Protein AF-A0A352X644-F1 (afdb_monomer)

pLDDT: mean 88.59, std 16.89, range [26.92, 98.94]

Radius of gyration: 28.63 Å; Cα contacts (8 Å, |Δi|>4): 1032; chains: 1; bounding box: 71×77×89 Å

Secondary structure (DSSP, 8-state):
-HHHHHHHHHHHHHHHHSS-GGGSPB-TTT--B--GGG-TTS-HHHHHHHHHHT-SSGGGS-SSHHHHHHHHHHHTTPPP-------------SSHHHHHHHHS------S---SSSSEESSSS--S---TTSHHHHHHHHHHTT-HHHHHHHHHHHHHH-TT-HHHHHHHHHHHTTTS-EEEEEEEE-TTT-HHHHHHHHHHHHHHHHHIIIII-BTTBEEEEEEEE-TT-HHHHHHHHHHHHH-TTEEEEE--SSHHHHHHHHHHHHHTT-EEEESS---THHHHHHTSTT--EEESSPPHHHHHHHHHHHIIIII---EEEEEE-TT-HHHHHHHHHHHHHHHHTT-EEEEEEETT-TT--HHHHHHHHHHTT--EEEEE--SS-SSSHHHHHHHHHHHHTTSSEEEE-GGG-SHHHHHH--GGGGGGEEEEES-BTTB-S-SHHHHHHHHHHSS---HHHHHHHHHHHHHHHHHHT-SS--HHHHHHHHHSTT--EEETTEEE-EETTEESS---EEEEEEE-TTSTTSEEEEETT--HHHHHHHHS----

Nearest PDB structures (foldseek):
  3hut-assembly1_A  TM=7.288E-01  e=3.134E-17  Rhodospirillum rubrum ATCC 11170
  4gnr-assembly1_A  TM=8.135E-01  e=2.731E-16  Streptococcus pneumoniae str. Canada MDR_19A
  3i45-assembly1_A  TM=8.052E-01  e=1.043E-15  Rhodospirillum rubrum ATCC 11170
  4zpj-assembly1_A  TM=8.139E-01  e=3.414E-15  Sphaerobacter thermophilus DSM 20745
  1jdn-assembly1_A-2  TM=6.853E-01  e=3.655E-11  Homo sapiens

Mean predicted aligned error: 12.01 Å

Sequence (555 aa):
PQSDFYALGRTFVHLLTGIHPTDFPINSTTDRLDWRNKSPNINKYFADVIDKMMANSAINRPANPREIDRILNKIGKFPILRIGIIAGVTAIIIPVVGVIISKMTKSPQACDLTRGDNLSCGEEALIPGSEGSFKQKGIEAFSENKYDEAVNFLTKARAKYPSDPEILIYLNNAKLANQKAYTIAVIAPIGKSSDTALEILRGVAQSQEEINQGKKINGMGLRVSIADDANQGQQAKEIANKLVLRKDILAVIGNYASEVTLEAVPIYQNHQLVAISPGSTSEQLSAWGNMENHVFFRTISNTSVESQYLVNEISSKLNQKKAAIFYVPQSSFSQSIQADFTKRFGDIGGKVVTKFDLSSSVFNASASIAEAQKLGANILVVFPDGGTSTYGIPNTLKLVKANRGRHWVIGSSTLYSSETLELLREDALNRFVIVVAWHYLDTPNRDFPQAAKKLWGGNVSWRTATSYDATRVLISALEKQKTPTRQGVQKVLADPNFQTEGATGKISFAGGNRQESIAKLVKVVRSNCAPESYKFVPVWYGEEHRKNLEKCANQ

Structure (mmCIF, N/CA/C/O backbone):
data_AF-A0A352X644-F1
#
_entry.id   AF-A0A352X644-F1
#
loop_
_atom_site.group_PDB
_atom_site.id
_atom_site.type_symbol
_atom_site.label_atom_id
_atom_site.label_alt_id
_atom_site.label_comp_id
_atom_site.label_asym_id
_atom_site.label_entity_id
_atom_site.label_seq_id
_atom_site.pdbx_PDB_ins_code
_atom_site.Cartn_x
_atom_site.Cartn_y
_atom_site.Cartn_z
_atom_site.occupancy
_atom_site.B_iso_or_equiv
_atom_site.auth_seq_id
_atom_site.auth_comp_id
_atom_site.auth_asym_id
_atom_site.auth_atom_id
_atom_site.pdbx_PDB_model_num
ATOM 1 N N . PRO A 1 1 ? -20.627 39.030 5.880 1.00 61.69 1 PRO A N 1
ATOM 2 C CA . PRO A 1 1 ? -20.482 38.261 7.138 1.00 61.69 1 PRO A CA 1
ATOM 3 C C . PRO A 1 1 ? -21.526 38.608 8.209 1.00 61.69 1 PRO A C 1
ATOM 5 O O . PRO A 1 1 ? -22.220 37.718 8.676 1.00 61.69 1 PRO A O 1
ATOM 8 N N . GLN A 1 2 ? -21.666 39.879 8.615 1.00 78.38 2 GLN A N 1
ATOM 9 C CA . GLN A 1 2 ? -22.569 40.255 9.722 1.00 78.38 2 GLN A CA 1
ATOM 10 C C . GLN A 1 2 ? -24.067 40.122 9.391 1.00 78.38 2 GLN A C 1
ATOM 12 O O . GLN A 1 2 ? -24.871 39.869 10.290 1.00 78.38 2 GLN A O 1
ATOM 17 N N . SER A 1 3 ? -24.453 40.260 8.119 1.00 79.81 3 SER A N 1
ATOM 18 C CA . SER A 1 3 ? -25.810 39.936 7.646 1.00 79.81 3 SER A CA 1
ATOM 19 C C . SER A 1 3 ? -26.043 38.421 7.588 1.00 79.81 3 SER A C 1
ATOM 21 O O . SER A 1 3 ? -27.112 37.955 7.972 1.00 79.81 3 SER A O 1
ATOM 23 N N . ASP A 1 4 ? -25.014 37.651 7.220 1.00 83.69 4 ASP A N 1
ATOM 24 C CA . ASP A 1 4 ? -25.061 36.183 7.174 1.00 83.69 4 ASP A CA 1
ATOM 25 C C . ASP A 1 4 ? -25.229 35.593 8.583 1.00 83.69 4 ASP A C 1
ATOM 27 O O . ASP A 1 4 ? -26.028 34.684 8.789 1.00 83.69 4 ASP A O 1
ATOM 31 N N . PHE A 1 5 ? -24.552 36.164 9.589 1.00 89.19 5 PHE A N 1
ATOM 32 C CA . PHE A 1 5 ? -24.730 35.769 10.991 1.00 89.19 5 PHE A CA 1
ATOM 33 C C . PHE A 1 5 ? -26.131 36.068 11.515 1.00 89.19 5 PHE A C 1
ATOM 35 O O . PHE A 1 5 ? -26.674 35.263 12.268 1.00 89.19 5 PHE A O 1
ATOM 42 N N . TYR A 1 6 ? -26.736 37.179 11.092 1.00 91.19 6 TYR A N 1
ATOM 43 C CA . TYR A 1 6 ? -28.107 37.508 11.464 1.00 91.19 6 TYR A CA 1
ATOM 44 C C . TYR A 1 6 ? -29.098 36.485 10.895 1.00 91.19 6 TYR A C 1
ATOM 46 O O . TYR A 1 6 ? -29.891 35.916 11.646 1.00 91.19 6 TYR A O 1
ATOM 54 N N . ALA A 1 7 ? -29.005 36.181 9.596 1.00 90.12 7 ALA A N 1
ATOM 55 C CA . ALA A 1 7 ? -29.844 35.169 8.951 1.00 90.12 7 ALA A CA 1
ATOM 56 C C . ALA A 1 7 ? -29.653 33.775 9.579 1.00 90.12 7 ALA A C 1
ATOM 58 O O . ALA A 1 7 ? -30.624 33.067 9.861 1.00 90.12 7 ALA A O 1
ATOM 59 N N . LEU A 1 8 ? -28.406 33.407 9.879 1.00 89.88 8 LEU A N 1
ATOM 60 C CA . LEU A 1 8 ? -28.076 32.140 10.522 1.00 89.88 8 LEU A CA 1
ATOM 61 C C . LEU A 1 8 ? -28.628 32.056 11.956 1.00 89.88 8 LEU A C 1
ATOM 63 O O . LEU A 1 8 ? -29.202 31.037 12.332 1.00 89.88 8 LEU A O 1
ATOM 67 N N . GLY A 1 9 ? -28.532 33.131 12.744 1.00 93.06 9 GLY A N 1
ATOM 68 C CA . GLY A 1 9 ? -29.107 33.191 14.092 1.00 93.06 9 GLY A CA 1
ATOM 69 C C . GLY A 1 9 ? -30.629 33.017 14.085 1.00 93.06 9 GLY A C 1
ATOM 70 O O . GLY A 1 9 ? -31.170 32.244 14.874 1.00 93.06 9 GLY A O 1
ATOM 71 N N . ARG A 1 10 ? -31.321 33.661 13.134 1.00 94.12 10 ARG A N 1
ATOM 72 C CA . ARG A 1 10 ? -32.779 33.530 12.954 1.00 94.12 10 ARG A CA 1
ATOM 73 C C . ARG A 1 10 ? -33.162 32.107 12.534 1.00 94.12 10 ARG A C 1
ATOM 75 O O . ARG A 1 10 ? -34.133 31.560 13.049 1.00 94.12 10 ARG A O 1
ATOM 82 N N . THR A 1 11 ? -32.353 31.476 11.684 1.00 90.75 11 THR A N 1
ATOM 83 C CA . THR A 1 11 ? -32.522 30.064 11.305 1.00 90.75 11 THR A CA 1
ATOM 84 C C . THR A 1 11 ? -32.396 29.142 12.521 1.00 90.75 11 THR A C 1
ATOM 86 O O . THR A 1 11 ? -33.234 28.263 12.707 1.00 90.75 11 THR A O 1
ATOM 89 N N . PHE A 1 12 ? -31.419 29.376 13.406 1.00 91.94 12 PHE A N 1
ATOM 90 C CA . PHE A 1 12 ? -31.299 28.609 14.650 1.00 91.94 12 PHE A CA 1
ATOM 91 C C . PHE A 1 12 ? -32.528 28.750 15.544 1.00 91.94 12 PHE A C 1
ATOM 93 O O . PHE A 1 12 ? -33.026 27.739 16.028 1.00 91.94 12 PHE A O 1
ATOM 100 N N . VAL A 1 13 ? -33.057 29.962 15.735 1.00 92.56 13 VAL A N 1
ATOM 101 C CA . VAL A 1 13 ? -34.295 30.150 16.512 1.00 92.56 13 VAL A CA 1
ATOM 102 C C . VAL A 1 13 ? -35.444 29.340 15.926 1.00 92.56 13 VAL A C 1
ATOM 104 O O . VAL A 1 13 ? -36.150 28.666 16.677 1.00 92.56 13 VAL A O 1
ATOM 107 N N . HIS A 1 14 ? -35.603 29.353 14.601 1.00 89.81 14 HIS A N 1
ATOM 108 C CA . HIS A 1 14 ? -36.646 28.576 13.943 1.00 89.81 14 HIS A CA 1
ATOM 109 C C . HIS A 1 14 ? -36.489 27.073 14.196 1.00 89.81 14 HIS A C 1
ATOM 111 O O . HIS A 1 14 ? -37.433 26.421 14.629 1.00 89.81 14 HIS A O 1
ATOM 117 N N . LEU A 1 15 ? -35.281 26.535 14.014 1.00 85.81 15 LEU A N 1
ATOM 118 C CA . LEU A 1 15 ? -34.996 25.113 14.224 1.00 85.81 15 LEU A CA 1
ATOM 119 C C . LEU A 1 15 ? -35.153 24.679 15.688 1.00 85.81 15 LEU A C 1
ATOM 121 O O . LEU A 1 15 ? -35.592 23.567 15.958 1.00 85.81 15 LEU A O 1
ATOM 125 N N . LEU A 1 16 ? -34.795 25.548 16.635 1.00 85.31 16 LEU A N 1
ATOM 126 C CA . LEU A 1 16 ? -34.827 25.247 18.068 1.00 85.31 16 LEU A CA 1
ATOM 127 C C . LEU A 1 16 ? -36.228 25.339 18.675 1.00 85.31 16 LEU A C 1
ATOM 129 O O . LEU A 1 16 ? -36.502 24.687 19.678 1.00 85.31 16 LEU A O 1
ATOM 133 N N . THR A 1 17 ? -37.093 26.176 18.106 1.00 88.06 17 THR A N 1
ATOM 134 C CA . THR A 1 17 ? -38.419 26.468 18.675 1.00 88.06 17 THR A CA 1
ATOM 135 C C . THR A 1 17 ? -39.576 25.957 17.822 1.00 88.06 17 THR A C 1
ATOM 137 O O . THR A 1 17 ? -40.693 25.868 18.323 1.00 88.06 17 THR A O 1
ATOM 140 N N . GLY A 1 18 ? -39.336 25.648 16.543 1.00 87.62 18 GLY A N 1
ATOM 141 C CA . GLY A 1 18 ? -40.368 25.320 15.556 1.00 87.62 18 GLY A CA 1
ATOM 142 C C . GLY A 1 18 ? -41.233 26.512 15.122 1.00 87.62 18 GLY A C 1
ATOM 143 O O . GLY A 1 18 ? -42.196 26.322 14.387 1.00 87.62 18 GLY A O 1
ATOM 144 N N . ILE A 1 19 ? -40.921 27.734 15.569 1.00 87.44 19 ILE A N 1
ATOM 145 C CA . ILE A 1 19 ? -41.724 28.949 15.350 1.00 87.44 19 ILE A CA 1
ATOM 146 C C . ILE A 1 19 ? -40.958 29.899 14.427 1.00 87.44 19 ILE A C 1
ATOM 148 O O . ILE A 1 19 ? -39.729 29.987 14.506 1.00 87.44 19 ILE A O 1
ATOM 152 N N . HIS A 1 20 ? -41.640 30.589 13.509 1.00 91.94 20 HIS A N 1
ATOM 153 C CA . HIS A 1 20 ? -40.952 31.514 12.615 1.00 91.94 20 HIS A CA 1
ATOM 154 C C . HIS A 1 20 ? -40.439 32.737 13.409 1.00 91.94 20 HIS A C 1
ATOM 156 O O . HIS A 1 20 ? -41.163 33.283 14.241 1.00 91.94 20 HIS A O 1
ATOM 162 N N . PRO A 1 21 ? -39.199 33.218 13.192 1.00 89.38 21 PRO A N 1
ATOM 163 C CA . PRO A 1 21 ? -38.603 34.255 14.038 1.00 89.38 21 PRO A CA 1
ATOM 164 C C . PRO A 1 21 ? -39.341 35.608 14.065 1.00 89.38 2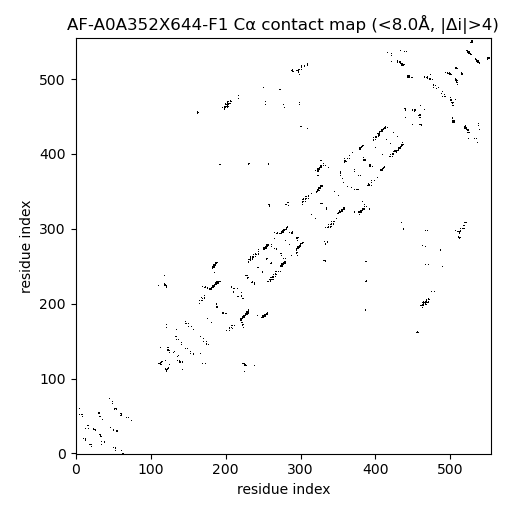1 PRO A C 1
ATOM 166 O O . PRO A 1 21 ? -39.074 36.429 14.942 1.00 89.38 21 PRO A O 1
ATOM 169 N N . THR A 1 22 ? -40.212 35.892 13.092 1.00 89.81 22 THR A N 1
ATOM 170 C CA . THR A 1 22 ? -41.076 37.093 13.070 1.00 89.81 22 THR A CA 1
ATOM 171 C C . THR A 1 22 ? -42.218 37.029 14.074 1.00 89.81 22 THR A C 1
ATOM 173 O O . THR A 1 22 ? -42.770 38.068 14.413 1.00 89.81 22 THR A O 1
ATOM 176 N N . ASP A 1 23 ? -42.543 35.833 14.557 1.00 91.81 23 ASP A N 1
ATOM 177 C CA . ASP A 1 23 ? -43.699 35.589 15.420 1.00 91.81 23 ASP A CA 1
ATOM 178 C C . ASP A 1 23 ? -43.335 35.736 16.906 1.00 91.81 23 ASP A C 1
ATOM 180 O O . ASP A 1 23 ? -44.186 35.625 17.788 1.00 91.81 23 ASP A O 1
ATOM 184 N N . PHE A 1 24 ? -42.056 35.990 17.197 1.00 92.06 24 PHE A N 1
ATOM 185 C CA . PHE A 1 24 ? -41.580 36.304 18.535 1.00 92.06 24 PHE A CA 1
ATOM 186 C C . PHE A 1 24 ? -41.606 37.813 18.789 1.00 92.06 24 PHE A C 1
ATOM 188 O O . PHE A 1 24 ? -41.144 38.583 17.940 1.00 92.06 24 PHE A O 1
ATOM 195 N N . PRO A 1 25 ? -42.059 38.250 19.977 1.00 91.38 25 PRO A N 1
ATOM 196 C CA . PRO A 1 25 ? -41.938 39.643 20.367 1.00 91.38 25 PRO A CA 1
ATOM 197 C C . PRO A 1 25 ? -40.463 40.030 20.543 1.00 91.38 25 PRO A C 1
ATOM 199 O O . PRO A 1 25 ? -39.614 39.212 20.916 1.00 91.38 25 PRO A O 1
ATOM 202 N N . ILE A 1 26 ? -40.164 41.301 20.279 1.00 87.62 26 ILE A N 1
ATOM 203 C CA . ILE A 1 26 ? -38.882 41.915 20.624 1.00 87.62 26 ILE A CA 1
ATOM 204 C C . ILE A 1 26 ? -39.044 42.577 21.988 1.00 87.62 26 ILE A C 1
ATOM 206 O O . ILE A 1 26 ? -39.972 43.353 22.216 1.00 87.62 26 ILE A O 1
ATOM 210 N N . ASN A 1 27 ? -38.130 42.267 22.896 1.00 84.25 27 ASN A N 1
ATOM 211 C CA . ASN A 1 27 ? -38.088 42.833 24.225 1.00 84.25 27 ASN A CA 1
ATOM 212 C C . ASN A 1 27 ? -37.775 44.335 24.153 1.00 84.25 27 ASN A C 1
ATOM 214 O O . ASN A 1 27 ? -36.672 44.721 23.766 1.00 84.25 27 ASN A O 1
ATOM 218 N N . SER A 1 28 ? -38.711 45.183 24.581 1.00 77.94 28 SER A N 1
ATOM 219 C CA . SER A 1 28 ? -38.587 46.646 24.491 1.00 77.94 28 SER A CA 1
ATOM 220 C C . SER A 1 28 ? -37.424 47.235 25.298 1.00 77.94 28 SER A C 1
ATOM 222 O O . SER A 1 28 ? -37.000 48.353 25.025 1.00 77.94 28 SER A O 1
ATOM 224 N N . THR A 1 29 ? -36.909 46.506 26.292 1.00 78.44 29 THR A N 1
ATOM 225 C CA . THR A 1 29 ? -35.824 46.969 27.173 1.00 78.44 29 THR A CA 1
ATOM 226 C C . THR A 1 29 ? -34.450 46.516 26.687 1.00 78.44 29 THR A C 1
ATOM 228 O O . THR A 1 29 ? -33.462 47.219 26.879 1.00 78.44 29 THR A O 1
ATOM 231 N N . THR A 1 30 ? -34.361 45.330 26.082 1.00 80.38 30 THR A N 1
ATOM 232 C CA . THR A 1 30 ? -33.075 44.731 25.679 1.00 80.38 30 THR A CA 1
ATOM 233 C C . THR A 1 30 ? -32.850 44.699 24.171 1.00 80.38 30 THR A C 1
ATOM 235 O O . THR A 1 30 ? -31.742 44.373 23.745 1.00 80.38 30 THR A O 1
ATOM 238 N N . ASP A 1 31 ? -33.871 45.033 23.377 1.00 82.88 31 ASP A N 1
ATOM 239 C CA . ASP A 1 31 ? -33.877 44.962 21.909 1.00 82.88 31 ASP A CA 1
ATOM 240 C C . ASP A 1 31 ? -33.502 43.562 21.376 1.00 82.88 31 ASP A C 1
ATOM 242 O O . ASP A 1 31 ? -32.873 43.393 20.329 1.00 82.88 31 ASP A O 1
ATOM 246 N N . ARG A 1 32 ? -33.849 42.523 22.149 1.00 87.38 32 ARG A N 1
ATOM 247 C CA . ARG A 1 32 ? -33.611 41.112 21.822 1.00 87.38 32 ARG A CA 1
ATOM 248 C C . ARG A 1 32 ? -34.912 40.401 21.511 1.00 87.38 32 ARG A C 1
ATOM 250 O O . ARG A 1 32 ? -35.956 40.714 22.068 1.00 87.38 32 ARG A O 1
ATOM 257 N N . LEU A 1 33 ? -34.824 39.399 20.649 1.00 90.81 33 LEU A N 1
ATOM 258 C CA . LEU A 1 33 ? -35.935 38.505 20.364 1.00 90.81 33 LEU A CA 1
ATOM 259 C C . LEU A 1 33 ? -36.212 37.591 21.571 1.00 90.81 33 LEU A C 1
ATOM 261 O O . LEU A 1 33 ? -35.311 36.875 22.007 1.00 90.81 33 LEU A O 1
ATOM 265 N N . ASP A 1 34 ? -37.445 37.551 22.076 1.00 91.69 34 ASP A N 1
ATOM 266 C CA . ASP A 1 34 ? -37.810 36.742 23.250 1.00 91.69 34 ASP A CA 1
ATOM 267 C C . ASP A 1 34 ? -38.173 35.295 22.862 1.00 91.69 34 ASP A C 1
ATOM 269 O O . ASP A 1 34 ? -39.328 34.878 22.918 1.00 91.69 34 ASP A O 1
ATOM 273 N N . TRP A 1 35 ? -37.170 34.503 22.464 1.00 94.19 35 TRP A N 1
ATOM 274 C CA . TRP A 1 35 ? -37.362 33.119 21.991 1.00 94.19 35 TRP A CA 1
ATOM 275 C C . TRP A 1 35 ? -37.021 32.030 23.023 1.00 94.19 35 TRP A C 1
ATOM 277 O O . TRP A 1 35 ? -37.490 30.894 22.926 1.00 94.19 35 TRP A O 1
ATOM 287 N N . ARG A 1 36 ? -36.196 32.350 24.030 1.00 92.62 36 ARG A N 1
ATOM 288 C CA . ARG A 1 36 ? -35.592 31.355 24.942 1.00 92.62 36 ARG A CA 1
ATOM 289 C C . ARG A 1 36 ? -36.609 30.562 25.767 1.00 92.62 36 ARG A C 1
ATOM 291 O O . ARG A 1 36 ? -36.360 29.406 26.095 1.00 92.62 36 ARG A O 1
ATOM 298 N N . ASN A 1 37 ? -37.758 31.155 26.089 1.00 89.00 37 ASN A N 1
ATOM 299 C CA . ASN A 1 37 ? -38.827 30.495 26.849 1.00 89.00 37 ASN A CA 1
ATOM 300 C C . ASN A 1 37 ? -39.469 29.316 26.092 1.00 89.00 37 ASN A C 1
ATOM 302 O O . ASN A 1 37 ? -40.020 28.420 26.727 1.00 89.00 37 ASN A O 1
ATOM 306 N N . LYS A 1 38 ? -39.369 29.282 24.757 1.00 90.06 38 LYS A N 1
ATOM 307 C CA . LYS A 1 38 ? -39.830 28.166 23.921 1.00 90.06 38 LYS A CA 1
ATOM 308 C C . LYS A 1 38 ? -38.809 27.039 23.805 1.00 90.06 38 LYS A C 1
ATOM 310 O O . LYS A 1 38 ? -39.151 25.982 23.292 1.00 90.06 38 LYS A O 1
ATOM 315 N N . SER A 1 39 ? -37.592 27.229 24.317 1.00 85.94 39 SER A N 1
ATOM 316 C CA . SER A 1 39 ? -36.567 26.187 24.346 1.00 85.94 39 SER A CA 1
ATOM 317 C C . SER A 1 39 ? -35.742 26.212 25.647 1.00 85.94 39 SER A C 1
ATOM 319 O O . SER A 1 39 ? -34.544 26.517 25.628 1.00 85.94 39 SER A O 1
ATOM 321 N N . PRO A 1 40 ? -36.359 25.860 26.796 1.00 81.88 40 PRO A N 1
ATOM 322 C CA . PRO A 1 40 ? -35.757 26.009 28.128 1.00 81.88 40 PRO A CA 1
ATOM 323 C C . PRO A 1 40 ? -34.561 25.079 28.391 1.00 81.88 40 PRO A C 1
ATOM 325 O O . PRO A 1 40 ? -33.767 25.344 29.288 1.00 81.88 40 PRO A O 1
ATOM 328 N N . ASN A 1 41 ? -34.407 24.009 27.605 1.00 81.44 41 ASN A N 1
ATOM 329 C CA . ASN A 1 41 ? -33.345 23.010 27.778 1.00 81.44 41 ASN A CA 1
ATOM 330 C C . ASN A 1 41 ? -32.034 23.368 27.055 1.00 81.44 41 ASN A C 1
ATOM 332 O O . ASN A 1 41 ? -31.080 22.590 27.081 1.00 81.44 41 ASN A O 1
ATOM 336 N N . ILE A 1 42 ? -31.968 24.523 26.386 1.00 81.44 42 ILE A N 1
ATOM 337 C CA . ILE A 1 42 ? -30.753 24.958 25.695 1.00 81.44 42 ILE A CA 1
ATOM 338 C C . ILE A 1 42 ? -29.729 25.489 26.692 1.00 81.44 42 ILE A C 1
ATOM 340 O O . ILE A 1 42 ? -30.041 26.262 27.598 1.00 81.44 42 ILE A O 1
ATOM 344 N N . ASN A 1 43 ? -28.465 25.118 26.475 1.00 85.25 43 ASN A N 1
ATOM 345 C CA . ASN A 1 43 ? -27.346 25.675 27.219 1.00 85.25 43 ASN A CA 1
ATOM 346 C C . ASN A 1 43 ? -27.350 27.214 27.135 1.00 85.25 43 ASN A C 1
ATOM 348 O O . ASN A 1 43 ? -27.299 27.785 26.044 1.00 85.25 43 ASN A O 1
ATOM 352 N N . LYS A 1 44 ? -27.350 27.882 28.294 1.00 82.62 44 LYS A N 1
ATOM 353 C CA . LYS A 1 44 ? -27.423 29.347 28.406 1.00 82.62 44 LYS A CA 1
ATOM 354 C C . LYS A 1 44 ? -26.394 30.075 27.534 1.00 82.62 44 LYS A C 1
ATOM 356 O O . LYS A 1 44 ? -26.746 31.054 26.887 1.00 82.62 44 LYS A O 1
ATOM 361 N N . TYR A 1 45 ? -25.160 29.577 27.465 1.00 80.88 45 TYR A N 1
ATOM 362 C CA . TYR A 1 45 ? -24.090 30.201 26.684 1.00 80.88 45 TYR A CA 1
ATOM 363 C C . TYR A 1 45 ? -24.290 30.037 25.178 1.00 80.88 45 TYR A C 1
ATOM 365 O O . TYR A 1 45 ? -23.945 30.930 24.410 1.00 80.88 45 TYR A O 1
ATOM 373 N N . PHE A 1 46 ? -24.870 28.918 24.745 1.00 84.19 46 PHE A N 1
ATOM 374 C CA . PHE A 1 46 ? -25.232 28.731 23.343 1.00 84.19 46 PHE A CA 1
ATOM 375 C C . PHE A 1 46 ? -26.387 29.659 22.943 1.00 84.19 46 PHE A C 1
ATOM 377 O O . PHE A 1 46 ? -26.321 30.312 21.903 1.00 84.19 46 PHE A O 1
ATOM 384 N N . ALA A 1 47 ? -27.390 29.815 23.812 1.00 88.75 47 ALA A N 1
ATOM 385 C CA . ALA A 1 47 ? -28.443 30.809 23.613 1.00 88.75 47 ALA A CA 1
ATOM 386 C C . ALA A 1 47 ? -27.883 32.248 23.573 1.00 88.75 47 ALA A C 1
ATOM 388 O O . ALA A 1 47 ? -28.331 33.053 22.760 1.00 88.75 47 ALA A O 1
ATOM 389 N N . ASP A 1 48 ? -26.863 32.564 24.383 1.00 88.62 48 ASP A N 1
ATOM 390 C CA . ASP A 1 48 ? -26.178 33.868 24.352 1.00 88.62 48 ASP A CA 1
ATOM 391 C C . ASP A 1 48 ? -25.472 34.128 23.009 1.00 88.62 48 ASP A C 1
ATOM 393 O O . ASP A 1 48 ? -25.478 35.260 22.523 1.00 88.62 48 ASP A O 1
ATOM 397 N N . VAL A 1 49 ? -24.895 33.095 22.383 1.00 89.44 49 VAL A N 1
ATOM 398 C CA . VAL A 1 49 ? -24.297 33.201 21.039 1.00 89.44 49 VAL A CA 1
ATOM 399 C C . VAL A 1 49 ? -25.363 33.510 19.996 1.00 89.44 49 VAL A C 1
ATOM 401 O O . VAL A 1 49 ? -25.175 34.425 19.195 1.00 89.44 49 VAL A O 1
ATOM 404 N N . ILE A 1 50 ? -26.483 32.787 20.028 1.00 92.44 50 ILE A N 1
ATOM 405 C CA . ILE A 1 50 ? -27.593 32.981 19.089 1.00 92.44 50 ILE A CA 1
ATOM 406 C C . ILE A 1 50 ? -28.163 34.402 19.218 1.00 92.44 50 ILE A C 1
ATOM 408 O O . ILE A 1 50 ? -28.325 35.086 18.207 1.00 92.44 50 ILE A O 1
ATOM 412 N N . ASP A 1 51 ? -28.365 34.900 20.442 1.00 92.88 51 ASP A N 1
ATOM 413 C CA . ASP A 1 51 ? -28.795 36.287 20.669 1.00 92.88 51 ASP A CA 1
ATOM 414 C C . ASP A 1 51 ? -27.799 37.299 20.098 1.00 92.88 51 ASP A C 1
ATOM 416 O O . ASP A 1 51 ? -28.197 38.281 19.473 1.00 92.88 51 ASP A O 1
ATOM 420 N N . LYS A 1 52 ? -26.495 37.058 20.278 1.00 90.62 52 LYS A N 1
ATOM 421 C CA . LYS A 1 52 ? -25.450 37.946 19.758 1.00 90.62 52 LYS A CA 1
ATOM 422 C C . LYS A 1 52 ? -25.411 37.945 18.227 1.00 90.62 52 LYS A C 1
ATOM 424 O O . LYS A 1 52 ? -25.206 38.993 17.621 1.00 90.62 52 LYS A O 1
ATOM 429 N N . MET A 1 53 ? -25.636 36.797 17.590 1.00 92.38 53 MET A N 1
ATOM 430 C CA . MET A 1 53 ? -25.737 36.688 16.130 1.00 92.38 53 MET A CA 1
ATOM 431 C C . MET A 1 53 ? -26.923 37.486 15.573 1.00 92.38 53 MET A C 1
ATOM 433 O O . MET A 1 53 ? -26.803 38.089 14.508 1.00 92.38 53 MET A O 1
ATOM 437 N N . MET A 1 54 ? -28.033 37.545 16.315 1.00 93.56 54 MET A N 1
ATOM 438 C CA . MET A 1 54 ? -29.255 38.259 15.930 1.00 93.56 54 MET A CA 1
ATOM 439 C C . MET A 1 54 ? -29.348 39.695 16.464 1.00 93.56 54 MET A C 1
ATOM 441 O O . MET A 1 54 ? -30.417 40.297 16.373 1.00 93.56 54 MET A O 1
ATOM 445 N N . ALA A 1 55 ? -28.272 40.264 17.020 1.00 90.56 55 ALA A N 1
ATOM 446 C CA . ALA A 1 55 ? -28.312 41.622 17.559 1.00 90.56 55 ALA A CA 1
ATOM 447 C C . ALA A 1 55 ? -28.797 42.626 16.495 1.00 90.56 55 ALA A C 1
ATOM 449 O O . ALA A 1 55 ? -28.364 42.569 15.341 1.00 90.56 55 ALA A O 1
ATOM 450 N N . ASN A 1 56 ? -29.687 43.549 16.862 1.00 85.88 56 ASN A N 1
ATOM 451 C CA . ASN A 1 56 ? -30.302 44.474 15.906 1.00 85.88 56 ASN A CA 1
ATOM 452 C C . ASN A 1 56 ? -29.247 45.345 15.195 1.00 85.88 56 ASN A C 1
ATOM 454 O O . ASN A 1 56 ? -29.189 45.395 13.967 1.00 85.88 56 ASN A O 1
ATOM 458 N N . SER A 1 57 ? -28.303 45.906 15.958 1.00 85.12 57 SER A N 1
ATOM 459 C CA . SER A 1 57 ? -27.150 46.623 15.405 1.00 85.12 57 SER A CA 1
ATOM 460 C C . SER A 1 57 ? -26.044 45.674 14.931 1.00 85.12 57 SER A C 1
ATOM 462 O O . SER A 1 57 ? -25.575 44.818 15.685 1.00 85.12 57 SER A O 1
ATOM 464 N N . ALA A 1 58 ? -25.573 45.867 13.694 1.00 84.50 58 ALA A N 1
ATOM 465 C CA . ALA A 1 58 ? -24.528 45.045 13.081 1.00 84.50 58 ALA A CA 1
ATOM 466 C C . ALA A 1 58 ? -23.195 45.080 13.854 1.00 84.50 58 ALA A C 1
ATOM 468 O O . ALA A 1 58 ? -22.501 44.067 13.904 1.00 84.50 58 ALA A O 1
ATOM 469 N N . ILE A 1 59 ? -22.875 46.194 14.528 1.00 84.31 59 ILE A N 1
ATOM 470 C CA . ILE A 1 59 ? -21.650 46.331 15.337 1.00 84.31 59 ILE A CA 1
ATOM 471 C C . ILE A 1 59 ? -21.632 45.399 16.559 1.00 84.31 59 ILE A C 1
ATOM 473 O O . ILE A 1 59 ? -20.566 45.041 17.049 1.00 84.31 59 ILE A O 1
ATOM 477 N N . ASN A 1 60 ? -22.809 44.975 17.029 1.00 86.06 60 ASN A N 1
ATOM 478 C CA . ASN A 1 60 ? -22.958 44.092 18.187 1.00 86.06 60 ASN A CA 1
ATOM 479 C C . ASN A 1 60 ? -22.930 42.602 17.804 1.00 86.06 60 ASN A C 1
ATOM 481 O O . ASN A 1 60 ? -22.922 41.738 18.687 1.00 86.06 60 ASN A O 1
ATOM 485 N N . ARG A 1 61 ? -22.908 42.291 16.501 1.00 91.56 61 ARG A N 1
ATOM 486 C CA . ARG A 1 61 ? -22.817 40.923 15.977 1.00 91.56 61 ARG A CA 1
ATOM 487 C C . ARG A 1 61 ? -21.359 40.466 15.905 1.00 91.56 61 ARG A C 1
ATOM 489 O O . ARG A 1 61 ? -20.462 41.306 15.836 1.00 91.56 61 ARG A O 1
ATOM 496 N N . PRO A 1 62 ? -21.093 39.146 15.873 1.00 87.69 62 PRO A N 1
ATOM 497 C CA . PRO A 1 62 ? -19.740 38.639 15.678 1.00 87.69 62 PRO A CA 1
ATOM 498 C C . PRO A 1 62 ? -19.096 39.238 14.423 1.00 87.69 62 PRO A C 1
ATOM 500 O O . PRO A 1 62 ? -19.701 39.255 13.350 1.00 87.69 62 PRO A O 1
ATOM 503 N N . ALA A 1 63 ? -17.866 39.729 14.543 1.00 84.62 63 ALA A N 1
ATOM 504 C CA . ALA A 1 63 ? -17.172 40.365 13.426 1.00 84.62 63 ALA A CA 1
ATOM 505 C C . ALA A 1 63 ? -16.727 39.341 12.366 1.00 84.62 63 ALA A C 1
ATOM 507 O O . ALA A 1 63 ? -16.613 39.663 11.184 1.00 84.62 63 ALA A O 1
ATOM 508 N N . ASN A 1 64 ? -16.464 38.098 12.782 1.00 84.69 64 ASN A N 1
ATOM 509 C CA . ASN A 1 64 ? -16.009 37.002 11.928 1.00 84.69 64 ASN A CA 1
ATOM 510 C C . ASN A 1 64 ? -16.236 35.629 12.605 1.00 84.69 64 ASN A C 1
ATOM 512 O O . ASN A 1 64 ? -16.469 35.577 13.817 1.00 84.69 64 ASN A O 1
ATOM 516 N N . PRO A 1 65 ? -16.127 34.507 11.862 1.00 79.12 65 PRO A N 1
ATOM 517 C CA . PRO A 1 65 ? -16.369 33.168 12.410 1.00 79.12 65 PRO A CA 1
ATOM 518 C C . PRO A 1 65 ? -15.453 32.794 13.587 1.00 79.12 65 PRO A C 1
ATOM 520 O O . PRO A 1 65 ? -15.889 32.109 14.507 1.00 79.12 65 PRO A O 1
ATOM 523 N N . ARG A 1 66 ? -14.218 33.322 13.634 1.00 79.44 66 ARG A N 1
ATOM 524 C CA . ARG A 1 66 ? -13.275 33.046 14.735 1.00 79.44 66 ARG A CA 1
ATOM 525 C C . ARG A 1 66 ? -13.773 33.576 16.081 1.00 79.44 66 ARG A C 1
ATOM 527 O O . ARG A 1 66 ? -13.399 33.050 17.127 1.00 79.44 66 ARG A O 1
ATOM 534 N N . GLU A 1 67 ? -14.597 34.624 16.082 1.00 79.56 67 GLU A N 1
ATOM 535 C CA . GLU A 1 67 ? -15.212 35.131 17.310 1.00 79.56 67 GLU A CA 1
ATOM 536 C C . GLU A 1 67 ? -16.274 34.160 17.843 1.00 79.56 67 GLU A C 1
ATOM 538 O O . GLU A 1 67 ? -16.335 33.932 19.051 1.00 79.56 67 GLU A O 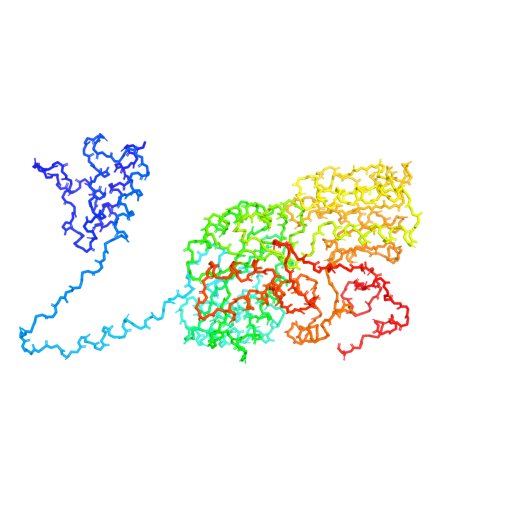1
ATOM 543 N N . ILE A 1 68 ? -17.041 33.527 16.949 1.00 76.88 68 ILE A N 1
ATOM 544 C CA . ILE A 1 68 ? -18.009 32.478 17.295 1.00 76.88 68 ILE A CA 1
ATOM 545 C C . ILE A 1 68 ? -17.263 31.257 17.844 1.00 76.88 68 ILE A C 1
ATOM 547 O O . ILE A 1 68 ? -17.574 30.812 18.948 1.00 76.88 68 ILE A O 1
ATOM 551 N N . ASP A 1 69 ? -16.203 30.803 17.166 1.00 72.44 69 ASP A N 1
ATOM 552 C CA . ASP A 1 69 ? -15.354 29.702 17.643 1.00 72.44 69 ASP A CA 1
ATOM 553 C C . ASP A 1 69 ? -14.758 29.992 19.023 1.00 72.44 69 ASP A C 1
ATOM 555 O O . ASP A 1 69 ? -14.722 29.123 19.894 1.00 72.44 69 ASP A O 1
ATOM 559 N N . ARG A 1 70 ? -14.301 31.225 19.277 1.00 73.50 70 ARG A N 1
ATOM 560 C CA . ARG A 1 70 ? -13.767 31.620 20.588 1.00 73.50 70 ARG A CA 1
ATOM 561 C C . ARG A 1 70 ? -14.837 31.561 21.683 1.00 73.50 70 ARG A C 1
ATOM 563 O O . ARG A 1 70 ? -14.507 31.196 22.812 1.00 73.50 70 ARG A O 1
ATOM 570 N N . ILE A 1 71 ? -16.086 31.924 21.383 1.00 67.19 71 ILE A N 1
ATOM 571 C CA . ILE A 1 71 ? -17.186 31.867 22.355 1.00 67.19 71 ILE A CA 1
ATOM 572 C C . ILE A 1 71 ? -17.616 30.412 22.592 1.00 67.19 71 ILE A C 1
ATOM 574 O O . ILE A 1 71 ? -17.728 30.004 23.747 1.00 67.19 71 ILE A O 1
ATOM 578 N N . LEU A 1 72 ? -17.754 29.598 21.540 1.00 68.69 72 LEU A N 1
ATOM 579 C CA . LEU A 1 72 ? -18.102 28.175 21.650 1.00 68.69 72 LEU A CA 1
ATOM 580 C C . LEU A 1 72 ? -17.019 27.368 22.386 1.00 68.69 72 LEU A C 1
ATOM 582 O O . LEU A 1 72 ? -17.332 26.544 23.243 1.00 68.69 72 LEU A O 1
ATOM 586 N N . ASN A 1 73 ? -15.738 27.680 22.170 1.00 65.44 73 ASN A N 1
ATOM 587 C CA . ASN A 1 73 ? -14.627 27.061 22.901 1.00 65.44 73 ASN A CA 1
ATOM 588 C C . ASN A 1 73 ? -14.623 27.379 24.408 1.00 65.44 73 ASN A C 1
ATOM 590 O O . ASN A 1 73 ? -14.019 26.638 25.185 1.00 65.44 73 ASN A O 1
ATOM 594 N N . LYS A 1 74 ? -15.291 28.455 24.856 1.00 60.12 74 LYS A N 1
ATOM 595 C CA . LYS A 1 74 ? -15.499 28.716 26.293 1.00 60.12 74 LYS A CA 1
ATOM 596 C C . LYS A 1 74 ? -16.589 27.823 26.894 1.00 60.12 74 LYS A C 1
ATOM 598 O O . LYS A 1 74 ? -16.496 27.500 28.074 1.00 60.12 74 LYS A O 1
ATOM 603 N N . ILE A 1 75 ? -17.565 27.378 26.099 1.00 62.00 75 ILE A N 1
ATOM 604 C CA . ILE A 1 75 ? -18.627 26.453 26.537 1.00 62.00 75 ILE A CA 1
ATOM 605 C C . ILE A 1 75 ? -18.026 25.085 26.897 1.00 62.00 75 ILE A C 1
ATOM 607 O O . ILE A 1 75 ? -18.422 24.481 27.889 1.00 62.00 75 ILE A O 1
ATOM 611 N N . GLY A 1 76 ? -16.997 24.643 26.165 1.00 51.72 76 GLY A N 1
ATOM 612 C CA . GLY A 1 76 ? -16.281 23.389 26.429 1.00 51.72 76 GLY A CA 1
ATOM 613 C C . GLY A 1 76 ? -15.309 23.402 27.622 1.00 51.72 76 GLY A C 1
ATOM 614 O O . GLY A 1 76 ? -14.658 22.388 27.860 1.00 51.72 76 GLY A O 1
ATOM 615 N N . LYS A 1 77 ? -15.162 24.520 28.356 1.00 44.94 77 LYS A N 1
ATOM 616 C CA . LYS A 1 77 ? -14.131 24.693 29.405 1.00 44.94 77 LYS A CA 1
ATOM 617 C C . LYS A 1 77 ? -14.646 24.860 30.842 1.00 44.94 77 LYS A C 1
ATOM 619 O O . LYS A 1 77 ? -13.819 25.042 31.734 1.00 44.94 77 LYS A O 1
ATOM 624 N N . PHE A 1 78 ? -15.951 24.782 31.114 1.00 40.38 7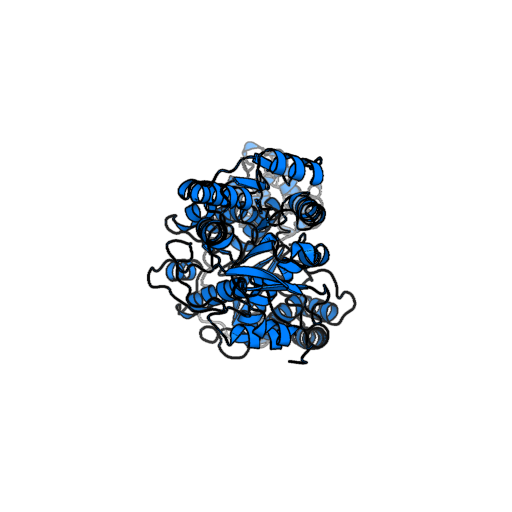8 PHE A N 1
ATOM 625 C CA . PHE A 1 78 ? -16.438 24.854 32.499 1.00 40.38 78 PHE A CA 1
ATOM 626 C C . PHE A 1 78 ? -16.494 23.469 33.169 1.00 40.38 78 PHE A C 1
ATOM 628 O O . PHE A 1 78 ? -17.091 22.547 32.611 1.00 40.38 78 PHE A O 1
ATOM 635 N N . PRO A 1 79 ? -15.887 23.303 34.360 1.00 33.97 79 PRO A N 1
ATOM 636 C CA . PRO A 1 79 ? -15.925 22.054 35.106 1.00 33.97 79 PRO A CA 1
ATOM 637 C C . PRO A 1 79 ? -17.341 21.796 35.630 1.00 33.97 79 PRO A C 1
ATOM 639 O O . PRO A 1 79 ? -18.021 22.707 36.102 1.00 33.97 79 PRO A O 1
ATOM 642 N N . ILE A 1 80 ? -17.769 20.535 35.558 1.00 32.72 80 ILE A N 1
ATOM 643 C CA . ILE A 1 80 ? -19.007 20.040 36.166 1.00 32.72 80 ILE A CA 1
ATOM 644 C C . ILE A 1 80 ? -18.993 20.438 37.647 1.00 32.72 80 ILE A C 1
ATOM 646 O O . ILE A 1 80 ? -18.107 20.029 38.401 1.00 32.72 80 ILE A O 1
ATOM 650 N N . LEU A 1 81 ? -19.952 21.274 38.045 1.00 27.11 81 LEU A N 1
ATOM 651 C CA . LEU A 1 81 ? -20.117 21.729 39.419 1.00 27.11 81 LEU A CA 1
ATOM 652 C C . LEU A 1 81 ? -20.321 20.498 40.319 1.00 27.11 81 LEU A C 1
ATOM 654 O O . LEU A 1 81 ? -21.318 19.786 40.196 1.00 27.11 81 LEU A O 1
ATOM 658 N N . ARG A 1 82 ? -19.364 20.236 41.217 1.00 31.47 82 ARG A N 1
ATOM 659 C CA . ARG A 1 82 ? -19.542 19.311 42.341 1.00 31.47 82 ARG A CA 1
ATOM 660 C C . ARG A 1 82 ? -20.623 19.894 43.248 1.00 31.47 82 ARG A C 1
ATOM 662 O O . ARG A 1 82 ? -20.355 20.838 43.985 1.00 31.47 82 ARG A O 1
ATOM 669 N N . ILE A 1 83 ? -21.834 19.349 43.191 1.00 29.84 83 ILE A N 1
ATOM 670 C CA . ILE A 1 83 ? -22.853 19.628 44.202 1.00 29.84 83 ILE A CA 1
ATOM 671 C C . ILE A 1 83 ? -22.466 18.820 45.441 1.00 29.84 83 ILE A C 1
ATOM 673 O O . ILE A 1 83 ? -22.465 17.589 45.425 1.00 29.84 83 ILE A O 1
ATOM 677 N N . GLY A 1 84 ? -22.052 19.537 46.486 1.00 27.98 84 GLY A N 1
ATOM 678 C CA . GLY A 1 84 ? -21.807 18.981 47.807 1.00 27.98 84 GLY A CA 1
ATOM 679 C C . GLY A 1 84 ? -23.096 18.408 48.387 1.00 27.98 84 GLY A C 1
ATOM 680 O O . GLY A 1 84 ? -24.148 19.042 48.348 1.00 27.98 84 GLY A O 1
ATOM 681 N N . ILE A 1 85 ? -22.994 17.194 48.916 1.00 28.41 85 ILE A N 1
ATOM 682 C CA . ILE A 1 85 ? -24.042 16.547 49.699 1.00 28.41 85 ILE A CA 1
ATOM 683 C C . ILE A 1 85 ? -24.148 17.321 51.017 1.00 28.41 85 ILE A C 1
ATOM 685 O O . ILE A 1 85 ? -23.272 17.207 51.872 1.00 28.41 85 ILE A O 1
ATOM 689 N N . ILE A 1 86 ? -25.202 18.122 51.171 1.00 27.56 86 ILE A N 1
ATOM 690 C CA . ILE A 1 86 ? -25.655 18.580 52.485 1.00 27.56 86 ILE A CA 1
ATOM 691 C C . ILE A 1 86 ? -26.620 17.517 53.002 1.00 27.56 86 ILE A C 1
ATOM 693 O O . ILE A 1 86 ? -27.588 17.148 52.338 1.00 27.56 86 ILE A O 1
ATOM 697 N N . ALA A 1 87 ? -26.288 16.983 54.173 1.00 32.12 87 ALA A N 1
ATOM 698 C CA . ALA A 1 87 ? -27.094 16.032 54.911 1.00 32.12 87 ALA A CA 1
ATOM 699 C C . ALA A 1 87 ? -28.449 16.642 55.300 1.00 32.12 87 ALA A C 1
ATOM 701 O O . ALA A 1 87 ? -28.512 17.775 55.770 1.00 32.12 87 ALA A O 1
ATOM 702 N N . GLY A 1 88 ? -29.506 15.840 55.168 1.00 31.81 88 GLY A N 1
ATOM 703 C CA . GLY A 1 88 ? -30.833 16.139 55.700 1.00 31.81 88 GLY A CA 1
ATOM 704 C C . GLY A 1 88 ? -31.858 16.419 54.612 1.00 31.81 88 GLY A C 1
ATOM 705 O O . GLY A 1 88 ? -32.022 17.554 54.200 1.00 31.81 88 GLY A O 1
ATOM 706 N N . VAL A 1 89 ? -32.536 15.376 54.141 1.00 26.92 89 VAL A N 1
ATOM 707 C CA . VAL A 1 89 ? -33.981 15.161 54.328 1.00 26.92 89 VAL A CA 1
ATOM 708 C C . VAL A 1 89 ? -34.272 13.752 53.812 1.00 26.92 89 VAL A C 1
ATOM 710 O O . VAL A 1 89 ? -33.889 13.353 52.715 1.00 26.92 89 VAL A O 1
ATOM 713 N N . THR A 1 90 ? -34.877 12.971 54.689 1.00 31.72 90 THR A N 1
ATOM 714 C CA . THR A 1 90 ? -35.315 11.598 54.500 1.00 31.72 90 THR A CA 1
ATOM 715 C C . THR A 1 90 ? -36.506 11.494 53.544 1.00 31.72 90 THR A C 1
ATOM 717 O O . THR A 1 90 ? -37.367 12.365 53.504 1.00 31.72 90 THR A O 1
ATOM 720 N N . ALA A 1 91 ? -36.575 10.325 52.902 1.00 37.47 91 ALA A N 1
ATOM 721 C CA . ALA A 1 91 ? -37.740 9.691 52.285 1.00 37.47 91 ALA A CA 1
ATOM 722 C C . ALA A 1 91 ? -38.090 10.044 50.819 1.00 37.47 91 ALA A C 1
ATOM 724 O O . ALA A 1 91 ? -38.259 11.191 50.429 1.00 37.47 91 ALA A O 1
ATOM 725 N N . ILE A 1 92 ? -38.334 8.955 50.069 1.00 37.25 92 ILE A N 1
ATOM 726 C CA . ILE A 1 92 ? -39.013 8.839 48.764 1.00 37.25 92 ILE A CA 1
ATOM 727 C C . ILE A 1 92 ? -38.151 9.059 47.507 1.00 37.25 92 ILE A C 1
ATOM 729 O O . ILE A 1 92 ? -38.411 9.996 46.773 1.00 37.25 92 ILE A O 1
ATOM 733 N N . ILE A 1 93 ? -37.228 8.139 47.165 1.00 31.12 93 ILE A N 1
ATOM 734 C CA . ILE A 1 93 ? -36.910 7.800 45.750 1.00 31.12 93 ILE A CA 1
ATOM 735 C C . ILE A 1 93 ? -36.434 6.331 45.638 1.00 31.12 93 ILE A C 1
ATOM 737 O O . ILE A 1 93 ? -35.241 6.043 45.609 1.00 31.12 93 ILE A O 1
ATOM 741 N N . ILE A 1 94 ? -37.368 5.385 45.525 1.00 38.91 94 ILE A N 1
ATOM 742 C CA . ILE A 1 94 ? -37.122 4.015 45.030 1.00 38.91 94 ILE A CA 1
ATOM 743 C C . ILE A 1 94 ? -38.194 3.783 43.955 1.00 38.91 94 ILE A C 1
ATOM 745 O O . ILE A 1 94 ? -39.284 3.336 44.299 1.00 38.91 94 ILE A O 1
ATOM 749 N N . PRO A 1 95 ? -38.010 4.291 42.713 1.00 34.28 95 PRO A N 1
ATOM 750 C CA . PRO A 1 95 ? -37.519 3.444 41.613 1.00 34.28 95 PRO A CA 1
ATOM 751 C C . PRO A 1 95 ? -36.688 4.175 40.523 1.00 34.28 95 PRO A C 1
ATOM 753 O O . PRO A 1 95 ? -36.397 3.601 39.476 1.00 34.28 95 PRO A O 1
ATOM 756 N N . VAL A 1 96 ? -36.261 5.429 40.727 1.00 32.03 96 VAL A N 1
ATOM 757 C CA . VAL A 1 96 ? -35.581 6.218 39.667 1.00 32.03 96 VAL A CA 1
ATOM 758 C C . VAL A 1 96 ? -34.088 5.868 39.519 1.00 32.03 96 VAL A C 1
ATOM 760 O O . VAL A 1 96 ? -33.508 6.027 38.444 1.00 32.03 96 VAL A O 1
ATOM 763 N N . VAL A 1 97 ? -33.466 5.292 40.552 1.00 33.44 97 VAL A N 1
ATOM 764 C CA . VAL A 1 97 ? -32.042 4.908 40.522 1.00 33.44 97 VAL A CA 1
ATOM 765 C C . VAL A 1 97 ? -31.790 3.701 39.601 1.00 33.44 97 VAL A C 1
ATOM 767 O O . VAL A 1 97 ? -30.772 3.664 38.914 1.00 33.44 97 VAL A O 1
ATOM 770 N N . GLY A 1 98 ? -32.745 2.771 39.474 1.00 29.55 98 GLY A N 1
ATOM 771 C CA . GLY A 1 98 ? -32.623 1.625 38.557 1.00 29.55 98 GLY A CA 1
ATOM 772 C C . GLY A 1 98 ? -32.629 2.027 37.076 1.00 29.55 98 GLY A C 1
ATOM 773 O O . GLY A 1 98 ? -31.873 1.482 36.272 1.00 29.55 98 GLY A O 1
ATOM 774 N N . VAL A 1 99 ? -33.412 3.048 36.715 1.00 32.72 99 VAL A N 1
ATOM 775 C CA . VAL A 1 99 ? -33.496 3.542 35.330 1.00 32.72 99 VAL A CA 1
ATOM 776 C C . VAL A 1 99 ? -32.283 4.408 34.970 1.00 32.72 99 VAL A C 1
ATOM 778 O O . VAL A 1 99 ? -31.793 4.329 33.842 1.00 32.72 99 VAL A O 1
ATOM 781 N N . ILE A 1 100 ? -31.735 5.172 35.924 1.00 31.69 100 ILE A N 1
ATOM 782 C CA . ILE A 1 100 ? -30.551 6.018 35.694 1.00 31.69 100 ILE A CA 1
ATOM 783 C C . ILE A 1 100 ? -29.258 5.186 35.624 1.00 31.69 100 ILE A C 1
ATOM 785 O O . ILE A 1 100 ? -28.415 5.470 34.773 1.00 31.69 100 ILE A O 1
ATOM 789 N N . ILE A 1 101 ? -29.126 4.098 36.396 1.00 33.94 101 ILE A N 1
ATOM 790 C CA . ILE A 1 101 ? -27.964 3.193 36.284 1.00 33.94 101 ILE A CA 1
ATOM 791 C C . ILE A 1 101 ? -27.981 2.416 34.948 1.00 33.94 101 ILE A C 1
ATOM 793 O O . ILE A 1 101 ? -26.926 2.234 34.338 1.00 33.94 101 ILE A O 1
ATOM 797 N N . SER A 1 102 ? -29.158 2.060 34.408 1.00 29.75 102 SER A N 1
ATOM 798 C CA . SER A 1 102 ? -29.248 1.432 33.071 1.00 29.75 102 SER A CA 1
ATOM 799 C C . SER A 1 102 ? -28.900 2.387 31.915 1.00 29.75 102 SER A C 1
ATOM 801 O O . SER A 1 102 ? -28.438 1.951 30.864 1.00 29.75 102 SER A O 1
ATOM 803 N N . LYS A 1 103 ? -29.062 3.707 32.107 1.00 30.19 103 LYS A N 1
ATOM 804 C CA . LYS A 1 103 ? -28.705 4.727 31.103 1.00 30.19 103 LYS A CA 1
ATOM 805 C C . LYS A 1 103 ? -27.262 5.235 31.212 1.00 30.19 103 LYS A C 1
ATOM 807 O O . LYS A 1 103 ? -26.785 5.860 30.270 1.00 30.19 103 LYS A O 1
ATOM 812 N N . MET A 1 104 ? -26.549 4.930 32.299 1.00 32.41 104 MET A N 1
ATOM 813 C CA . MET A 1 104 ? -25.137 5.300 32.513 1.00 32.41 104 MET A CA 1
ATOM 814 C C . MET A 1 104 ? -24.150 4.133 32.321 1.00 32.41 104 MET A C 1
ATOM 816 O O . MET A 1 104 ? -23.004 4.208 32.754 1.00 32.41 104 MET A O 1
ATOM 820 N N . THR A 1 105 ? -24.567 3.070 31.629 1.00 29.62 105 THR A N 1
ATOM 821 C CA . THR A 1 105 ? -23.706 1.943 31.216 1.00 29.62 105 THR A CA 1
ATOM 822 C C . THR A 1 105 ? -23.675 1.739 29.699 1.00 29.62 105 THR A C 1
ATOM 824 O O . THR A 1 105 ? -23.312 0.666 29.223 1.00 29.62 105 THR A O 1
ATOM 827 N N . LYS A 1 106 ? -23.976 2.771 28.895 1.00 35.81 106 LYS A N 1
ATOM 828 C CA . LYS A 1 106 ? -23.522 2.752 27.498 1.00 35.81 106 LYS A CA 1
ATOM 829 C C . LYS A 1 106 ? -22.008 2.934 27.507 1.00 35.81 106 LYS A C 1
ATOM 831 O O . LYS A 1 106 ? -21.512 4.044 27.690 1.00 35.81 106 LYS A O 1
ATOM 836 N N . SER A 1 107 ? -21.291 1.818 27.352 1.00 37.69 107 SER A N 1
ATOM 837 C CA . SER A 1 107 ? -19.890 1.808 26.925 1.00 37.69 107 SER A CA 1
ATOM 838 C C . SER A 1 107 ? -19.726 2.877 25.838 1.00 37.69 107 SER A C 1
ATOM 840 O O . SER A 1 107 ? -20.587 2.919 24.953 1.00 37.69 107 SER A O 1
ATOM 842 N N . PRO A 1 108 ? -18.728 3.781 25.912 1.00 43.03 108 PRO A N 1
ATOM 843 C CA . PRO A 1 108 ? -18.560 4.824 24.908 1.00 43.03 108 PRO A CA 1
ATOM 844 C C . PRO A 1 108 ? -18.568 4.155 23.538 1.00 43.03 108 PRO A C 1
ATOM 846 O O . PRO A 1 108 ? -17.741 3.284 23.261 1.00 43.03 108 PRO A O 1
ATOM 849 N N . GLN A 1 109 ? -19.585 4.482 22.744 1.00 53.88 109 GLN A N 1
ATOM 850 C CA . GLN A 1 109 ? -19.840 3.822 21.479 1.00 53.88 109 GLN A CA 1
ATOM 851 C C . GLN A 1 109 ? -18.684 4.190 20.550 1.00 53.88 109 GLN A C 1
ATOM 853 O O . GLN A 1 109 ? -18.604 5.298 20.038 1.00 53.88 109 GLN A O 1
ATOM 858 N N . ALA A 1 110 ? -17.716 3.282 20.443 1.00 57.34 110 ALA A N 1
ATOM 859 C CA . ALA A 1 110 ? -16.449 3.516 19.755 1.00 57.34 110 ALA A CA 1
ATOM 860 C C . ALA A 1 110 ? -16.588 3.507 18.222 1.00 57.34 110 ALA A C 1
ATOM 862 O O . ALA A 1 110 ? -15.609 3.714 17.514 1.00 57.34 110 ALA A O 1
ATOM 863 N N . CYS A 1 111 ? -17.789 3.243 17.712 1.00 74.12 111 CYS A N 1
ATOM 864 C CA . CYS A 1 111 ? -18.147 3.372 16.310 1.00 74.12 111 CYS A CA 1
ATOM 865 C C . CYS A 1 111 ? -19.109 4.552 16.187 1.00 74.12 111 CYS A C 1
ATOM 867 O O . CYS A 1 111 ? -20.188 4.521 16.780 1.00 74.12 111 CYS A O 1
ATOM 869 N N . ASP A 1 112 ? -18.712 5.576 15.439 1.00 80.44 112 ASP A N 1
ATOM 870 C CA . ASP A 1 112 ? -19.678 6.499 14.847 1.00 80.44 112 ASP A CA 1
ATOM 871 C C . ASP A 1 112 ? -20.472 5.699 13.811 1.00 80.44 112 ASP A C 1
ATOM 873 O O . ASP A 1 112 ? -19.852 4.997 13.024 1.00 80.44 112 ASP A O 1
ATOM 877 N N . LEU A 1 113 ? -21.804 5.726 13.878 1.00 83.62 113 LEU A N 1
ATOM 878 C CA . LEU A 1 113 ? -22.676 4.985 12.955 1.00 83.62 113 LEU A CA 1
ATOM 879 C C . LEU A 1 113 ? -23.246 5.901 11.858 1.00 83.62 113 LEU A C 1
ATOM 881 O O . LEU A 1 113 ? -24.292 5.605 11.273 1.00 83.62 113 LEU A O 1
ATOM 885 N N . THR A 1 114 ? -22.610 7.053 11.639 1.00 87.81 114 THR A N 1
ATOM 886 C CA . THR A 1 114 ? -22.931 7.960 10.538 1.00 87.81 114 THR A CA 1
ATOM 887 C C . THR A 1 114 ? -22.698 7.246 9.209 1.00 87.81 114 THR A C 1
ATOM 889 O O . THR A 1 114 ? -21.660 6.637 9.008 1.00 87.81 114 THR A O 1
ATOM 892 N N . ARG A 1 115 ? -23.679 7.314 8.304 1.00 89.94 115 ARG A N 1
ATOM 893 C CA . ARG A 1 115 ? -23.592 6.727 6.959 1.00 89.94 115 ARG A CA 1
ATOM 894 C C . ARG A 1 115 ? -23.265 7.781 5.907 1.00 89.94 115 ARG A C 1
ATOM 896 O O . ARG A 1 115 ? -23.601 8.955 6.078 1.00 89.94 115 ARG A O 1
ATOM 903 N N . GLY A 1 116 ? -22.703 7.343 4.785 1.00 90.25 116 GLY A N 1
ATOM 904 C CA . GLY A 1 116 ? -22.368 8.168 3.629 1.00 90.25 116 GLY A CA 1
ATOM 905 C C . GLY A 1 116 ? -21.188 9.101 3.880 1.00 90.25 116 GLY A C 1
ATOM 906 O O . GLY A 1 116 ? -21.020 10.090 3.165 1.00 90.25 116 GLY A O 1
ATOM 907 N N . ASP A 1 117 ? -20.388 8.832 4.911 1.00 92.06 117 ASP A N 1
ATOM 908 C CA . ASP A 1 117 ? -19.208 9.621 5.238 1.00 92.06 117 ASP A CA 1
ATOM 909 C C . ASP A 1 117 ? -17.906 8.970 4.741 1.00 92.06 117 ASP A C 1
ATOM 911 O O . ASP A 1 117 ? -16.840 9.563 4.936 1.00 92.06 117 ASP A O 1
ATOM 915 N N . ASN A 1 118 ? -18.003 7.841 4.026 1.00 93.88 118 ASN A N 1
ATOM 916 C CA . ASN A 1 118 ? -16.894 7.031 3.515 1.00 93.88 118 ASN A CA 1
ATOM 917 C C . ASN A 1 118 ? -16.036 6.409 4.627 1.00 93.88 118 ASN A C 1
ATOM 919 O O . ASN A 1 118 ? -14.879 6.051 4.383 1.00 93.88 118 ASN A O 1
ATOM 923 N N . LEU A 1 119 ? -16.567 6.306 5.847 1.00 95.44 119 LEU A N 1
ATOM 924 C CA . LEU A 1 119 ? -15.995 5.547 6.945 1.00 95.44 119 LEU A CA 1
ATOM 925 C C . LEU A 1 119 ? -16.991 4.459 7.341 1.00 95.44 119 LEU A C 1
ATOM 927 O O . LEU A 1 119 ? -18.195 4.643 7.278 1.00 95.44 119 LEU A O 1
ATOM 931 N N . SER A 1 120 ? -16.489 3.299 7.753 1.00 96.00 120 SER A N 1
ATOM 932 C CA . SER A 1 120 ? -17.367 2.254 8.264 1.00 96.00 120 SER A CA 1
ATOM 933 C C . SER A 1 120 ? -16.675 1.364 9.277 1.00 96.00 120 SER A C 1
ATOM 935 O O . SER A 1 120 ? -15.612 0.784 9.024 1.00 96.00 120 SER A O 1
ATOM 937 N N . CYS A 1 121 ? -17.301 1.218 10.439 1.00 94.88 121 CYS A N 1
ATOM 938 C CA . CYS A 1 121 ? -16.993 0.161 11.396 1.00 94.88 121 CYS A CA 1
ATOM 939 C C . CYS A 1 121 ? -17.835 -1.107 11.168 1.00 94.88 121 CYS A C 1
ATOM 941 O O . CYS A 1 121 ? -17.551 -2.139 11.786 1.00 94.88 121 CYS A O 1
ATOM 943 N N . GLY A 1 122 ? -18.844 -1.039 10.303 1.00 94.81 122 GLY A N 1
ATOM 944 C CA . GLY A 1 122 ? -19.776 -2.121 9.988 1.00 94.81 122 GLY A CA 1
ATOM 945 C C . GLY A 1 122 ? -21.204 -1.661 9.703 1.00 94.81 122 GLY A C 1
ATOM 946 O O . GLY A 1 122 ? -22.043 -2.490 9.369 1.00 94.81 122 GLY A O 1
ATOM 947 N N . GLU A 1 123 ? -21.488 -0.369 9.844 1.00 94.06 123 GLU A N 1
ATOM 948 C CA . GLU A 1 123 ? -22.796 0.267 9.667 1.00 94.06 123 GLU A CA 1
ATOM 949 C C . GLU A 1 123 ? -23.194 0.520 8.209 1.00 94.06 123 GLU A C 1
ATOM 951 O O . GLU A 1 123 ? -24.382 0.709 7.922 1.00 94.06 123 GLU A O 1
ATOM 956 N N . GLU A 1 124 ? -22.217 0.514 7.302 1.00 93.50 124 GLU A N 1
ATOM 957 C CA . GLU A 1 124 ? -22.407 0.589 5.857 1.00 93.50 124 GLU A CA 1
ATOM 958 C C . GLU A 1 124 ? -21.379 -0.261 5.108 1.00 93.50 124 GLU A C 1
ATOM 960 O O . GLU A 1 124 ? -20.316 -0.575 5.640 1.00 93.50 124 GLU A O 1
ATOM 965 N N . ALA A 1 125 ? -21.711 -0.663 3.882 1.00 92.75 125 ALA A N 1
ATOM 966 C CA . ALA A 1 125 ? -20.765 -1.318 2.986 1.00 92.75 125 ALA A CA 1
ATOM 967 C C . ALA A 1 125 ? -19.984 -0.249 2.220 1.00 92.75 125 ALA A C 1
ATOM 969 O O . ALA A 1 125 ? -20.598 0.625 1.610 1.00 92.75 125 ALA A O 1
ATOM 970 N N . LEU A 1 126 ? -18.657 -0.347 2.214 1.00 92.81 126 LEU A N 1
ATOM 971 C CA . LEU A 1 126 ? -17.801 0.498 1.384 1.00 92.81 126 LEU A CA 1
ATOM 972 C C . LEU A 1 126 ? -17.358 -0.247 0.125 1.00 92.81 126 LEU A C 1
ATOM 974 O O . LEU A 1 126 ? -17.219 0.356 -0.936 1.00 92.81 126 LEU A O 1
ATOM 978 N N . ILE A 1 127 ? -17.164 -1.566 0.214 1.00 89.19 127 ILE A N 1
ATOM 979 C CA . ILE A 1 127 ? -16.807 -2.386 -0.945 1.00 89.19 127 ILE A CA 1
ATOM 980 C C . ILE A 1 127 ? -18.075 -2.791 -1.708 1.00 89.19 127 ILE A C 1
ATOM 982 O O . ILE A 1 127 ? -18.935 -3.472 -1.135 1.00 89.19 127 ILE A O 1
ATOM 986 N N . PRO A 1 128 ? -18.184 -2.449 -3.008 1.00 78.00 128 PRO A N 1
ATOM 987 C CA . PRO A 1 128 ? -19.348 -2.805 -3.807 1.00 78.00 128 PRO A CA 1
ATOM 988 C C . PRO A 1 128 ? -19.491 -4.325 -3.956 1.00 78.00 128 PRO A C 1
ATOM 990 O O . PRO A 1 128 ? -18.510 -5.069 -4.032 1.00 78.00 128 PRO A O 1
ATOM 993 N N . GLY A 1 129 ? -20.739 -4.783 -4.053 1.00 72.06 129 GLY A N 1
ATOM 994 C CA . GLY A 1 129 ? -21.090 -6.190 -4.240 1.00 72.06 129 GLY A CA 1
ATOM 995 C C . GLY A 1 129 ? -21.652 -6.869 -2.989 1.00 72.06 129 GLY A C 1
ATOM 996 O O . GLY A 1 129 ? -21.608 -6.359 -1.873 1.00 72.06 129 GLY A O 1
ATOM 997 N N . SER A 1 130 ? -22.205 -8.070 -3.182 1.00 60.59 130 SER A N 1
ATOM 998 C CA . SER A 1 130 ? -22.911 -8.841 -2.140 1.00 60.59 130 SER A CA 1
ATOM 999 C C . SER A 1 130 ? -24.178 -8.165 -1.579 1.00 60.59 130 SER A C 1
ATOM 1001 O O . SER A 1 130 ? -24.635 -8.506 -0.482 1.00 60.59 130 SER A O 1
ATOM 1003 N N . GLU A 1 131 ? -24.786 -7.259 -2.342 1.00 61.28 131 GLU A N 1
ATOM 1004 C CA . GLU A 1 131 ? -26.130 -6.720 -2.099 1.00 61.28 131 GLU A CA 1
ATOM 1005 C C . GLU A 1 131 ? -27.171 -7.859 -2.095 1.00 61.28 131 GLU A C 1
ATOM 1007 O O . GLU A 1 131 ? -27.044 -8.856 -2.806 1.00 61.28 131 GLU A O 1
ATOM 1012 N N . GLY A 1 132 ? -28.161 -7.778 -1.211 1.00 63.56 132 GLY A N 1
ATOM 1013 C CA . GLY A 1 132 ? -29.172 -8.812 -0.961 1.00 63.56 132 GLY A CA 1
ATOM 1014 C C . GLY A 1 132 ? -28.667 -10.053 -0.211 1.00 63.56 132 GLY A C 1
ATOM 1015 O O . GLY A 1 132 ? -29.440 -10.978 0.046 1.00 63.56 132 GLY A O 1
ATOM 1016 N N . SER A 1 133 ? -27.380 -10.110 0.153 1.00 83.56 133 SER A N 1
ATOM 1017 C CA . SER A 1 133 ? -26.773 -11.271 0.814 1.00 83.56 133 SER A CA 1
ATOM 1018 C C . SER A 1 133 ? -26.819 -11.199 2.349 1.00 83.56 133 SER A C 1
ATOM 1020 O O . SER A 1 133 ? -27.252 -10.217 2.954 1.00 83.56 133 SER A O 1
ATOM 1022 N N . PHE A 1 134 ? -26.302 -12.241 3.010 1.00 94.81 134 PHE A N 1
ATOM 1023 C CA . PHE A 1 134 ? -26.062 -12.219 4.455 1.00 94.81 134 PHE A CA 1
ATOM 1024 C C . PHE A 1 134 ? -25.136 -11.075 4.901 1.00 94.81 134 PHE A C 1
ATOM 1026 O O . PHE A 1 134 ? -25.256 -10.631 6.037 1.00 94.81 134 PHE A O 1
ATOM 1033 N N . LYS A 1 135 ? -24.256 -10.561 4.028 1.00 94.00 135 LYS A N 1
ATOM 1034 C CA . LYS A 1 135 ? -23.423 -9.389 4.334 1.00 94.00 135 LYS A CA 1
ATOM 1035 C C . LYS A 1 135 ? -24.293 -8.165 4.615 1.00 94.00 135 LYS A C 1
ATOM 1037 O O . LYS A 1 135 ? -24.143 -7.556 5.666 1.00 94.00 135 LYS A O 1
ATOM 1042 N N . GLN A 1 136 ? -25.249 -7.866 3.731 1.00 93.81 136 GLN A N 1
ATOM 1043 C CA . GLN A 1 136 ? -26.138 -6.712 3.887 1.00 93.81 136 GLN A CA 1
ATOM 1044 C C . GLN A 1 136 ? -26.986 -6.818 5.157 1.00 93.81 136 GLN A C 1
ATOM 1046 O O . GLN A 1 136 ? -27.033 -5.867 5.926 1.00 93.81 136 GLN A O 1
ATOM 1051 N N . LYS A 1 137 ? -27.576 -7.991 5.426 1.00 95.38 137 LYS A N 1
ATOM 1052 C CA . LYS A 1 137 ? -28.334 -8.225 6.671 1.00 95.38 137 LYS A CA 1
ATOM 1053 C C . LYS A 1 137 ? -27.466 -8.049 7.918 1.00 95.38 137 LYS A C 1
ATOM 1055 O O . LYS A 1 137 ? -27.928 -7.546 8.934 1.00 95.38 137 LYS A O 1
ATOM 1060 N N . GLY A 1 138 ? -26.203 -8.467 7.839 1.00 96.06 138 GLY A N 1
ATOM 1061 C CA . GLY A 1 138 ? -25.231 -8.280 8.908 1.00 96.06 138 GLY A CA 1
ATOM 1062 C C . GLY A 1 138 ? -24.895 -6.812 9.165 1.00 96.06 138 GLY A C 1
ATOM 1063 O O . GLY A 1 138 ? -24.876 -6.395 10.317 1.00 96.06 138 GLY A O 1
ATOM 1064 N N . ILE A 1 139 ? -24.682 -6.037 8.102 1.00 95.00 139 ILE A N 1
ATOM 1065 C CA . ILE A 1 139 ? -24.417 -4.589 8.151 1.00 95.00 139 ILE A CA 1
ATOM 1066 C C . ILE A 1 139 ? -25.640 -3.819 8.669 1.00 95.00 139 ILE A C 1
ATOM 1068 O O . ILE A 1 139 ? -25.518 -2.944 9.523 1.00 95.00 139 ILE A O 1
ATOM 1072 N N . GLU A 1 140 ? -26.838 -4.180 8.212 1.00 94.50 140 GLU A N 1
ATOM 1073 C CA . GLU A 1 140 ? -28.097 -3.610 8.695 1.00 94.50 140 GLU A CA 1
ATOM 1074 C C . GLU A 1 140 ? -28.261 -3.850 10.201 1.00 94.50 140 GLU A C 1
ATOM 1076 O O . GLU A 1 140 ? -28.370 -2.893 10.969 1.00 94.50 140 GLU A O 1
ATOM 1081 N N . ALA A 1 141 ? -28.134 -5.103 10.647 1.00 95.62 141 ALA A N 1
ATOM 1082 C CA . ALA A 1 141 ? -28.162 -5.442 12.065 1.00 95.62 141 ALA A CA 1
ATOM 1083 C C . ALA A 1 141 ? -27.081 -4.694 12.868 1.00 95.62 141 ALA A C 1
ATOM 1085 O O . ALA A 1 141 ? -27.356 -4.208 13.966 1.00 95.62 141 ALA A O 1
ATOM 1086 N N . PHE A 1 142 ? -25.868 -4.546 12.323 1.00 95.31 142 PHE A N 1
ATOM 1087 C CA . PHE A 1 142 ? -24.792 -3.781 12.958 1.00 95.31 142 PHE A CA 1
ATOM 1088 C C . PHE A 1 142 ? -25.197 -2.317 13.160 1.00 95.31 142 PHE A C 1
ATOM 1090 O O . PHE A 1 142 ? -25.080 -1.793 14.268 1.00 95.31 142 PHE A O 1
ATOM 1097 N N . SER A 1 143 ? -25.726 -1.669 12.119 1.00 93.44 143 SER A N 1
ATOM 1098 C CA . SER A 1 143 ? -26.165 -0.268 12.171 1.00 93.44 143 SER A CA 1
ATOM 1099 C C . SER A 1 143 ? -27.324 -0.032 13.149 1.00 93.44 143 SER A C 1
ATOM 1101 O O . SER A 1 143 ? -27.439 1.037 13.746 1.00 93.44 143 SER A O 1
ATOM 1103 N N . GLU A 1 144 ? -28.140 -1.058 13.389 1.00 93.75 144 GLU A N 1
ATOM 1104 C CA . GLU A 1 144 ? -29.219 -1.051 14.377 1.00 93.75 144 GLU A CA 1
ATOM 1105 C C . GLU A 1 144 ? -28.748 -1.433 15.792 1.00 93.75 144 GLU A C 1
ATOM 1107 O O . GLU A 1 144 ? -29.560 -1.526 16.710 1.00 93.75 144 GLU A O 1
ATOM 1112 N N . ASN A 1 145 ? -27.439 -1.624 16.002 1.00 92.38 145 ASN A N 1
ATOM 1113 C CA . ASN A 1 145 ? -26.827 -2.101 17.250 1.00 92.38 145 ASN A CA 1
ATOM 1114 C C . ASN A 1 145 ? -27.251 -3.522 17.671 1.00 92.38 145 ASN A C 1
ATOM 1116 O O . ASN A 1 145 ? -27.057 -3.917 18.823 1.00 92.38 145 ASN A O 1
ATOM 1120 N N . LYS A 1 146 ? -27.793 -4.320 16.748 1.00 95.25 146 LYS A N 1
ATOM 1121 C CA . LYS A 1 146 ? -28.144 -5.733 16.946 1.00 95.25 146 LYS A CA 1
ATOM 1122 C C . LYS A 1 146 ? -26.920 -6.610 16.684 1.00 95.25 146 LYS A C 1
ATOM 1124 O O . LYS A 1 146 ? -26.872 -7.392 15.736 1.00 95.25 146 LYS A O 1
ATOM 1129 N N . TYR A 1 147 ? -25.887 -6.452 17.510 1.00 95.50 147 TYR A N 1
ATOM 1130 C CA . TYR A 1 147 ? -24.572 -7.044 17.246 1.00 95.50 147 TYR A CA 1
ATOM 1131 C C . TYR A 1 147 ? -24.574 -8.579 17.213 1.00 95.50 147 TYR A C 1
ATOM 1133 O O . TYR A 1 147 ? -23.856 -9.153 16.402 1.00 95.50 147 TYR A O 1
ATOM 1141 N N . ASP A 1 148 ? -25.410 -9.256 18.004 1.00 96.62 148 ASP A N 1
ATOM 1142 C CA . ASP A 1 148 ? -25.518 -10.723 17.955 1.00 96.62 148 ASP A CA 1
ATOM 1143 C C . ASP A 1 148 ? -26.121 -11.211 16.623 1.00 96.62 148 ASP A C 1
ATOM 1145 O O . ASP A 1 148 ? -25.644 -12.181 16.024 1.00 96.62 148 ASP A O 1
ATOM 1149 N N . GLU A 1 149 ? -27.125 -10.499 16.101 1.00 97.88 149 GLU A N 1
ATOM 1150 C CA . GLU A 1 149 ? -27.686 -10.756 14.770 1.00 97.88 149 GLU A CA 1
ATOM 1151 C C . GLU A 1 149 ? -26.658 -10.455 13.674 1.00 97.88 149 GLU A C 1
ATOM 1153 O O . GLU A 1 149 ? -26.487 -11.255 12.748 1.00 97.88 149 GLU A O 1
ATOM 1158 N N . ALA A 1 150 ? -25.917 -9.351 13.816 1.00 97.31 150 ALA A N 1
ATOM 1159 C CA . ALA A 1 150 ? -24.826 -8.997 12.918 1.00 97.31 150 ALA A CA 1
ATOM 1160 C C . ALA A 1 150 ? -23.765 -10.105 12.876 1.00 97.31 150 ALA A C 1
ATOM 1162 O O . ALA A 1 150 ? -23.386 -10.546 11.793 1.00 97.31 150 ALA A O 1
ATOM 1163 N N . VAL A 1 151 ? -23.343 -10.634 14.031 1.00 98.12 151 VAL A N 1
ATOM 1164 C CA . VAL A 1 151 ? -22.400 -11.760 14.118 1.00 98.12 151 VAL A CA 1
ATOM 1165 C C . VAL A 1 151 ? -22.941 -12.990 13.393 1.00 98.12 151 VAL A C 1
ATOM 1167 O O . VAL A 1 151 ? -22.205 -13.607 12.617 1.00 98.12 151 VAL A O 1
ATOM 1170 N N . ASN A 1 152 ? -24.213 -13.346 13.589 1.00 98.25 152 ASN A N 1
ATOM 1171 C CA . ASN A 1 152 ? -24.826 -14.499 12.926 1.00 98.25 152 ASN A CA 1
ATOM 1172 C C . ASN A 1 152 ? -24.817 -14.346 11.395 1.00 98.25 152 ASN A C 1
ATOM 1174 O O . ASN A 1 152 ? -24.351 -15.228 10.669 1.00 98.25 152 ASN A O 1
ATOM 1178 N N . PHE A 1 153 ? -25.294 -13.208 10.891 1.00 98.06 153 PHE A N 1
ATOM 1179 C CA . PHE A 1 153 ? -25.353 -12.954 9.455 1.00 98.06 153 PHE A CA 1
ATOM 1180 C C . PHE A 1 153 ? -23.964 -12.819 8.826 1.00 98.06 153 PHE A C 1
ATOM 1182 O O . PHE A 1 153 ? -23.694 -13.469 7.816 1.00 98.06 153 PHE A O 1
ATOM 1189 N N . LEU A 1 154 ? -23.043 -12.078 9.441 1.00 97.38 154 LEU A N 1
ATOM 1190 C CA . LEU A 1 154 ? -21.678 -11.923 8.931 1.00 97.38 154 LEU A CA 1
ATOM 1191 C C . LEU A 1 154 ? -20.893 -13.242 8.974 1.00 97.38 154 LEU A C 1
ATOM 1193 O O . LEU A 1 154 ? -20.097 -13.500 8.075 1.00 97.38 154 LEU A O 1
ATOM 1197 N N . THR A 1 155 ? -21.164 -14.133 9.933 1.00 98.06 155 THR A N 1
ATOM 1198 C CA . THR A 1 155 ? -20.593 -15.494 9.940 1.00 98.06 155 THR A CA 1
ATOM 1199 C C . THR A 1 155 ? -21.064 -16.302 8.728 1.00 98.06 155 THR A C 1
ATOM 1201 O O . THR A 1 155 ? -20.250 -16.917 8.036 1.00 98.06 155 THR A O 1
ATOM 1204 N N . LYS A 1 156 ? -22.365 -16.258 8.409 1.00 96.75 156 LYS A N 1
ATOM 1205 C CA . LYS A 1 156 ? -22.912 -16.906 7.202 1.00 96.75 156 LYS A CA 1
ATOM 1206 C C . LYS A 1 156 ? -22.349 -16.290 5.922 1.00 96.75 156 LYS A C 1
ATOM 1208 O O . LYS A 1 156 ? -22.036 -17.011 4.977 1.00 96.75 156 LYS A O 1
ATOM 1213 N N . ALA A 1 157 ? -22.187 -14.968 5.897 1.00 95.94 157 ALA A N 1
ATOM 1214 C CA . ALA A 1 157 ? -21.564 -14.263 4.785 1.00 95.94 157 ALA A CA 1
ATOM 1215 C C . ALA A 1 157 ? -20.104 -14.710 4.598 1.00 95.94 157 ALA A C 1
ATOM 1217 O O . ALA A 1 157 ? -19.705 -15.033 3.482 1.00 95.94 157 ALA A O 1
ATOM 1218 N N . ARG A 1 158 ? -19.340 -14.837 5.692 1.00 95.31 158 ARG A N 1
ATOM 1219 C CA . ARG A 1 158 ? -17.932 -15.257 5.678 1.00 95.31 158 ARG A CA 1
ATOM 1220 C C . ARG A 1 158 ? -17.732 -16.694 5.208 1.00 95.31 158 ARG A C 1
ATOM 1222 O O . ARG A 1 158 ? -16.717 -16.982 4.578 1.00 95.31 158 ARG A O 1
ATOM 1229 N N . ALA A 1 159 ? -18.682 -17.580 5.504 1.00 94.75 159 ALA A N 1
ATOM 1230 C CA . ALA A 1 159 ? -18.671 -18.949 4.998 1.00 94.75 159 ALA A CA 1
ATOM 1231 C C . ALA A 1 159 ? -18.847 -18.999 3.470 1.00 94.75 159 ALA A C 1
ATOM 1233 O O . ALA A 1 159 ? -18.246 -19.844 2.813 1.00 94.75 159 ALA A O 1
ATOM 1234 N N . LYS A 1 160 ? -19.641 -18.081 2.900 1.00 92.81 160 LYS A N 1
ATOM 1235 C CA . LYS A 1 160 ? -19.882 -18.000 1.451 1.00 92.81 160 LYS A CA 1
ATOM 1236 C C . LYS A 1 160 ? -18.787 -17.235 0.702 1.00 92.81 160 LYS A C 1
ATOM 1238 O O . LYS A 1 160 ? -18.441 -17.611 -0.413 1.00 92.81 160 LYS A O 1
ATOM 1243 N N . TYR A 1 161 ? -18.250 -16.180 1.308 1.00 92.44 161 TYR A N 1
ATOM 1244 C CA . TYR A 1 161 ? -17.278 -15.274 0.694 1.00 92.44 161 TYR A CA 1
ATOM 1245 C C . TYR A 1 161 ? -16.020 -15.163 1.561 1.00 92.44 161 TYR A C 1
ATOM 1247 O O . TYR A 1 161 ? -15.781 -14.136 2.199 1.00 92.44 161 TYR A O 1
ATOM 1255 N N . PRO A 1 162 ? -15.199 -16.226 1.630 1.00 93.00 162 PRO A N 1
ATOM 1256 C CA . PRO A 1 162 ? -14.076 -16.253 2.550 1.00 93.00 162 PRO A CA 1
ATOM 1257 C C . PRO A 1 162 ? -12.938 -15.283 2.201 1.00 93.00 162 PRO A C 1
ATOM 1259 O O . PRO A 1 162 ? -12.115 -14.968 3.056 1.00 93.00 162 PRO A O 1
ATOM 1262 N N . SER A 1 163 ? -12.886 -14.795 0.965 1.00 92.94 163 SER A N 1
ATOM 1263 C CA . SER A 1 163 ? -11.861 -13.870 0.482 1.00 92.94 163 SER A CA 1
ATOM 1264 C C . SER A 1 163 ? -12.232 -12.387 0.636 1.00 92.94 163 SER A C 1
ATOM 1266 O O . SER A 1 163 ? -11.401 -11.539 0.293 1.00 92.94 163 SER A O 1
ATOM 1268 N N . ASP A 1 164 ? -13.438 -12.069 1.133 1.00 94.81 164 ASP A N 1
ATOM 1269 C CA . ASP A 1 164 ? -13.907 -10.699 1.389 1.00 94.81 164 ASP A CA 1
ATOM 1270 C C . ASP A 1 164 ? -13.428 -10.230 2.784 1.00 94.81 164 ASP A C 1
ATOM 1272 O O . ASP A 1 164 ? -13.879 -10.753 3.813 1.00 94.81 164 ASP A O 1
ATOM 1276 N N . PRO A 1 165 ? -12.487 -9.269 2.849 1.00 97.38 165 PRO A N 1
ATOM 1277 C CA . PRO A 1 165 ? -11.942 -8.777 4.107 1.00 97.38 165 PRO A CA 1
ATOM 1278 C C . PRO A 1 165 ? -12.891 -7.839 4.859 1.00 97.38 165 PRO A C 1
ATOM 1280 O O . PRO A 1 165 ? -12.791 -7.764 6.081 1.00 97.38 165 PRO A O 1
ATOM 1283 N N . GLU A 1 166 ? -13.817 -7.157 4.179 1.00 96.94 166 GLU A N 1
ATOM 1284 C CA . GLU A 1 166 ? -14.772 -6.248 4.822 1.00 96.94 166 GLU A CA 1
ATOM 1285 C C . GLU A 1 166 ? -15.732 -7.040 5.713 1.00 96.94 166 GLU A C 1
ATOM 1287 O O . GLU A 1 166 ? -15.943 -6.684 6.872 1.00 96.94 166 GLU A O 1
ATOM 1292 N N . ILE A 1 167 ? -16.204 -8.199 5.231 1.00 97.19 167 ILE A N 1
ATOM 1293 C CA . ILE A 1 167 ? -17.004 -9.129 6.043 1.00 97.19 167 ILE A CA 1
ATOM 1294 C C . ILE A 1 167 ? -16.248 -9.535 7.312 1.00 97.19 167 ILE A C 1
ATOM 1296 O O . ILE A 1 167 ? -16.837 -9.562 8.393 1.00 97.19 167 ILE A O 1
ATOM 1300 N N . LEU A 1 168 ? -14.958 -9.875 7.198 1.00 98.25 168 LEU A N 1
ATOM 1301 C CA . LEU A 1 168 ? -14.173 -10.321 8.350 1.00 98.25 168 LEU A CA 1
ATOM 1302 C C . LEU A 1 168 ? -13.932 -9.184 9.350 1.00 98.25 168 LEU A C 1
ATOM 1304 O O . LEU A 1 168 ? -14.043 -9.408 10.556 1.00 98.25 168 LEU A O 1
ATOM 1308 N N . ILE A 1 169 ? -13.645 -7.974 8.866 1.00 98.62 169 ILE A N 1
ATOM 1309 C CA . ILE A 1 169 ? -13.462 -6.794 9.718 1.00 98.62 169 ILE A CA 1
ATOM 1310 C C . ILE A 1 169 ? -14.749 -6.483 10.483 1.00 98.62 169 ILE A C 1
ATOM 1312 O O . ILE A 1 169 ? -14.724 -6.350 11.708 1.00 98.62 169 ILE A O 1
ATOM 1316 N N . TYR A 1 170 ? -15.892 -6.445 9.796 1.00 97.94 170 TYR A N 1
ATOM 1317 C CA . TYR A 1 170 ? -17.178 -6.158 10.432 1.00 97.94 170 TYR A CA 1
ATOM 1318 C C . TYR A 1 170 ? -17.598 -7.264 11.397 1.00 97.94 170 TYR A C 1
ATOM 1320 O O . TYR A 1 170 ? -18.086 -6.972 12.488 1.00 97.94 170 TYR A O 1
ATOM 1328 N N . LEU A 1 171 ? -17.342 -8.532 11.058 1.00 98.12 171 LEU A N 1
ATOM 1329 C CA . LEU A 1 171 ? -17.588 -9.655 11.962 1.00 98.12 171 LEU A CA 1
ATOM 1330 C C . LEU A 1 171 ? -16.764 -9.518 13.248 1.00 98.12 171 LEU A C 1
ATOM 1332 O O . LEU A 1 171 ? -17.289 -9.723 14.344 1.00 98.12 171 LEU A O 1
ATOM 1336 N N . ASN A 1 172 ? -15.487 -9.152 13.130 1.00 98.12 172 ASN A N 1
ATOM 1337 C CA . ASN A 1 172 ? -14.624 -8.898 14.279 1.00 98.12 172 ASN A CA 1
ATOM 1338 C C . ASN A 1 172 ? -15.109 -7.720 15.121 1.00 98.12 172 ASN A C 1
ATOM 1340 O O . ASN A 1 172 ? -15.180 -7.830 16.344 1.00 98.12 172 ASN A O 1
ATOM 1344 N N . ASN A 1 173 ? -15.486 -6.615 14.482 1.00 97.69 173 ASN A N 1
ATOM 1345 C CA . ASN A 1 173 ? -16.012 -5.448 15.179 1.00 97.69 173 ASN A CA 1
ATOM 1346 C C . ASN A 1 173 ? -17.317 -5.776 15.923 1.00 97.69 173 ASN A C 1
ATOM 1348 O O . ASN A 1 173 ? -17.463 -5.382 17.081 1.00 97.69 173 ASN A O 1
ATOM 1352 N N . ALA A 1 174 ? -18.220 -6.555 15.315 1.00 96.62 174 ALA A N 1
ATOM 1353 C CA . ALA A 1 174 ? -19.490 -6.960 15.920 1.00 96.62 174 ALA A CA 1
ATOM 1354 C C . ALA A 1 174 ? -19.271 -7.843 17.159 1.00 96.62 174 ALA A C 1
ATOM 1356 O O . ALA A 1 174 ? -19.852 -7.594 18.214 1.00 96.62 174 ALA A O 1
ATOM 1357 N N . LYS A 1 175 ? -18.348 -8.815 17.081 1.00 95.75 175 LYS A N 1
ATOM 1358 C CA . LYS A 1 175 ? -17.954 -9.658 18.228 1.00 95.75 175 LYS A CA 1
ATOM 1359 C C . LYS A 1 175 ? -17.376 -8.848 19.396 1.00 95.75 175 LYS A C 1
ATOM 1361 O O . LYS A 1 175 ? -17.430 -9.292 20.544 1.00 95.75 175 LYS A O 1
ATOM 1366 N N . LEU A 1 176 ? -16.810 -7.674 19.115 1.00 94.06 176 LEU A N 1
ATOM 1367 C CA . LEU A 1 176 ? -16.227 -6.773 20.107 1.00 94.06 176 LEU A CA 1
ATOM 1368 C C . LEU A 1 176 ? -17.213 -5.743 20.675 1.00 94.06 176 LEU A C 1
ATOM 1370 O O . LEU A 1 176 ? -16.797 -4.939 21.505 1.00 94.06 176 LEU A O 1
ATOM 1374 N N . ALA A 1 177 ? -18.487 -5.730 20.272 1.00 86.94 177 ALA A N 1
ATOM 1375 C CA . ALA A 1 177 ? -19.428 -4.676 20.666 1.00 86.94 177 ALA A CA 1
ATOM 1376 C C . ALA A 1 177 ? -19.555 -4.493 22.191 1.00 86.94 177 ALA A C 1
ATOM 1378 O O . ALA A 1 177 ? -19.561 -3.368 22.686 1.00 86.94 177 ALA A O 1
ATOM 1379 N N . ASN A 1 178 ? -19.554 -5.603 22.934 1.00 83.06 178 ASN A N 1
ATOM 1380 C CA . ASN A 1 178 ? -19.619 -5.621 24.400 1.00 83.06 178 ASN A CA 1
ATOM 1381 C C . ASN A 1 178 ? -18.247 -5.849 25.063 1.00 83.06 178 ASN A C 1
ATOM 1383 O O . ASN A 1 178 ? -18.165 -6.116 26.261 1.00 83.06 178 ASN A O 1
ATOM 1387 N N . GLN A 1 179 ? -17.158 -5.767 24.294 1.00 87.94 179 GLN A N 1
ATOM 1388 C CA . GLN A 1 179 ? -15.790 -5.958 24.773 1.00 87.94 179 GLN A CA 1
ATOM 1389 C C . GLN A 1 179 ? -15.010 -4.646 24.701 1.00 87.94 179 GLN A C 1
ATOM 1391 O O . GLN A 1 179 ? -15.223 -3.792 23.838 1.00 87.94 179 GLN A O 1
ATOM 1396 N N . LYS A 1 180 ? -14.042 -4.487 25.603 1.00 90.25 180 LYS A N 1
ATOM 1397 C CA . LYS A 1 180 ? -13.113 -3.363 25.525 1.00 90.25 180 LYS A CA 1
ATOM 1398 C C . LYS A 1 180 ? -12.142 -3.581 24.362 1.00 90.25 180 LYS A C 1
ATOM 1400 O O . LYS A 1 180 ? -11.569 -4.661 24.222 1.00 90.25 180 LYS A O 1
ATOM 1405 N N . ALA A 1 181 ? -11.942 -2.555 23.541 1.00 94.81 181 ALA A N 1
ATOM 1406 C CA . ALA A 1 181 ? -11.054 -2.621 22.386 1.00 94.81 181 ALA A CA 1
ATOM 1407 C C . ALA A 1 181 ? -10.447 -1.255 22.063 1.00 94.81 181 ALA A C 1
ATOM 1409 O O . ALA A 1 181 ? -11.099 -0.228 22.267 1.00 94.81 181 ALA A O 1
ATOM 1410 N N . TYR A 1 182 ? -9.227 -1.265 21.530 1.00 96.12 182 TYR A N 1
ATOM 1411 C CA . TYR A 1 182 ? -8.618 -0.096 20.897 1.00 96.12 182 TYR A CA 1
ATOM 1412 C C . TYR A 1 182 ? -9.106 0.028 19.456 1.00 96.12 182 TYR A C 1
ATOM 1414 O O . TYR A 1 182 ? -9.316 -0.992 18.798 1.00 96.12 182 TYR A O 1
ATOM 1422 N N . THR A 1 183 ? -9.269 1.257 18.965 1.00 96.75 183 THR A N 1
ATOM 1423 C CA . THR A 1 183 ? -9.708 1.515 17.590 1.00 96.75 183 THR A CA 1
ATOM 1424 C C . THR A 1 183 ? -8.556 2.068 16.753 1.00 96.75 183 THR A C 1
ATOM 1426 O O . THR A 1 183 ? -7.827 2.971 17.174 1.00 96.75 183 THR A O 1
ATOM 1429 N N . ILE A 1 184 ? -8.411 1.530 15.546 1.00 98.38 184 ILE A N 1
ATOM 1430 C CA . ILE A 1 184 ? -7.532 2.045 14.491 1.00 98.38 184 ILE A CA 1
ATOM 1431 C C . ILE A 1 184 ? -8.348 2.275 13.225 1.00 98.38 184 ILE A C 1
ATOM 1433 O O . ILE A 1 184 ? -9.435 1.710 13.086 1.00 98.38 184 ILE A O 1
ATOM 1437 N N . ALA A 1 185 ? -7.817 3.060 12.293 1.00 98.62 185 ALA A N 1
ATOM 1438 C CA . ALA A 1 185 ? -8.386 3.161 10.956 1.00 98.62 185 ALA A CA 1
ATOM 1439 C C . ALA A 1 185 ? -7.474 2.517 9.912 1.00 98.62 185 ALA A C 1
ATOM 1441 O O . ALA A 1 185 ? -6.252 2.613 10.011 1.00 98.62 185 ALA A O 1
ATOM 1442 N N . VAL A 1 186 ? -8.071 1.898 8.899 1.00 98.88 186 VAL A N 1
ATOM 1443 C CA . VAL A 1 186 ? -7.401 1.506 7.658 1.00 98.88 186 VAL A CA 1
ATOM 1444 C C . VAL A 1 186 ? -7.999 2.306 6.514 1.00 98.88 186 VAL A C 1
ATOM 1446 O O . VAL A 1 186 ? -9.216 2.345 6.356 1.00 98.88 186 VAL A O 1
ATOM 1449 N N . ILE A 1 187 ? -7.142 2.944 5.726 1.00 98.56 187 ILE A N 1
ATOM 1450 C CA . ILE A 1 187 ? -7.540 3.699 4.543 1.00 98.56 187 ILE A CA 1
ATOM 1451 C C . ILE A 1 187 ? -7.204 2.871 3.311 1.00 98.56 187 ILE A C 1
ATOM 1453 O O . ILE A 1 187 ? -6.058 2.446 3.141 1.00 98.56 187 ILE A O 1
ATOM 1457 N N . ALA A 1 188 ? -8.201 2.643 2.462 1.00 97.00 188 ALA A N 1
ATOM 1458 C CA . ALA A 1 188 ? -8.071 1.848 1.252 1.00 97.00 188 ALA A CA 1
ATOM 1459 C C . ALA A 1 188 ? -8.640 2.601 0.030 1.00 97.00 188 ALA A C 1
ATOM 1461 O O . ALA A 1 188 ? -9.628 3.316 0.173 1.00 97.00 188 ALA A O 1
ATOM 1462 N N . PRO A 1 189 ? -8.056 2.421 -1.171 1.00 95.50 189 PRO A N 1
ATOM 1463 C CA . PRO A 1 189 ? -8.481 3.099 -2.399 1.00 95.50 189 PRO A CA 1
ATOM 1464 C C . PRO A 1 189 ? -9.687 2.409 -3.067 1.00 95.50 189 PRO A C 1
ATOM 1466 O O . PRO A 1 189 ? -9.599 1.964 -4.217 1.00 95.50 189 PRO A O 1
ATOM 1469 N N . ILE A 1 190 ? -10.807 2.275 -2.350 1.00 92.25 190 ILE A N 1
ATOM 1470 C CA . ILE A 1 190 ? -11.951 1.447 -2.768 1.00 92.25 190 ILE A CA 1
ATOM 1471 C C . ILE A 1 190 ? -12.596 2.006 -4.040 1.00 92.25 190 ILE A C 1
ATOM 1473 O O . ILE A 1 190 ? -12.791 1.254 -4.995 1.00 92.25 190 ILE A O 1
ATOM 1477 N N . GLY A 1 191 ? -12.838 3.319 -4.105 1.00 71.12 191 GLY A N 1
ATOM 1478 C CA . GLY A 1 191 ? -13.524 3.953 -5.238 1.00 71.12 191 GLY A CA 1
ATOM 1479 C C . GLY A 1 191 ? -12.838 3.828 -6.610 1.00 71.12 191 GLY A C 1
ATOM 1480 O O . GLY A 1 191 ? -13.480 4.082 -7.628 1.00 71.12 191 GLY A O 1
ATOM 1481 N N . LYS A 1 192 ? -11.551 3.445 -6.677 1.00 67.25 192 LYS A N 1
ATOM 1482 C CA . LYS A 1 192 ? -10.781 3.400 -7.939 1.00 67.25 192 LYS A CA 1
ATOM 1483 C C . LYS A 1 192 ? -10.032 2.091 -8.203 1.00 67.25 192 LYS A C 1
ATOM 1485 O O . LYS A 1 192 ? -9.749 1.790 -9.361 1.00 67.25 192 LYS A O 1
ATOM 1490 N N . SER A 1 193 ? -9.697 1.311 -7.174 1.00 70.88 193 SER A N 1
ATOM 1491 C CA . SER A 1 193 ? -8.986 0.038 -7.342 1.00 70.88 193 SER A CA 1
ATOM 1492 C C . SER A 1 193 ? -9.473 -1.000 -6.331 1.00 70.88 193 SER A C 1
ATOM 1494 O O . SER A 1 193 ? -8.898 -1.152 -5.250 1.00 70.88 193 SER A O 1
ATOM 1496 N N . SER A 1 194 ? -10.523 -1.739 -6.708 1.00 78.94 194 SER A N 1
ATOM 1497 C CA . SER A 1 194 ? -11.146 -2.764 -5.859 1.00 78.94 194 SER A CA 1
ATOM 1498 C C . SER A 1 194 ? -10.137 -3.806 -5.376 1.00 78.94 194 SER A C 1
ATOM 1500 O O . SER A 1 194 ? -10.095 -4.107 -4.187 1.00 78.94 194 SER A O 1
ATOM 1502 N N . ASP A 1 195 ? -9.265 -4.302 -6.255 1.00 89.06 195 ASP A N 1
ATOM 1503 C CA . ASP A 1 195 ? -8.323 -5.371 -5.906 1.00 89.06 195 ASP A CA 1
ATOM 1504 C C . ASP A 1 195 ? -7.232 -4.890 -4.950 1.00 89.06 195 ASP A C 1
ATOM 1506 O O . ASP A 1 195 ? -6.948 -5.547 -3.948 1.00 89.06 195 ASP A O 1
ATOM 1510 N N . THR A 1 196 ? -6.681 -3.697 -5.193 1.00 93.88 196 THR A N 1
ATOM 1511 C CA . THR A 1 196 ? -5.712 -3.064 -4.285 1.00 93.88 196 THR A CA 1
ATOM 1512 C C . THR A 1 196 ? -6.320 -2.865 -2.899 1.00 93.88 196 THR A C 1
ATOM 1514 O O . THR A 1 196 ? -5.689 -3.198 -1.893 1.00 93.88 196 THR A O 1
ATOM 1517 N N . ALA A 1 197 ? -7.553 -2.352 -2.834 1.00 95.75 197 ALA A N 1
ATOM 1518 C CA . ALA A 1 197 ? -8.253 -2.150 -1.574 1.00 95.75 197 ALA A CA 1
ATOM 1519 C C . ALA A 1 197 ? -8.490 -3.476 -0.836 1.00 95.75 197 ALA A C 1
ATOM 1521 O O . ALA A 1 197 ? -8.173 -3.585 0.350 1.00 95.75 197 ALA A O 1
ATOM 1522 N N . LEU A 1 198 ? -8.962 -4.509 -1.539 1.00 96.31 198 LEU A N 1
ATOM 1523 C CA . LEU A 1 198 ? -9.159 -5.844 -0.976 1.00 96.31 198 LEU A CA 1
ATOM 1524 C C . LEU A 1 198 ? -7.851 -6.427 -0.423 1.00 96.31 198 LEU A C 1
ATOM 1526 O O . LEU A 1 198 ? -7.835 -6.971 0.679 1.00 96.31 198 LEU A O 1
ATOM 1530 N N . GLU A 1 199 ? -6.738 -6.310 -1.145 1.00 97.81 199 GLU A N 1
ATOM 1531 C CA . GLU A 1 199 ? -5.440 -6.815 -0.689 1.00 97.81 199 GLU A CA 1
ATOM 1532 C C . GLU A 1 199 ? -4.939 -6.112 0.580 1.00 97.81 199 GLU A C 1
ATOM 1534 O O . GLU A 1 199 ? -4.459 -6.792 1.493 1.00 97.81 199 GLU A O 1
ATOM 1539 N N . ILE A 1 200 ? -5.082 -4.785 0.666 1.00 98.62 200 ILE A N 1
ATOM 1540 C CA . ILE A 1 200 ? -4.726 -3.998 1.859 1.00 98.62 200 ILE A CA 1
ATOM 1541 C C . ILE A 1 200 ? -5.583 -4.430 3.051 1.00 98.62 200 ILE A C 1
ATOM 1543 O O . ILE A 1 200 ? -5.060 -4.772 4.117 1.00 98.62 200 ILE A O 1
ATOM 1547 N N . LEU A 1 201 ? -6.903 -4.482 2.855 1.00 98.69 201 LEU A N 1
ATOM 1548 C CA . LEU A 1 201 ? -7.851 -4.840 3.906 1.00 98.69 201 LEU A CA 1
ATOM 1549 C C . LEU A 1 201 ? -7.649 -6.274 4.398 1.00 98.69 201 LEU A C 1
ATOM 1551 O O . LEU A 1 201 ? -7.760 -6.506 5.597 1.00 98.69 201 LEU A O 1
ATOM 1555 N N . ARG A 1 202 ? -7.267 -7.227 3.534 1.00 98.75 202 ARG A N 1
ATOM 1556 C CA . ARG A 1 202 ? -6.896 -8.592 3.960 1.00 98.75 202 ARG A CA 1
ATOM 1557 C C . ARG A 1 202 ? -5.730 -8.592 4.947 1.00 98.75 202 ARG A C 1
ATOM 1559 O O . ARG A 1 202 ? -5.758 -9.342 5.919 1.00 98.75 202 ARG A O 1
ATOM 1566 N N . GLY A 1 203 ? -4.724 -7.741 4.742 1.00 98.81 203 GLY A N 1
ATOM 1567 C CA . GLY A 1 203 ? -3.569 -7.671 5.642 1.00 98.81 203 GLY A CA 1
ATOM 1568 C C . GLY A 1 203 ? -3.972 -7.204 7.040 1.00 98.81 203 GLY A C 1
ATOM 1569 O O . GLY A 1 203 ? -3.624 -7.833 8.043 1.00 98.81 203 GLY A O 1
ATOM 1570 N N . VAL A 1 204 ? -4.781 -6.143 7.090 1.00 98.94 204 VAL A N 1
ATOM 1571 C CA . VAL A 1 204 ? -5.308 -5.584 8.343 1.00 98.94 204 VAL A CA 1
ATOM 1572 C C . VAL A 1 204 ? -6.266 -6.554 9.032 1.00 98.94 204 VAL A C 1
ATOM 1574 O O . VAL A 1 204 ? -6.110 -6.834 10.221 1.00 98.94 204 VAL A O 1
ATOM 1577 N N . ALA A 1 205 ? -7.211 -7.122 8.284 1.00 98.81 205 ALA A N 1
ATOM 1578 C CA . ALA A 1 205 ? -8.193 -8.076 8.786 1.00 98.81 205 ALA A CA 1
ATOM 1579 C C . ALA A 1 205 ? -7.535 -9.332 9.374 1.00 98.81 205 ALA A C 1
ATOM 1581 O O . ALA A 1 205 ? -7.975 -9.826 10.407 1.00 98.81 205 ALA A O 1
ATOM 1582 N N . GLN A 1 206 ? -6.458 -9.834 8.759 1.00 98.62 206 GLN A N 1
ATOM 1583 C CA . GLN A 1 206 ? -5.726 -10.989 9.280 1.00 98.62 206 GLN A CA 1
ATOM 1584 C C . GLN A 1 206 ? -5.054 -10.675 10.623 1.00 98.62 206 GLN A C 1
ATOM 1586 O O . GLN A 1 206 ? -5.209 -11.435 11.576 1.00 98.62 206 GLN A O 1
ATOM 1591 N N . SER A 1 207 ? -4.366 -9.533 10.736 1.00 98.44 207 SER A N 1
ATOM 1592 C CA . SER A 1 207 ? -3.797 -9.097 12.019 1.00 98.44 207 SER A CA 1
ATOM 1593 C C . SER A 1 207 ? -4.876 -8.885 13.086 1.00 98.44 207 SER A C 1
ATOM 1595 O O . SER A 1 207 ? -4.687 -9.272 14.240 1.00 98.44 207 SER A O 1
ATOM 1597 N N . GLN A 1 208 ? -6.016 -8.302 12.709 1.00 98.62 208 GLN A N 1
ATOM 1598 C CA . GLN A 1 208 ? -7.156 -8.115 13.602 1.00 98.62 208 GLN A CA 1
ATOM 1599 C C . GLN A 1 208 ? -7.709 -9.453 14.110 1.00 98.62 208 GLN A C 1
ATOM 1601 O O . GLN A 1 208 ? -7.907 -9.602 15.317 1.00 98.62 208 GLN A O 1
ATOM 1606 N N . GLU A 1 209 ? -7.934 -10.417 13.215 1.00 98.00 209 GLU A N 1
ATOM 1607 C CA . GLU A 1 209 ? -8.446 -11.748 13.557 1.00 98.00 209 GLU A CA 1
ATOM 1608 C C . GLU A 1 209 ? -7.534 -12.434 14.578 1.00 98.00 209 GLU A C 1
ATOM 1610 O O . GLU A 1 209 ? -7.995 -12.875 15.629 1.00 98.00 209 GLU A O 1
ATOM 1615 N N . GLU A 1 210 ? -6.224 -12.449 14.325 1.00 96.44 210 GLU A N 1
ATOM 1616 C CA . GLU A 1 210 ? -5.252 -13.069 15.228 1.00 96.44 210 GLU A CA 1
ATOM 1617 C C . GLU A 1 210 ? -5.232 -12.425 16.622 1.00 96.44 210 GLU A C 1
ATOM 1619 O O . GLU A 1 210 ? -5.084 -13.119 17.633 1.00 96.44 210 GLU A O 1
ATOM 1624 N N . ILE A 1 211 ? -5.379 -11.098 16.698 1.00 96.25 211 ILE A N 1
ATOM 1625 C CA . ILE A 1 211 ? -5.469 -10.393 17.981 1.00 96.25 211 ILE A CA 1
ATOM 1626 C C . ILE A 1 211 ? -6.770 -10.722 18.699 1.00 96.25 211 ILE A C 1
ATOM 1628 O O . ILE A 1 211 ? -6.767 -10.985 19.906 1.00 96.25 211 ILE A O 1
ATOM 1632 N N . ASN A 1 212 ? -7.882 -10.745 17.973 1.00 96.50 212 ASN A N 1
ATOM 1633 C CA . ASN A 1 212 ? -9.196 -10.914 18.569 1.00 96.50 212 ASN A CA 1
ATOM 1634 C C . ASN A 1 212 ? -9.503 -12.361 18.972 1.00 96.50 212 ASN A C 1
ATOM 1636 O O . ASN A 1 212 ? -10.274 -12.535 19.921 1.00 96.50 212 ASN A O 1
ATOM 1640 N N . GLN A 1 213 ? -8.857 -13.355 18.350 1.00 90.81 213 GLN A N 1
ATOM 1641 C CA . GLN A 1 213 ? -8.999 -14.785 18.654 1.00 90.81 213 GLN A CA 1
ATOM 1642 C C . GLN A 1 213 ? -8.213 -15.285 19.880 1.00 90.81 213 GLN A C 1
ATOM 1644 O O . GLN A 1 213 ? -8.387 -16.437 20.266 1.00 90.81 213 GLN A O 1
ATOM 1649 N N . GLY A 1 214 ? -7.379 -14.467 20.529 1.00 78.19 214 GLY A N 1
ATOM 1650 C CA . GLY A 1 214 ? -6.767 -14.900 21.793 1.00 78.19 214 GLY A CA 1
ATOM 1651 C C . GLY A 1 214 ? -5.528 -14.147 22.250 1.00 78.19 214 GLY A C 1
ATOM 1652 O O . GLY A 1 214 ? -5.265 -14.142 23.447 1.00 78.19 214 GLY A O 1
ATOM 1653 N N . LYS A 1 215 ? -4.793 -13.475 21.351 1.00 82.38 215 LYS A N 1
ATOM 1654 C CA . LYS A 1 215 ? -3.591 -12.720 21.751 1.00 82.38 215 LYS A CA 1
ATOM 1655 C C . LYS A 1 215 ? -3.973 -11.522 22.633 1.00 82.38 215 LYS A C 1
ATOM 1657 O O . LYS A 1 215 ? -3.431 -11.385 23.725 1.00 82.38 215 LYS A O 1
ATOM 1662 N N . LYS A 1 216 ? -4.975 -10.736 22.197 1.00 90.25 216 LYS A N 1
ATOM 1663 C CA . LYS A 1 216 ? -5.415 -9.454 22.789 1.00 90.25 216 LYS A CA 1
ATOM 1664 C C . LYS A 1 216 ? -4.251 -8.454 22.973 1.00 90.25 216 LYS A C 1
ATOM 1666 O O . LYS A 1 216 ? -3.083 -8.801 22.963 1.00 90.25 216 LYS A O 1
ATOM 1671 N N . ILE A 1 217 ? -4.564 -7.174 23.136 1.00 93.44 217 ILE A N 1
ATOM 1672 C CA . ILE A 1 217 ? -3.592 -6.101 23.393 1.00 93.44 217 ILE A CA 1
ATOM 1673 C C . ILE A 1 217 ? -3.756 -5.700 24.852 1.00 93.44 217 ILE A C 1
ATOM 1675 O O . ILE A 1 217 ? -4.667 -4.941 25.182 1.00 93.44 217 ILE A O 1
ATOM 1679 N N . ASN A 1 218 ? -2.938 -6.251 25.750 1.00 90.94 218 ASN A N 1
ATOM 1680 C CA . ASN A 1 218 ? -3.081 -6.028 27.196 1.00 90.94 218 ASN A CA 1
ATOM 1681 C C . ASN A 1 218 ? -4.520 -6.316 27.691 1.00 90.94 218 ASN A C 1
ATOM 1683 O O . ASN A 1 218 ? -5.109 -5.541 28.442 1.00 90.94 218 ASN A O 1
ATOM 1687 N N . GLY A 1 219 ? -5.115 -7.413 27.202 1.00 90.94 219 GLY A N 1
ATOM 1688 C CA . GLY A 1 219 ? -6.498 -7.817 27.501 1.00 90.94 219 GLY A CA 1
ATOM 1689 C C . GLY A 1 219 ? -7.587 -7.128 26.664 1.00 90.94 219 GLY A C 1
ATOM 1690 O O . GLY A 1 219 ? -8.763 -7.449 26.818 1.00 90.94 219 GLY A O 1
ATOM 1691 N N . MET A 1 220 ? -7.224 -6.217 25.757 1.00 94.19 220 MET A N 1
ATOM 1692 C CA . MET A 1 220 ? -8.155 -5.464 24.907 1.00 94.19 220 MET A CA 1
ATOM 1693 C C . MET A 1 220 ? -8.237 -6.060 23.495 1.00 94.19 220 MET A C 1
ATOM 1695 O O . MET A 1 220 ? -7.249 -6.560 22.965 1.00 94.19 220 MET A O 1
ATOM 1699 N N . GLY A 1 221 ? -9.402 -6.000 22.851 1.00 96.12 221 GL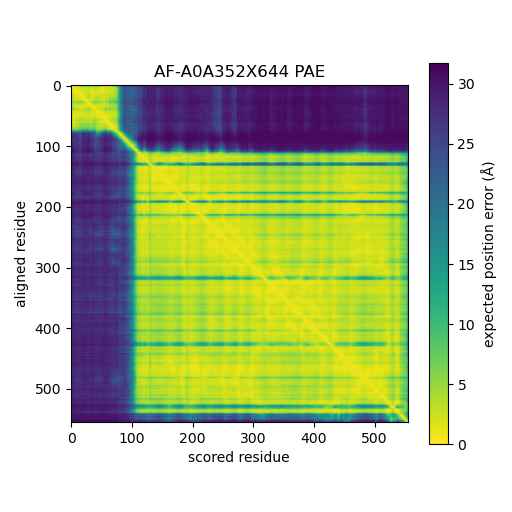Y A N 1
ATOM 1700 C CA . GLY A 1 221 ? -9.528 -6.308 21.420 1.00 96.12 221 GLY A CA 1
ATOM 1701 C C . GLY A 1 221 ? -8.974 -5.202 20.513 1.00 96.12 221 GLY A C 1
ATOM 1702 O O . GLY A 1 221 ? -8.642 -4.107 20.975 1.00 96.12 221 GLY A O 1
ATOM 1703 N N . LEU A 1 222 ? -8.940 -5.473 19.209 1.00 97.56 222 LEU A N 1
ATOM 1704 C CA . LEU A 1 222 ? -8.647 -4.493 18.164 1.00 97.56 222 LEU A CA 1
ATOM 1705 C C . LEU A 1 222 ? -9.871 -4.301 17.261 1.00 97.56 222 LEU A C 1
ATOM 1707 O O . LEU A 1 222 ? -10.334 -5.233 16.596 1.00 97.56 222 LEU A O 1
ATOM 1711 N N . ARG A 1 223 ? -10.374 -3.071 17.226 1.00 97.50 223 ARG A N 1
ATOM 1712 C CA . ARG A 1 223 ? -11.438 -2.614 16.335 1.00 97.50 223 ARG A CA 1
ATOM 1713 C C . ARG A 1 223 ? -10.830 -1.851 15.163 1.00 97.50 223 ARG A C 1
ATOM 1715 O O . ARG A 1 223 ? -9.922 -1.043 15.359 1.00 97.50 223 ARG A O 1
ATOM 1722 N N . VAL A 1 224 ? -11.350 -2.085 13.965 1.00 98.44 224 VAL A N 1
ATOM 1723 C CA . VAL A 1 224 ? -10.847 -1.474 12.729 1.00 98.44 224 VAL A CA 1
ATOM 1724 C C . VAL A 1 224 ? -11.969 -0.690 12.054 1.00 98.44 224 VAL A C 1
ATOM 1726 O O . VAL A 1 224 ? -12.993 -1.266 11.708 1.00 98.44 224 VAL A O 1
ATOM 1729 N N . SER A 1 225 ? -11.767 0.611 11.863 1.00 97.88 225 SER A N 1
ATOM 1730 C CA . SER A 1 225 ? -12.612 1.469 11.027 1.00 97.88 225 SER A CA 1
ATOM 1731 C C . SER A 1 225 ? -12.039 1.485 9.613 1.00 97.88 225 SER A C 1
ATOM 1733 O O . SER A 1 225 ? -10.874 1.834 9.432 1.00 97.88 225 SER A O 1
ATOM 1735 N N . ILE A 1 226 ? -12.823 1.106 8.611 1.00 98.44 226 ILE A N 1
ATOM 1736 C CA . ILE A 1 226 ? -12.421 1.218 7.206 1.00 98.44 226 ILE A CA 1
ATOM 1737 C C . ILE A 1 226 ? -12.726 2.643 6.743 1.00 98.44 226 ILE A C 1
ATOM 1739 O O . ILE A 1 226 ? -13.718 3.219 7.178 1.00 98.44 226 ILE A O 1
ATOM 1743 N N . ALA A 1 227 ? -11.873 3.220 5.904 1.00 97.75 227 ALA A N 1
ATOM 1744 C CA . ALA A 1 227 ? -12.116 4.497 5.251 1.00 97.75 227 ALA A CA 1
ATOM 1745 C C . ALA A 1 227 ? -11.748 4.424 3.764 1.00 97.75 227 ALA A C 1
ATOM 1747 O O . ALA A 1 227 ? -10.689 3.892 3.417 1.00 97.75 227 ALA A O 1
ATOM 1748 N N . ASP A 1 228 ? -12.601 4.973 2.901 1.00 97.31 228 ASP A N 1
ATOM 1749 C CA . ASP A 1 228 ? -12.349 5.068 1.460 1.00 97.31 228 ASP A CA 1
ATOM 1750 C C . ASP A 1 228 ? -11.799 6.447 1.087 1.00 97.31 228 ASP A C 1
ATOM 1752 O O . ASP A 1 228 ? -12.486 7.462 1.228 1.00 97.31 228 ASP A O 1
ATOM 1756 N N . ASP A 1 229 ? -10.571 6.489 0.569 1.00 96.69 229 ASP A N 1
ATOM 1757 C CA . ASP A 1 229 ? -9.985 7.709 -0.000 1.00 96.69 229 ASP A CA 1
ATOM 1758 C C . ASP A 1 229 ? -10.159 7.821 -1.525 1.00 96.69 229 ASP A C 1
ATOM 1760 O O . ASP A 1 229 ? -9.671 8.780 -2.127 1.00 96.69 229 ASP A O 1
ATOM 1764 N N . ALA A 1 230 ? -10.810 6.837 -2.155 1.00 95.00 230 ALA A N 1
ATOM 1765 C CA . ALA A 1 230 ? -10.996 6.679 -3.597 1.00 95.00 230 ALA A CA 1
ATOM 1766 C C . ALA A 1 230 ? -9.709 6.805 -4.435 1.00 95.00 230 ALA A C 1
ATOM 1768 O O . ALA A 1 230 ? -9.772 7.019 -5.649 1.00 95.00 230 ALA A O 1
ATOM 1769 N N . ASN A 1 231 ? -8.533 6.677 -3.810 1.00 95.50 231 ASN A N 1
ATOM 1770 C CA . ASN A 1 231 ? -7.234 7.007 -4.393 1.00 95.50 231 ASN A CA 1
ATOM 1771 C C . ASN A 1 231 ? -7.132 8.461 -4.906 1.00 95.50 231 ASN A C 1
ATOM 1773 O O . ASN A 1 231 ? -6.468 8.725 -5.914 1.00 95.50 231 ASN A O 1
ATOM 1777 N N . GLN A 1 232 ? -7.815 9.407 -4.252 1.00 96.19 232 GLN A N 1
ATOM 1778 C CA . GLN A 1 232 ? -7.875 10.818 -4.642 1.00 96.19 232 GLN A CA 1
ATOM 1779 C C . GLN A 1 232 ? -7.360 11.725 -3.525 1.00 96.19 232 GLN A C 1
ATOM 1781 O O . GLN A 1 232 ? -7.798 11.643 -2.382 1.00 96.19 232 GLN A O 1
ATOM 1786 N N . GLY A 1 233 ? -6.472 12.662 -3.870 1.00 96.12 233 GLY A N 1
ATOM 1787 C CA . GLY A 1 233 ? -5.866 13.576 -2.896 1.00 96.12 233 GLY A CA 1
ATOM 1788 C C . GLY A 1 233 ? -6.880 14.416 -2.110 1.00 96.12 233 GLY A C 1
ATOM 1789 O O . GLY A 1 233 ? -6.739 14.594 -0.901 1.00 96.12 233 GLY A O 1
ATOM 1790 N N . GLN A 1 234 ? -7.938 14.891 -2.774 1.00 96.62 234 GLN A N 1
ATOM 1791 C CA . GLN A 1 234 ? -8.981 15.688 -2.124 1.00 96.62 234 GLN A CA 1
ATOM 1792 C C . GLN A 1 234 ? -9.801 14.858 -1.126 1.00 96.62 234 GLN A C 1
ATOM 1794 O O . GLN A 1 234 ? -9.954 15.262 0.026 1.00 96.62 234 GLN A O 1
ATOM 1799 N N . GLN A 1 235 ? -10.252 13.666 -1.522 1.00 97.00 235 GLN A N 1
ATOM 1800 C CA . GLN A 1 235 ? -10.987 12.777 -0.624 1.00 97.00 235 GLN A CA 1
ATOM 1801 C C . GLN A 1 235 ? -10.098 12.282 0.528 1.00 97.00 235 GLN A C 1
ATOM 1803 O O . GLN A 1 235 ? -10.547 12.232 1.670 1.00 97.00 235 GLN A O 1
ATOM 1808 N N . ALA A 1 236 ? -8.808 12.030 0.290 1.00 98.31 236 ALA A N 1
ATOM 1809 C CA . ALA A 1 236 ? -7.860 11.698 1.353 1.00 98.31 236 ALA A CA 1
ATOM 1810 C C . ALA A 1 236 ? -7.733 12.809 2.410 1.00 98.31 236 ALA A C 1
ATOM 1812 O O . ALA A 1 236 ? -7.685 12.508 3.604 1.00 98.31 236 ALA A O 1
ATOM 1813 N N . LYS A 1 237 ? -7.752 14.090 2.011 1.00 98.50 237 LYS A N 1
ATOM 1814 C CA . LYS A 1 237 ? -7.814 15.217 2.960 1.00 98.50 237 LYS A CA 1
ATOM 1815 C C . LYS A 1 237 ? -9.106 15.218 3.766 1.00 98.50 237 LYS A C 1
ATOM 1817 O O . LYS A 1 237 ? -9.080 15.487 4.966 1.00 98.50 237 LYS A O 1
ATOM 1822 N N . GLU A 1 238 ? -10.238 14.948 3.130 1.00 98.12 238 GLU A N 1
ATOM 1823 C CA . GLU A 1 238 ? -11.543 14.902 3.798 1.00 98.12 238 GLU A CA 1
ATOM 1824 C C . GLU A 1 238 ? -11.598 13.769 4.828 1.00 98.12 238 GLU A C 1
ATOM 1826 O O . GLU A 1 238 ? -11.959 14.003 5.983 1.00 98.12 238 GLU A O 1
ATOM 1831 N N . ILE A 1 239 ? -11.139 12.573 4.450 1.00 98.31 239 ILE A N 1
ATOM 1832 C CA . ILE A 1 239 ? -10.982 11.428 5.351 1.00 98.31 239 ILE A CA 1
ATOM 1833 C C . ILE A 1 239 ? -10.023 11.763 6.495 1.00 98.31 239 ILE A C 1
ATOM 1835 O O . ILE A 1 239 ? -10.354 11.537 7.659 1.00 98.31 239 ILE A O 1
ATOM 1839 N N . ALA A 1 240 ? -8.861 12.356 6.210 1.00 98.75 240 ALA A N 1
ATOM 1840 C CA . ALA A 1 240 ? -7.908 12.745 7.244 1.00 98.75 240 ALA A CA 1
ATOM 1841 C C . ALA A 1 240 ? -8.528 13.718 8.258 1.00 98.75 240 ALA A C 1
ATOM 1843 O O . ALA A 1 240 ? -8.400 13.495 9.463 1.00 98.75 240 ALA A O 1
ATOM 1844 N N . ASN A 1 241 ? -9.262 14.737 7.793 1.00 98.31 241 ASN A N 1
ATOM 1845 C CA . ASN A 1 241 ? -9.968 15.688 8.655 1.00 98.31 241 ASN A CA 1
ATOM 1846 C C . ASN A 1 241 ? -11.032 15.011 9.536 1.00 98.31 241 ASN A C 1
ATOM 1848 O O . ASN A 1 241 ? -11.151 15.351 10.711 1.00 98.31 241 ASN A O 1
ATOM 1852 N N . LYS A 1 242 ? -11.764 14.016 9.022 1.00 96.62 242 LYS A N 1
ATOM 1853 C CA . LYS A 1 242 ? -12.718 13.229 9.825 1.00 96.62 242 LYS A CA 1
ATOM 1854 C C . LYS A 1 242 ? -12.000 12.387 10.889 1.00 96.62 242 LYS A C 1
ATOM 1856 O O . LYS A 1 242 ? -12.343 12.438 12.072 1.00 96.62 242 LYS A O 1
ATOM 1861 N N . LEU A 1 243 ? -10.943 11.670 10.505 1.00 97.31 243 LEU A N 1
ATOM 1862 C CA . LEU A 1 243 ? -10.199 10.770 11.397 1.00 97.31 243 LEU A CA 1
ATOM 1863 C C . LEU A 1 243 ? -9.487 11.505 12.546 1.00 97.31 243 LEU A C 1
ATOM 1865 O O . LEU A 1 243 ? -9.433 11.010 13.676 1.00 97.31 243 LEU A O 1
ATOM 1869 N N . VAL A 1 244 ? -8.956 12.711 12.315 1.00 97.56 244 VAL A N 1
ATOM 1870 C CA . VAL A 1 244 ? -8.279 13.465 13.388 1.00 97.56 244 VAL A CA 1
ATOM 1871 C C . VAL A 1 244 ? -9.241 13.962 14.473 1.00 97.56 244 VAL A C 1
ATOM 1873 O O . VAL A 1 244 ? -8.814 14.120 15.628 1.00 97.56 244 VAL A O 1
ATOM 1876 N N . LEU A 1 245 ? -10.526 14.143 14.141 1.00 94.69 245 LEU A N 1
ATOM 1877 C CA . LEU A 1 245 ? -11.591 14.507 15.083 1.00 94.69 245 LEU A CA 1
ATOM 1878 C C . LEU A 1 245 ? -12.034 13.320 15.954 1.00 94.69 245 LEU A C 1
ATOM 1880 O O . LEU A 1 245 ? -12.401 13.516 17.115 1.00 94.69 245 LEU A O 1
ATOM 1884 N N . ARG A 1 246 ? -11.907 12.090 15.447 1.00 92.94 246 ARG A N 1
ATOM 1885 C CA . ARG A 1 246 ? -12.246 10.837 16.139 1.00 92.94 246 ARG A CA 1
ATOM 1886 C C . ARG A 1 246 ? -11.201 10.443 17.185 1.00 92.94 246 ARG A C 1
ATOM 1888 O O . ARG A 1 246 ? -10.236 9.742 16.893 1.00 92.94 246 ARG A O 1
ATOM 1895 N N . LYS A 1 247 ? -11.367 10.916 18.427 1.00 91.00 247 LYS A N 1
ATOM 1896 C CA . LYS A 1 247 ? -10.393 10.723 19.529 1.00 91.00 247 LYS A CA 1
ATOM 1897 C C . LYS A 1 247 ? -10.163 9.264 19.932 1.00 91.00 247 LYS A C 1
ATOM 1899 O O . LYS A 1 247 ? -9.134 8.970 20.531 1.00 91.00 247 LYS A O 1
ATOM 1904 N N . ASP A 1 248 ? -11.095 8.381 19.601 1.00 91.25 248 ASP A N 1
ATOM 1905 C CA . ASP A 1 248 ? -11.008 6.936 19.803 1.00 91.25 248 ASP A CA 1
ATOM 1906 C C . ASP A 1 248 ? -10.022 6.246 18.843 1.00 91.25 248 ASP A C 1
ATOM 1908 O O . ASP A 1 248 ? -9.487 5.189 19.176 1.00 91.25 248 ASP A O 1
ATOM 1912 N N . ILE A 1 249 ? -9.736 6.853 17.686 1.00 96.44 249 ILE A N 1
ATOM 1913 C CA . ILE A 1 249 ? -8.794 6.321 16.697 1.00 96.44 249 ILE A CA 1
ATOM 1914 C C . ILE A 1 249 ? -7.367 6.669 17.119 1.00 96.44 249 ILE A C 1
ATOM 1916 O O . ILE A 1 249 ? -6.987 7.845 17.157 1.00 96.44 249 ILE A O 1
ATOM 1920 N N . LEU A 1 250 ? -6.568 5.645 17.427 1.00 97.81 250 LEU A N 1
ATOM 1921 C CA . LEU A 1 250 ? -5.206 5.809 17.947 1.00 97.81 250 LEU A CA 1
ATOM 1922 C C . LEU A 1 250 ? -4.141 5.975 16.859 1.00 97.81 250 LEU A C 1
ATOM 1924 O O . LEU A 1 250 ? -3.118 6.609 17.109 1.00 97.81 250 LEU A O 1
ATOM 1928 N N . ALA A 1 251 ? -4.371 5.409 15.677 1.00 98.69 251 ALA A N 1
ATOM 1929 C CA . ALA A 1 251 ? -3.476 5.488 14.528 1.00 98.69 251 ALA A CA 1
ATOM 1930 C C . ALA A 1 251 ? -4.196 5.030 13.249 1.00 98.69 251 ALA A C 1
ATOM 1932 O O . ALA A 1 251 ? -5.283 4.443 13.299 1.00 98.69 251 ALA A O 1
ATOM 1933 N N . VAL A 1 252 ? -3.570 5.325 12.116 1.00 98.81 252 VAL A N 1
ATOM 1934 C CA . VAL A 1 252 ? -4.053 5.056 10.764 1.00 98.81 252 VAL A CA 1
ATOM 1935 C C . VAL A 1 252 ? -3.069 4.141 10.040 1.00 98.81 252 VAL A C 1
ATOM 1937 O O . VAL A 1 252 ? -1.857 4.339 10.109 1.00 98.81 252 VAL A O 1
ATOM 1940 N N . ILE A 1 253 ? -3.595 3.164 9.310 1.00 98.94 253 ILE A N 1
ATOM 1941 C CA . ILE A 1 253 ? -2.867 2.371 8.320 1.00 98.94 253 ILE A CA 1
ATOM 1942 C C . ILE A 1 253 ? -3.255 2.889 6.938 1.00 98.94 253 ILE A C 1
ATOM 1944 O O . ILE A 1 253 ? -4.434 2.895 6.593 1.00 98.94 253 ILE A O 1
ATOM 1948 N N . GLY A 1 254 ? -2.272 3.326 6.159 1.00 96.94 254 GLY A N 1
ATOM 1949 C CA . GLY A 1 254 ? -2.471 3.981 4.868 1.00 96.94 254 GLY A CA 1
ATOM 1950 C C . GLY A 1 254 ? -1.662 5.279 4.745 1.00 96.94 254 GLY A C 1
ATOM 1951 O O . GLY A 1 254 ? -0.859 5.607 5.614 1.00 96.94 254 GLY A O 1
ATOM 1952 N N . ASN A 1 255 ? -1.826 6.042 3.669 1.00 97.50 255 ASN A N 1
ATOM 1953 C CA . ASN A 1 255 ? -2.582 5.713 2.453 1.00 97.50 255 ASN A CA 1
ATOM 1954 C C . ASN A 1 255 ? -1.769 4.770 1.534 1.00 97.50 255 ASN A C 1
ATOM 1956 O O . ASN A 1 255 ? -0.646 4.377 1.869 1.00 97.50 255 ASN A O 1
ATOM 1960 N N . TYR A 1 256 ? -2.352 4.382 0.394 1.00 96.94 256 TYR A N 1
ATOM 1961 C CA . TYR A 1 256 ? -1.723 3.491 -0.591 1.00 96.94 256 TYR A CA 1
ATOM 1962 C C . TYR A 1 256 ? -0.779 4.217 -1.561 1.00 96.94 256 TYR A C 1
ATOM 1964 O O . TYR A 1 256 ? 0.391 3.856 -1.654 1.00 96.94 256 TYR A O 1
ATOM 1972 N N . ALA A 1 257 ? -1.286 5.203 -2.309 1.00 97.44 257 ALA A N 1
ATOM 1973 C CA . ALA A 1 257 ? -0.498 5.920 -3.307 1.00 97.44 257 ALA A CA 1
ATOM 1974 C C . ALA A 1 257 ? 0.314 7.053 -2.662 1.00 97.44 257 ALA A C 1
ATOM 1976 O O . ALA A 1 257 ? -0.160 7.738 -1.748 1.00 97.44 257 ALA A O 1
ATOM 1977 N N . SER A 1 258 ? 1.531 7.291 -3.160 1.00 98.50 258 SER A N 1
ATOM 1978 C CA . SER A 1 258 ? 2.446 8.269 -2.552 1.00 98.50 258 SER A CA 1
ATOM 1979 C C . SER A 1 258 ? 1.911 9.697 -2.646 1.00 98.50 258 SER A C 1
ATOM 1981 O O . SER A 1 258 ? 1.914 10.422 -1.658 1.00 98.50 258 SER A O 1
ATOM 1983 N N . GLU A 1 259 ? 1.411 10.084 -3.814 1.00 97.50 259 GLU A N 1
ATOM 1984 C CA . GLU A 1 259 ? 0.782 11.377 -4.080 1.00 97.50 259 GLU A CA 1
ATOM 1985 C C . GLU A 1 259 ? -0.468 11.601 -3.219 1.00 97.50 259 GLU A C 1
ATOM 1987 O O . GLU A 1 259 ? -0.654 12.692 -2.702 1.00 97.50 259 GLU A O 1
ATOM 1992 N N . VAL A 1 260 ? -1.273 10.566 -2.964 1.00 98.25 260 VAL A N 1
ATOM 1993 C CA . VAL A 1 260 ? -2.445 10.655 -2.076 1.00 98.25 260 VAL A CA 1
ATOM 1994 C C . VAL A 1 260 ? -2.008 10.795 -0.615 1.00 98.25 260 VAL A C 1
ATOM 1996 O O . VAL A 1 260 ? -2.557 11.594 0.139 1.00 98.25 260 VAL A O 1
ATOM 1999 N N . THR A 1 261 ? -0.962 10.067 -0.221 1.00 98.69 261 THR A N 1
ATOM 2000 C CA . THR A 1 261 ? -0.383 10.142 1.129 1.00 98.69 261 THR A CA 1
ATOM 2001 C C . THR A 1 261 ? 0.169 11.536 1.424 1.00 98.69 261 THR A C 1
ATOM 2003 O O . THR A 1 261 ? -0.045 12.063 2.513 1.00 98.69 261 THR A O 1
ATOM 2006 N N . LEU A 1 262 ? 0.841 12.160 0.452 1.00 98.56 262 LEU A N 1
ATOM 2007 C CA . LEU A 1 262 ? 1.389 13.513 0.580 1.00 98.56 262 LEU A CA 1
ATOM 2008 C C . LEU A 1 262 ? 0.310 14.573 0.856 1.00 98.56 262 LEU A C 1
ATOM 2010 O O . LEU A 1 262 ? 0.594 15.558 1.532 1.00 98.56 262 LEU A O 1
ATOM 2014 N N . GLU A 1 263 ? -0.925 14.352 0.401 1.00 98.50 263 GLU A N 1
ATOM 2015 C CA . GLU A 1 263 ? -2.055 15.247 0.672 1.00 98.50 263 GLU A CA 1
ATOM 2016 C C . GLU A 1 263 ? -2.622 15.080 2.095 1.00 98.50 263 GLU A C 1
ATOM 2018 O O . GLU A 1 263 ? -3.118 16.047 2.677 1.00 98.50 263 GLU A O 1
ATOM 2023 N N . ALA A 1 264 ? -2.531 13.878 2.676 1.00 98.62 264 ALA A N 1
ATOM 2024 C CA . ALA A 1 264 ? -3.099 13.549 3.988 1.00 98.62 264 ALA A CA 1
ATOM 2025 C C . ALA A 1 264 ? -2.117 13.747 5.160 1.00 98.62 264 ALA A C 1
ATOM 2027 O O . ALA A 1 264 ? -2.513 14.211 6.234 1.00 98.62 264 ALA A O 1
ATOM 2028 N N . VAL A 1 265 ? -0.828 13.441 4.966 1.00 98.44 265 VAL A N 1
ATOM 2029 C CA . VAL A 1 265 ? 0.205 13.494 6.019 1.00 98.44 265 VAL A CA 1
ATOM 2030 C C . VAL A 1 265 ? 0.293 14.842 6.753 1.00 98.44 265 VAL A C 1
ATOM 2032 O O . VAL A 1 265 ? 0.390 14.808 7.983 1.00 98.44 265 VAL A O 1
ATOM 2035 N N . PRO A 1 266 ? 0.192 16.021 6.101 1.00 98.50 266 PRO A N 1
ATOM 2036 C CA . PRO A 1 266 ? 0.202 17.298 6.816 1.00 98.50 266 PRO A CA 1
ATOM 2037 C C . PRO A 1 266 ? -0.897 17.407 7.884 1.00 98.50 266 PRO A C 1
ATOM 2039 O O . PRO A 1 266 ? -0.671 17.946 8.968 1.00 98.50 266 PRO A O 1
ATOM 2042 N N . ILE A 1 267 ? -2.088 16.867 7.605 1.00 98.75 267 ILE A N 1
ATOM 2043 C CA . ILE A 1 267 ? -3.226 16.887 8.532 1.00 98.75 267 ILE A CA 1
ATOM 2044 C C . ILE A 1 267 ? -2.935 15.967 9.721 1.00 98.75 267 ILE A C 1
ATOM 2046 O O . ILE A 1 267 ? -3.104 16.362 10.874 1.00 98.75 267 ILE A O 1
ATOM 2050 N N . TYR A 1 268 ? -2.427 14.761 9.463 1.00 98.62 268 TYR A N 1
ATOM 2051 C CA . TYR A 1 268 ? -2.034 13.831 10.520 1.00 98.62 268 TYR A CA 1
ATOM 2052 C C . TYR A 1 268 ? -0.941 14.400 11.426 1.00 98.62 268 TYR A C 1
ATOM 2054 O O . TYR A 1 268 ? -1.069 14.332 12.653 1.00 98.62 268 TYR A O 1
ATOM 2062 N N . GLN A 1 269 ? 0.078 15.032 10.837 1.00 98.31 269 GLN A N 1
ATOM 2063 C CA . GLN A 1 269 ? 1.173 15.675 11.560 1.00 98.31 269 GLN A CA 1
ATOM 2064 C C . GLN A 1 269 ? 0.656 16.772 12.500 1.00 98.31 269 GLN A C 1
ATOM 2066 O O . GLN A 1 269 ? 0.984 16.771 13.687 1.00 98.31 269 GLN A O 1
ATOM 2071 N N . ASN A 1 270 ? -0.224 17.652 12.008 1.00 97.81 270 ASN A N 1
ATOM 2072 C CA . ASN A 1 270 ? -0.803 18.749 12.794 1.00 97.81 270 ASN A CA 1
ATOM 2073 C C . ASN A 1 270 ? -1.656 18.274 13.982 1.00 97.81 270 ASN A C 1
ATOM 2075 O O . ASN A 1 270 ? -1.830 19.007 14.956 1.00 97.81 270 ASN A O 1
ATOM 2079 N N . HIS A 1 271 ? -2.185 17.052 13.918 1.00 97.88 271 HIS A N 1
ATOM 2080 C CA . HIS A 1 271 ? -3.070 16.485 14.936 1.00 97.88 271 HIS A CA 1
ATOM 2081 C C . HIS A 1 271 ? -2.456 15.315 15.717 1.00 97.88 271 HIS A C 1
ATOM 2083 O O . HIS A 1 271 ? -3.173 14.639 16.465 1.00 97.88 271 HIS A O 1
ATOM 2089 N N . GLN A 1 272 ? -1.144 15.095 15.571 1.00 97.31 272 GLN A N 1
ATOM 2090 C CA . GLN A 1 272 ? -0.386 14.034 16.240 1.00 97.31 272 GLN A CA 1
ATOM 2091 C C . GLN A 1 272 ? -1.000 12.635 16.048 1.00 97.31 272 GLN A C 1
ATOM 2093 O O . GLN A 1 272 ? -0.997 11.824 16.972 1.00 97.31 272 GLN A O 1
ATOM 2098 N N . LEU A 1 273 ? -1.580 12.357 14.878 1.00 98.69 273 LEU A N 1
ATOM 2099 C CA . LEU A 1 273 ? -2.147 11.049 14.552 1.00 98.69 273 LEU A CA 1
ATOM 2100 C C . LEU A 1 273 ? -1.130 10.263 13.726 1.00 98.69 273 LEU A C 1
ATOM 2102 O O . LEU A 1 273 ? -0.778 10.683 12.633 1.00 98.69 273 LEU A O 1
ATOM 2106 N N . VAL A 1 274 ? -0.650 9.134 14.245 1.00 98.88 274 VAL A N 1
ATOM 2107 C CA . VAL A 1 274 ? 0.295 8.277 13.515 1.00 98.88 274 VAL A CA 1
ATOM 2108 C C . VAL A 1 274 ? -0.352 7.707 12.258 1.00 98.88 274 VAL A C 1
ATOM 2110 O O . VAL A 1 274 ? -1.466 7.188 12.326 1.00 98.88 274 VAL A O 1
ATOM 2113 N N . ALA A 1 275 ? 0.375 7.770 11.143 1.00 98.81 275 ALA A N 1
ATOM 2114 C CA . ALA A 1 275 ? 0.019 7.159 9.871 1.00 98.81 275 ALA A CA 1
ATOM 2115 C C . ALA A 1 275 ? 1.140 6.211 9.426 1.00 98.81 275 ALA A C 1
ATOM 2117 O O . ALA A 1 275 ? 2.284 6.636 9.267 1.00 98.81 275 ALA A O 1
ATOM 2118 N N . ILE A 1 276 ? 0.811 4.932 9.241 1.00 98.94 276 ILE A N 1
ATOM 2119 C CA . ILE A 1 276 ? 1.746 3.897 8.791 1.00 98.94 276 ILE A CA 1
ATOM 2120 C C . ILE A 1 276 ? 1.340 3.451 7.388 1.00 98.94 276 ILE A C 1
ATOM 2122 O O . ILE A 1 276 ? 0.360 2.721 7.228 1.00 98.94 276 ILE A O 1
ATOM 2126 N N . SER A 1 277 ? 2.088 3.865 6.367 1.00 98.75 277 SER A N 1
ATOM 2127 C CA . SER A 1 277 ? 1.784 3.481 4.988 1.00 98.75 277 SER A CA 1
ATOM 2128 C C . SER A 1 277 ? 2.382 2.111 4.629 1.00 98.75 277 SER A C 1
ATOM 2130 O O . SER A 1 277 ? 3.593 1.905 4.772 1.00 98.75 277 SER A O 1
ATOM 2132 N N . PRO A 1 278 ? 1.570 1.175 4.100 1.00 98.31 278 PRO A N 1
ATOM 2133 C CA . PRO A 1 278 ? 2.054 -0.098 3.575 1.00 98.31 278 PRO A CA 1
ATOM 2134 C C . PRO A 1 278 ? 2.407 -0.058 2.077 1.00 98.31 278 PRO A C 1
ATOM 2136 O O . PRO A 1 278 ? 2.795 -1.093 1.531 1.00 98.31 278 PRO A O 1
ATOM 2139 N N . GLY A 1 279 ? 2.239 1.088 1.399 1.00 97.19 279 GLY A N 1
ATOM 2140 C CA . GLY A 1 279 ? 2.327 1.189 -0.068 1.00 97.19 279 GLY A CA 1
ATOM 2141 C C . GLY A 1 279 ? 3.071 2.409 -0.624 1.00 97.19 279 GLY A C 1
ATOM 2142 O O . GLY A 1 279 ? 3.502 2.371 -1.773 1.00 97.19 279 GLY A O 1
ATOM 2143 N N . SER A 1 280 ? 3.288 3.462 0.167 1.00 98.25 280 SER A N 1
ATOM 2144 C CA . SER A 1 280 ? 3.833 4.726 -0.337 1.00 98.25 280 SER A CA 1
ATOM 2145 C C . SER A 1 280 ? 5.360 4.790 -0.278 1.00 98.25 280 SER A C 1
ATOM 2147 O O . SER A 1 280 ? 5.973 4.918 0.787 1.00 98.25 280 SER A O 1
ATOM 2149 N N . THR A 1 281 ? 5.989 4.741 -1.451 1.00 97.81 281 THR A N 1
ATOM 2150 C CA . THR A 1 281 ? 7.439 4.548 -1.596 1.00 97.81 281 THR A CA 1
ATOM 2151 C C . THR A 1 281 ? 8.218 5.813 -1.971 1.00 97.81 281 THR A C 1
ATOM 2153 O O . THR A 1 281 ? 9.438 5.823 -1.809 1.00 97.81 281 THR A O 1
ATOM 2156 N N . SER A 1 282 ? 7.558 6.899 -2.400 1.00 98.25 282 SER A N 1
ATOM 2157 C CA . SER A 1 282 ? 8.234 8.141 -2.832 1.00 98.25 282 SER A CA 1
ATOM 2158 C C . SER A 1 282 ? 9.227 8.676 -1.791 1.00 98.25 282 SER A C 1
ATOM 2160 O O . SER A 1 282 ? 8.949 8.662 -0.587 1.00 98.25 282 SER A O 1
ATOM 2162 N N . GLU A 1 283 ? 10.371 9.194 -2.242 1.00 97.06 283 GLU A N 1
ATOM 2163 C CA . GLU A 1 283 ? 11.366 9.826 -1.368 1.00 97.06 283 GLU A CA 1
ATOM 2164 C C . GLU A 1 283 ? 10.880 11.148 -0.768 1.00 97.06 283 GLU A C 1
ATOM 2166 O O . GLU A 1 283 ? 11.366 11.558 0.282 1.00 97.06 283 GLU A O 1
ATOM 2171 N N . GLN A 1 284 ? 9.871 11.799 -1.359 1.00 97.06 284 GLN A N 1
ATOM 2172 C CA . GLN A 1 284 ? 9.287 13.015 -0.777 1.00 97.06 284 GLN A CA 1
ATOM 2173 C C . GLN A 1 284 ? 8.689 12.752 0.617 1.00 97.06 284 GLN A C 1
ATOM 2175 O O . GLN A 1 284 ? 8.709 13.621 1.485 1.00 97.06 284 GLN A O 1
ATOM 2180 N N . LEU A 1 285 ? 8.210 11.529 0.867 1.00 98.12 285 LEU A N 1
ATOM 2181 C CA . LEU A 1 285 ? 7.686 11.118 2.169 1.00 98.12 285 LEU A CA 1
ATOM 2182 C C . LEU A 1 285 ? 8.788 10.881 3.212 1.00 98.12 285 LEU A C 1
ATOM 2184 O O . LEU A 1 285 ? 8.528 11.008 4.407 1.00 98.12 285 LEU A O 1
ATOM 2188 N N . SER A 1 286 ? 10.030 10.618 2.783 1.00 96.81 286 SER A N 1
ATOM 2189 C CA . SER A 1 286 ? 11.183 10.530 3.690 1.00 96.81 286 SER A CA 1
ATOM 2190 C C . SER A 1 286 ? 11.394 11.843 4.450 1.00 96.81 286 SER A C 1
ATOM 2192 O O . SER A 1 286 ? 11.797 11.813 5.608 1.00 96.81 286 SER A O 1
ATOM 2194 N N . ALA A 1 287 ? 11.080 12.993 3.837 1.00 95.81 287 ALA A N 1
ATOM 2195 C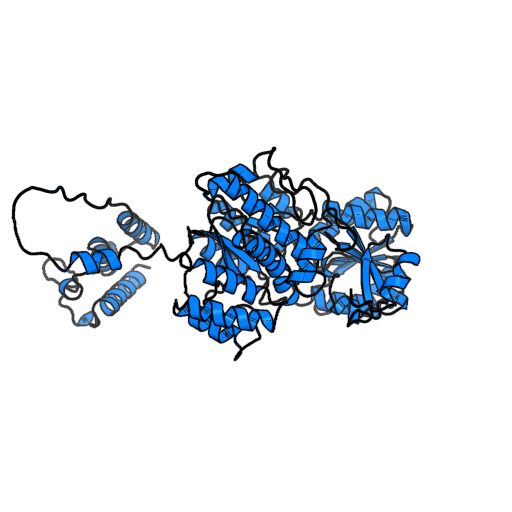 CA . ALA A 1 287 ? 11.165 14.290 4.506 1.00 95.81 287 ALA A CA 1
ATOM 2196 C C . ALA A 1 287 ? 10.224 14.359 5.717 1.00 95.81 287 ALA A C 1
ATOM 2198 O O . ALA A 1 287 ? 10.658 14.752 6.795 1.00 95.81 287 ALA A O 1
ATOM 2199 N N . TRP A 1 288 ? 8.982 13.889 5.570 1.00 96.75 288 TRP A N 1
ATOM 2200 C CA . TRP A 1 288 ? 8.014 13.815 6.668 1.00 96.75 288 TRP A CA 1
ATOM 2201 C C . TRP A 1 288 ? 8.456 12.853 7.766 1.00 96.75 288 TRP A C 1
ATOM 2203 O O . TRP A 1 288 ? 8.342 13.186 8.938 1.00 96.75 288 TRP A O 1
ATOM 2213 N N . GLY A 1 289 ? 9.012 11.696 7.398 1.00 95.69 289 GLY A N 1
ATOM 2214 C CA . GLY A 1 289 ? 9.556 10.732 8.358 1.00 95.69 289 GLY A CA 1
ATOM 2215 C C . GLY A 1 289 ? 10.802 11.222 9.109 1.00 95.69 289 GLY A C 1
ATOM 2216 O O . GLY A 1 289 ? 11.143 10.659 10.140 1.00 95.69 289 GLY A O 1
ATOM 2217 N N . ASN A 1 290 ? 11.485 12.259 8.625 1.00 96.31 290 ASN A N 1
ATOM 2218 C CA . ASN A 1 290 ? 12.687 12.802 9.263 1.00 96.31 290 ASN A CA 1
ATOM 2219 C C . ASN A 1 290 ? 12.420 14.091 10.054 1.00 96.31 290 ASN A C 1
ATOM 2221 O O . ASN A 1 290 ? 13.346 14.651 10.640 1.00 96.31 290 ASN A O 1
ATOM 2225 N N . MET A 1 291 ? 11.174 14.572 10.080 1.00 95.38 291 MET A N 1
ATOM 2226 C CA . MET A 1 291 ? 10.798 15.724 10.894 1.00 95.38 291 MET A CA 1
ATOM 2227 C C . MET A 1 291 ? 10.871 15.398 12.388 1.00 95.38 291 MET A C 1
ATOM 2229 O O . MET A 1 291 ? 10.656 14.263 12.831 1.00 95.38 291 MET A O 1
ATOM 2233 N N . GLU A 1 292 ? 11.120 16.430 13.190 1.00 93.19 292 GLU A N 1
ATOM 2234 C CA . GLU A 1 292 ? 10.950 16.331 14.634 1.00 93.19 292 GLU A CA 1
ATOM 2235 C C . GLU A 1 292 ? 9.485 16.007 14.959 1.00 93.19 292 GLU A C 1
ATOM 2237 O O . GLU A 1 292 ? 8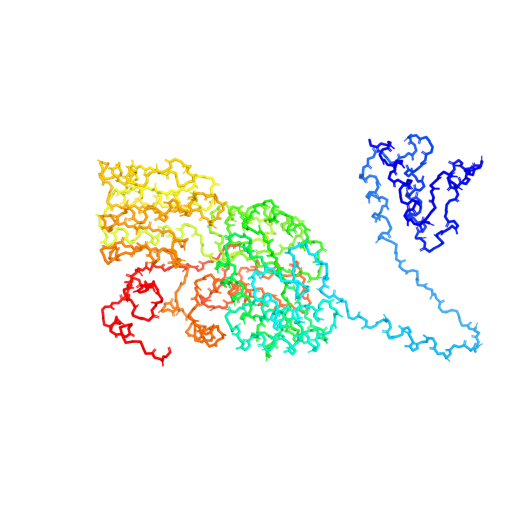.565 16.592 14.384 1.00 93.19 292 GLU A O 1
ATOM 2242 N N . ASN A 1 293 ? 9.262 15.071 15.884 1.00 94.50 293 ASN A N 1
ATOM 2243 C CA . ASN A 1 293 ? 7.925 14.598 16.254 1.00 94.50 293 ASN A CA 1
ATOM 2244 C C . ASN A 1 293 ? 7.101 14.095 15.052 1.00 94.50 293 ASN A C 1
ATOM 2246 O O . ASN A 1 293 ? 5.873 14.231 15.045 1.00 94.50 293 ASN A O 1
ATOM 2250 N N . HIS A 1 294 ? 7.759 13.538 14.027 1.00 98.06 294 HIS A N 1
ATOM 2251 C CA . HIS A 1 294 ? 7.080 12.962 12.871 1.00 98.06 294 HIS A CA 1
ATOM 2252 C C . HIS A 1 294 ? 6.062 11.897 13.284 1.00 98.06 294 HIS A C 1
ATOM 2254 O O . HIS A 1 294 ? 6.260 11.140 14.241 1.00 98.06 294 HIS A O 1
ATOM 2260 N N . VAL A 1 295 ? 4.969 11.835 12.528 1.00 98.62 295 VAL A N 1
ATOM 2261 C CA . VAL A 1 295 ? 3.906 10.835 12.705 1.00 98.62 295 VAL A CA 1
ATOM 2262 C C . VAL A 1 295 ? 3.780 9.885 11.516 1.00 98.62 295 VAL A C 1
ATOM 2264 O O . VAL A 1 295 ? 2.999 8.937 11.576 1.00 98.62 295 VAL A O 1
ATOM 2267 N N . PHE A 1 296 ? 4.516 10.147 10.434 1.00 98.75 296 PHE A N 1
ATOM 2268 C CA . PHE A 1 296 ? 4.533 9.303 9.249 1.00 98.75 296 PHE A CA 1
ATOM 2269 C C . PHE A 1 296 ? 5.572 8.195 9.397 1.00 98.75 296 PHE A C 1
ATOM 2271 O O . PHE A 1 296 ? 6.750 8.473 9.610 1.00 98.75 296 PHE A O 1
ATOM 2278 N N . PHE A 1 297 ? 5.126 6.958 9.214 1.00 98.88 297 PHE A N 1
ATOM 2279 C CA . PHE A 1 297 ? 5.961 5.771 9.117 1.00 98.88 297 PHE A CA 1
ATOM 2280 C C . PHE A 1 297 ? 5.566 4.975 7.872 1.00 98.88 297 PHE A C 1
ATOM 2282 O O . PHE A 1 297 ? 4.447 5.099 7.370 1.00 98.88 297 PHE A O 1
ATOM 2289 N N . ARG A 1 298 ? 6.447 4.104 7.378 1.00 98.50 298 ARG A N 1
ATOM 2290 C CA . ARG A 1 298 ? 6.091 3.152 6.315 1.00 98.50 298 ARG A CA 1
ATOM 2291 C C . ARG A 1 298 ? 6.723 1.790 6.514 1.00 98.50 298 ARG A C 1
ATOM 2293 O O . ARG A 1 298 ? 7.905 1.695 6.819 1.00 98.50 298 ARG A O 1
ATOM 2300 N N . THR A 1 299 ? 5.948 0.731 6.297 1.00 98.31 299 THR A N 1
ATOM 2301 C CA . THR A 1 299 ? 6.447 -0.655 6.350 1.00 98.31 299 THR A CA 1
ATOM 2302 C C . THR A 1 299 ? 6.990 -1.145 5.014 1.00 98.31 299 THR A C 1
ATOM 2304 O O . THR A 1 299 ? 7.710 -2.141 4.985 1.00 98.31 299 THR A O 1
ATOM 2307 N N . ILE A 1 300 ? 6.685 -0.448 3.919 1.00 97.44 300 ILE A N 1
ATOM 2308 C CA . ILE A 1 300 ? 7.288 -0.681 2.606 1.00 97.44 300 ILE A CA 1
ATOM 2309 C C . ILE A 1 300 ? 8.626 0.062 2.465 1.00 97.44 300 ILE A C 1
ATOM 2311 O O . ILE A 1 300 ? 8.840 1.100 3.095 1.00 97.44 300 ILE A O 1
ATOM 2315 N N . SER A 1 301 ? 9.530 -0.467 1.635 1.00 95.31 301 SER A N 1
ATOM 2316 C CA . SER A 1 301 ? 10.762 0.228 1.250 1.00 95.31 301 SER A CA 1
ATOM 2317 C C . SER A 1 301 ? 10.490 1.431 0.337 1.00 95.31 301 SER A C 1
ATOM 2319 O O . SER A 1 301 ? 9.401 1.609 -0.203 1.00 95.31 301 SER A O 1
ATOM 2321 N N . ASN A 1 302 ? 11.495 2.286 0.183 1.00 96.50 302 ASN A N 1
ATOM 2322 C CA . ASN A 1 302 ? 11.421 3.481 -0.648 1.00 96.50 302 ASN A CA 1
ATOM 2323 C C . ASN A 1 302 ? 11.848 3.223 -2.099 1.00 96.50 302 ASN A C 1
ATOM 2325 O O . ASN A 1 302 ? 12.415 2.173 -2.421 1.00 96.50 302 ASN A O 1
ATOM 2329 N N . THR A 1 303 ? 11.602 4.193 -2.983 1.00 97.56 303 THR A N 1
ATOM 2330 C CA . THR A 1 303 ? 11.942 4.065 -4.409 1.00 97.56 303 THR A CA 1
ATOM 2331 C C . THR A 1 303 ? 13.439 3.907 -4.656 1.00 97.56 303 THR A C 1
ATOM 2333 O O . THR A 1 303 ? 13.829 3.289 -5.651 1.00 97.56 303 THR A O 1
ATOM 2336 N N . SER A 1 304 ? 14.288 4.393 -3.748 1.00 96.25 304 SER A N 1
ATOM 2337 C CA . SER A 1 304 ? 15.734 4.222 -3.843 1.00 96.25 304 SER A CA 1
ATOM 2338 C C . SER A 1 304 ? 16.150 2.753 -3.710 1.00 96.25 304 SER A C 1
ATOM 2340 O O . SER A 1 304 ? 16.976 2.289 -4.504 1.00 96.25 304 SER A O 1
ATOM 2342 N N . VAL A 1 305 ? 15.550 2.004 -2.775 1.00 96.44 305 VAL A N 1
ATOM 2343 C CA . VAL A 1 305 ? 15.749 0.548 -2.639 1.00 96.44 305 VAL A CA 1
ATOM 2344 C C . VAL A 1 305 ? 15.201 -0.184 -3.864 1.00 96.44 305 VAL A C 1
ATOM 2346 O O . VAL A 1 305 ? 15.911 -0.997 -4.453 1.00 96.44 305 VAL A O 1
ATOM 2349 N N . GLU A 1 306 ? 13.979 0.129 -4.304 1.00 97.19 306 GLU A N 1
ATOM 2350 C CA . GLU A 1 306 ? 13.377 -0.500 -5.491 1.00 97.19 306 GLU A CA 1
ATOM 2351 C C . GLU A 1 306 ? 14.254 -0.317 -6.740 1.00 97.19 306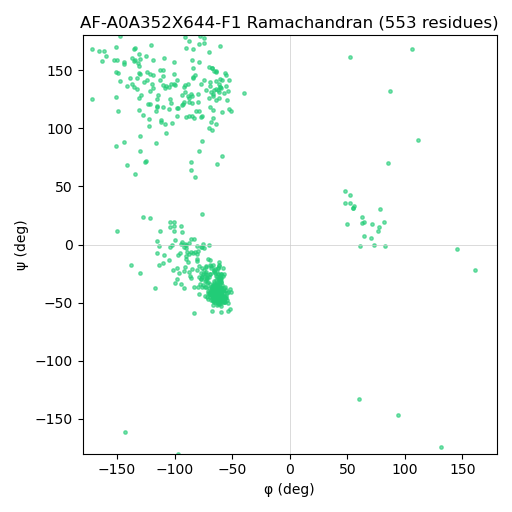 GLU A C 1
ATOM 2353 O O . GLU A 1 306 ? 14.580 -1.278 -7.442 1.00 97.19 306 GLU A O 1
ATOM 2358 N N . SER A 1 307 ? 14.720 0.911 -6.973 1.00 98.00 307 SER A N 1
ATOM 2359 C CA . SER A 1 307 ? 15.573 1.258 -8.111 1.00 98.00 307 SER A CA 1
ATOM 2360 C C . SER A 1 307 ? 16.921 0.543 -8.077 1.00 98.00 307 SER A C 1
ATOM 2362 O O . SER A 1 307 ? 17.446 0.185 -9.130 1.00 98.00 307 SER A O 1
ATOM 2364 N N . GLN A 1 308 ? 17.485 0.299 -6.890 1.00 96.88 308 GLN A N 1
ATOM 2365 C CA . GLN A 1 308 ? 18.720 -0.473 -6.752 1.00 96.88 308 GLN A CA 1
ATOM 2366 C C . GLN A 1 308 ? 18.547 -1.906 -7.264 1.00 96.88 308 GLN A C 1
ATOM 2368 O O . GLN A 1 308 ? 19.394 -2.390 -8.012 1.00 96.88 308 GLN A O 1
ATOM 2373 N N . TYR A 1 309 ? 17.444 -2.569 -6.911 1.00 96.44 309 TYR A N 1
ATOM 2374 C CA . TYR A 1 309 ? 17.163 -3.931 -7.373 1.00 96.44 309 TYR A CA 1
ATOM 2375 C C . TYR A 1 309 ? 16.967 -3.984 -8.890 1.00 96.44 309 TYR A C 1
ATOM 2377 O O . TYR A 1 309 ? 17.545 -4.846 -9.552 1.00 96.44 309 TYR A O 1
ATOM 2385 N N . LEU A 1 310 ? 16.218 -3.033 -9.455 1.00 97.00 310 LEU A N 1
ATOM 2386 C CA . LEU A 1 310 ? 15.999 -2.961 -10.902 1.00 97.00 310 LEU A CA 1
ATOM 2387 C C . LEU A 1 310 ? 17.308 -2.724 -11.672 1.00 97.00 310 LEU A C 1
ATOM 2389 O O . LEU A 1 310 ? 17.568 -3.394 -12.669 1.00 97.00 310 LEU A O 1
ATOM 2393 N N . VAL A 1 311 ? 18.161 -1.807 -11.209 1.00 96.88 311 VAL A N 1
ATOM 2394 C CA . VAL A 1 311 ? 19.454 -1.523 -11.855 1.00 96.88 311 VAL A CA 1
ATOM 2395 C C . VAL A 1 311 ? 20.419 -2.707 -11.737 1.00 96.88 311 VAL A C 1
ATOM 2397 O O . VAL A 1 311 ? 21.118 -3.015 -12.705 1.00 96.88 311 VAL A O 1
ATOM 2400 N N . ASN A 1 312 ? 20.425 -3.409 -10.600 1.00 94.00 312 ASN A N 1
ATOM 2401 C CA . ASN A 1 312 ? 21.239 -4.611 -10.405 1.00 94.00 312 ASN A CA 1
ATOM 2402 C C . ASN A 1 312 ? 20.833 -5.753 -11.347 1.00 94.00 312 ASN A C 1
ATOM 2404 O O . ASN A 1 312 ? 21.702 -6.460 -11.858 1.00 94.00 312 ASN A O 1
ATOM 2408 N N . GLU A 1 313 ? 19.539 -5.927 -11.621 1.00 93.12 313 GLU A N 1
ATOM 2409 C CA . GLU A 1 313 ? 19.072 -6.909 -12.608 1.00 93.12 313 GLU A CA 1
ATOM 2410 C C . GLU A 1 313 ? 19.596 -6.574 -14.010 1.00 93.12 313 GLU A C 1
ATOM 2412 O O . GLU A 1 313 ? 20.145 -7.427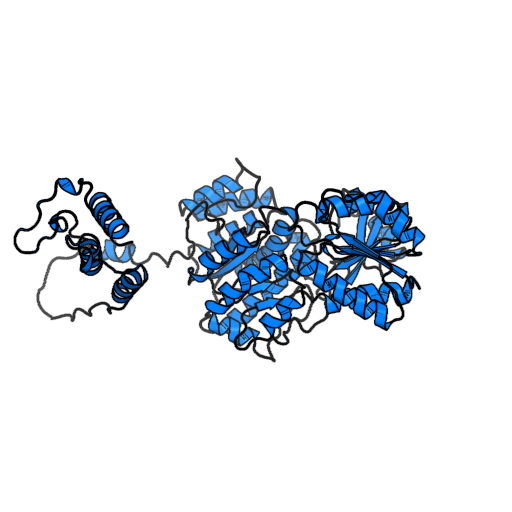 -14.712 1.00 93.12 313 GLU A O 1
ATOM 2417 N N . ILE A 1 314 ? 19.504 -5.300 -14.401 1.00 92.56 314 ILE A N 1
ATOM 2418 C CA . ILE A 1 314 ? 19.973 -4.842 -15.712 1.00 92.56 314 ILE A CA 1
ATOM 2419 C C . ILE A 1 314 ? 21.483 -5.055 -15.864 1.00 92.56 314 ILE A C 1
ATOM 2421 O O . ILE A 1 314 ? 21.933 -5.549 -16.902 1.00 92.56 314 ILE A O 1
ATOM 2425 N N . SER A 1 315 ? 22.266 -4.693 -14.847 1.00 88.06 315 SER A N 1
ATOM 2426 C CA . SER A 1 315 ? 23.727 -4.771 -14.900 1.00 88.06 315 SER A CA 1
ATOM 2427 C C . SER A 1 315 ? 24.244 -6.206 -14.875 1.00 88.06 315 SER A C 1
ATOM 2429 O O . SER A 1 315 ? 25.149 -6.534 -15.640 1.00 88.06 315 SER A O 1
ATOM 2431 N N . SER A 1 316 ? 23.660 -7.063 -14.035 1.00 84.88 316 SER A N 1
ATOM 2432 C CA . SER A 1 316 ? 24.164 -8.418 -13.794 1.00 84.88 316 SER A CA 1
ATOM 2433 C C . SER A 1 316 ? 23.641 -9.466 -14.777 1.00 84.88 316 SER A C 1
ATOM 2435 O O . SER A 1 316 ? 24.322 -10.467 -15.002 1.00 84.88 316 SER A O 1
ATOM 2437 N N . LYS A 1 317 ? 22.450 -9.268 -15.363 1.00 81.50 317 LYS A N 1
ATOM 2438 C CA . LYS A 1 317 ? 21.804 -10.265 -16.237 1.00 81.50 317 LYS A CA 1
ATOM 2439 C C . LYS A 1 317 ? 21.618 -9.802 -17.672 1.00 81.50 317 LYS A C 1
ATOM 2441 O O . LYS A 1 317 ? 21.750 -10.613 -18.584 1.00 81.50 317 LYS A O 1
ATOM 2446 N N . LEU A 1 318 ? 21.301 -8.525 -17.885 1.00 82.62 318 LEU A N 1
ATOM 2447 C CA . LEU A 1 318 ? 20.896 -8.043 -19.212 1.00 82.62 318 LEU A CA 1
ATOM 2448 C C . LEU A 1 318 ? 22.051 -7.428 -20.009 1.00 82.62 318 LEU A C 1
ATOM 2450 O O . LEU A 1 318 ? 21.987 -7.385 -21.241 1.00 82.62 318 LEU A O 1
ATOM 2454 N N . ASN A 1 319 ? 23.082 -6.934 -19.314 1.00 80.75 319 ASN A N 1
ATOM 2455 C CA . ASN A 1 319 ? 24.242 -6.230 -19.871 1.00 80.75 319 ASN A CA 1
ATOM 2456 C C . ASN A 1 319 ? 23.858 -5.125 -20.881 1.00 80.75 319 ASN A C 1
ATOM 2458 O O . ASN A 1 319 ? 24.521 -4.910 -21.895 1.00 80.75 319 ASN A O 1
ATOM 2462 N N . GLN A 1 320 ? 22.745 -4.430 -20.629 1.00 83.81 320 GLN A N 1
ATOM 2463 C CA . GLN A 1 320 ? 22.260 -3.341 -21.478 1.00 83.81 320 GLN A CA 1
ATOM 2464 C C . GLN A 1 320 ? 22.676 -1.990 -20.898 1.00 83.81 320 GLN A C 1
ATOM 2466 O O . GLN A 1 320 ? 22.615 -1.770 -19.689 1.00 83.81 320 GLN A O 1
ATOM 2471 N N . LYS A 1 321 ? 23.041 -1.050 -21.774 1.00 91.12 321 LYS A N 1
ATOM 2472 C CA . LYS A 1 321 ? 23.474 0.305 -21.387 1.00 91.12 321 LYS A CA 1
ATOM 2473 C C . LYS A 1 321 ? 22.524 1.413 -21.831 1.00 91.12 321 LYS A C 1
ATOM 2475 O O . LYS A 1 321 ? 22.775 2.574 -21.533 1.00 91.12 321 LYS A O 1
ATOM 2480 N N . LYS A 1 322 ? 21.434 1.086 -22.528 1.00 96.38 322 LYS A N 1
ATOM 2481 C CA . LYS A 1 322 ? 20.447 2.061 -23.011 1.00 96.38 322 LYS A CA 1
ATOM 2482 C C . LYS A 1 322 ? 19.033 1.647 -22.625 1.00 96.38 322 LYS A C 1
ATOM 2484 O O . LYS A 1 322 ? 18.619 0.526 -22.922 1.00 96.38 322 LYS A O 1
ATOM 2489 N N . ALA A 1 323 ? 18.300 2.569 -22.012 1.00 97.94 323 ALA A N 1
ATOM 2490 C CA . ALA A 1 323 ? 16.919 2.370 -21.588 1.00 97.94 323 ALA A CA 1
ATOM 2491 C C . ALA A 1 323 ? 16.026 3.532 -22.039 1.00 97.94 323 ALA A C 1
ATOM 2493 O O . ALA A 1 323 ? 16.472 4.680 -22.098 1.00 97.94 323 ALA A O 1
ATOM 2494 N N . ALA A 1 324 ? 14.763 3.237 -22.327 1.00 98.75 324 ALA A N 1
ATOM 2495 C CA . ALA A 1 324 ? 13.701 4.227 -22.455 1.00 98.75 324 ALA A CA 1
ATOM 2496 C C . ALA A 1 324 ? 12.787 4.122 -21.232 1.00 98.75 324 ALA A C 1
ATOM 2498 O O . ALA A 1 324 ? 12.466 3.009 -20.818 1.00 98.75 324 ALA A O 1
ATOM 2499 N N . ILE A 1 325 ? 12.381 5.252 -20.652 1.00 98.88 325 ILE A N 1
ATOM 2500 C CA . ILE A 1 325 ? 11.501 5.264 -19.476 1.00 98.88 325 ILE A CA 1
ATOM 2501 C C . ILE A 1 325 ? 10.082 5.667 -19.877 1.00 98.88 325 ILE A C 1
ATOM 2503 O O . ILE A 1 325 ? 9.890 6.645 -20.587 1.00 98.88 325 ILE A O 1
ATOM 2507 N N . PHE A 1 326 ? 9.088 4.955 -19.366 1.00 98.88 326 PHE A N 1
ATOM 2508 C CA . PHE A 1 326 ? 7.668 5.264 -19.476 1.00 98.88 326 PHE A CA 1
ATOM 2509 C C . PHE A 1 326 ? 7.151 5.552 -18.072 1.00 98.88 326 PHE A C 1
ATOM 2511 O O . PHE A 1 326 ? 7.246 4.686 -17.205 1.00 98.88 326 PHE A O 1
ATOM 2518 N N . TYR A 1 327 ? 6.662 6.763 -17.823 1.00 98.81 327 TYR A N 1
ATOM 2519 C CA . TYR A 1 327 ? 6.314 7.208 -16.473 1.00 98.81 327 TYR A CA 1
ATOM 2520 C C . TYR A 1 327 ? 5.176 8.237 -16.483 1.00 98.81 327 TYR A C 1
ATOM 2522 O O . TYR A 1 327 ? 4.782 8.707 -17.545 1.00 98.81 327 TYR A O 1
ATOM 2530 N N . VAL A 1 328 ? 4.632 8.568 -15.314 1.00 98.69 328 VAL A N 1
ATOM 2531 C CA . VAL A 1 328 ? 3.590 9.584 -15.115 1.00 98.69 328 VAL A CA 1
ATOM 2532 C C . VAL A 1 328 ? 4.221 10.799 -14.419 1.00 98.69 328 VAL A C 1
ATOM 2534 O O . VAL A 1 328 ? 4.472 10.740 -13.214 1.00 98.69 328 VAL A O 1
ATOM 2537 N N . PRO A 1 329 ? 4.495 11.908 -15.133 1.00 97.81 329 PRO A N 1
ATOM 2538 C CA . PRO A 1 329 ? 5.220 13.056 -14.583 1.00 97.81 329 PRO A CA 1
ATOM 2539 C C . PRO A 1 329 ? 4.570 13.721 -13.365 1.00 97.81 329 PRO A C 1
ATOM 2541 O O . PRO A 1 329 ? 5.274 14.306 -12.547 1.00 97.81 329 PRO A O 1
ATOM 2544 N N . GLN A 1 330 ? 3.245 13.640 -13.246 1.00 95.62 330 GLN A N 1
ATOM 2545 C CA . GLN A 1 330 ? 2.447 14.284 -12.200 1.00 95.62 330 GLN A CA 1
ATOM 2546 C C . GLN A 1 330 ? 2.313 13.417 -10.937 1.00 95.62 330 GLN A C 1
ATOM 2548 O O . GLN A 1 330 ? 1.796 13.888 -9.929 1.00 95.62 330 GLN A O 1
ATOM 2553 N N . SER A 1 331 ? 2.762 12.157 -10.971 1.00 98.12 331 SER A N 1
ATOM 2554 C CA . SER A 1 331 ? 2.725 11.256 -9.816 1.00 98.12 331 SER A CA 1
ATOM 2555 C C . SER A 1 331 ? 4.045 11.324 -9.050 1.00 98.12 331 SER A C 1
ATOM 2557 O O . SER A 1 331 ? 5.102 10.973 -9.582 1.00 98.12 331 SER A O 1
ATOM 2559 N N . SER A 1 332 ? 3.987 11.715 -7.772 1.00 98.12 332 SER A N 1
ATOM 2560 C CA . SER A 1 332 ? 5.166 11.771 -6.894 1.00 98.12 332 SER A CA 1
ATOM 2561 C C . SER A 1 332 ? 5.842 10.409 -6.711 1.00 98.12 332 SER A C 1
ATOM 2563 O O . SER A 1 332 ? 7.049 10.355 -6.472 1.00 98.12 332 SER A O 1
ATOM 2565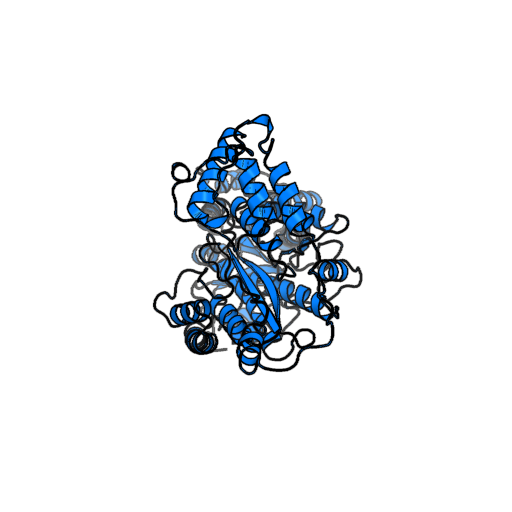 N N . PHE A 1 333 ? 5.101 9.302 -6.822 1.00 98.31 333 PHE A N 1
ATOM 2566 C CA . PHE A 1 333 ? 5.685 7.959 -6.864 1.00 98.31 333 PHE A CA 1
ATOM 2567 C C . PHE A 1 333 ? 6.495 7.746 -8.148 1.00 98.31 333 PHE A C 1
ATOM 2569 O O . PHE A 1 333 ? 7.692 7.459 -8.092 1.00 98.31 333 PHE A O 1
ATOM 2576 N N . SER A 1 334 ? 5.844 7.929 -9.298 1.00 98.62 334 SER A N 1
ATOM 2577 C CA . SER A 1 334 ? 6.421 7.651 -10.613 1.00 98.62 334 SER A CA 1
ATOM 2578 C C . SER A 1 334 ? 7.644 8.528 -10.906 1.00 98.62 334 SER A C 1
ATOM 2580 O O . SER A 1 334 ? 8.674 8.040 -11.375 1.00 98.62 334 SER A O 1
ATOM 2582 N N . GLN A 1 335 ? 7.581 9.812 -10.542 1.00 98.56 335 GLN A N 1
ATOM 2583 C CA . GLN A 1 335 ? 8.715 10.730 -10.628 1.00 98.56 335 GLN A CA 1
ATOM 2584 C C . GLN A 1 335 ? 9.887 10.277 -9.742 1.00 98.56 335 GLN A C 1
ATOM 2586 O O . GLN A 1 335 ? 11.034 10.298 -10.191 1.00 98.56 335 GLN A O 1
ATOM 2591 N N . SER A 1 336 ? 9.609 9.856 -8.502 1.00 98.56 336 SER A N 1
ATOM 2592 C CA . SER A 1 336 ? 10.635 9.452 -7.532 1.00 98.56 336 SER A CA 1
ATOM 2593 C C . SER A 1 336 ? 11.413 8.232 -8.019 1.00 98.56 336 SER A C 1
ATOM 2595 O O . SER A 1 336 ? 12.635 8.292 -8.152 1.00 98.56 336 SER A O 1
ATOM 2597 N N . ILE A 1 337 ? 10.715 7.157 -8.401 1.00 98.62 337 ILE A N 1
ATOM 2598 C CA . ILE A 1 337 ? 11.374 5.947 -8.913 1.00 98.62 337 ILE A CA 1
ATOM 2599 C C . ILE A 1 337 ? 12.070 6.193 -10.257 1.00 98.62 337 ILE A C 1
ATOM 2601 O O . ILE A 1 337 ? 13.162 5.676 -10.489 1.00 98.62 337 ILE A O 1
ATOM 2605 N N . GLN A 1 338 ? 11.515 7.048 -11.125 1.00 98.62 338 GLN A N 1
ATOM 2606 C CA . GLN A 1 338 ? 12.185 7.456 -12.360 1.00 98.62 338 GLN A CA 1
ATOM 2607 C C . GLN A 1 338 ? 13.526 8.141 -12.069 1.00 98.62 338 GLN A C 1
ATOM 2609 O O . GLN A 1 338 ? 14.524 7.831 -12.733 1.00 98.62 338 GLN A O 1
ATOM 2614 N N . ALA A 1 339 ? 13.553 9.079 -11.120 1.00 98.69 339 ALA A N 1
ATOM 2615 C CA . ALA A 1 339 ? 14.750 9.822 -10.745 1.00 98.69 339 ALA A CA 1
ATOM 2616 C C . ALA A 1 339 ? 15.811 8.905 -10.120 1.00 98.69 339 ALA A C 1
ATOM 2618 O O . ALA A 1 339 ? 16.952 8.893 -10.593 1.00 98.69 339 ALA A O 1
ATOM 2619 N N . ASP A 1 340 ? 15.420 8.084 -9.142 1.00 98.56 340 ASP A N 1
ATOM 2620 C CA . ASP A 1 340 ? 16.312 7.133 -8.471 1.00 98.56 340 ASP A CA 1
ATOM 2621 C C . ASP A 1 340 ? 16.898 6.112 -9.450 1.00 98.56 340 ASP A C 1
ATOM 2623 O O . ASP A 1 340 ? 18.111 5.880 -9.459 1.00 98.56 340 ASP A O 1
ATOM 2627 N N . PHE A 1 341 ? 16.065 5.552 -10.332 1.00 98.62 341 PHE A N 1
ATOM 2628 C CA . PHE A 1 341 ? 16.518 4.648 -11.384 1.00 98.62 341 PHE A CA 1
ATOM 2629 C C . PHE A 1 341 ? 17.505 5.336 -12.325 1.00 98.62 341 PHE A C 1
ATOM 2631 O O . PHE A 1 341 ? 18.559 4.782 -12.619 1.00 98.62 341 PHE A O 1
ATOM 2638 N N . THR A 1 342 ? 17.194 6.548 -12.797 1.00 98.62 342 THR A N 1
ATOM 2639 C CA . THR A 1 342 ? 18.046 7.262 -13.766 1.00 98.62 342 THR A CA 1
ATOM 2640 C C . THR A 1 342 ? 19.416 7.566 -13.183 1.00 98.62 342 THR A C 1
ATOM 2642 O O . THR A 1 342 ? 20.420 7.360 -13.861 1.00 98.62 342 THR A O 1
ATOM 2645 N N . LYS A 1 343 ? 19.455 8.006 -11.921 1.00 98.50 343 LYS A N 1
ATOM 2646 C CA . LYS A 1 343 ? 20.698 8.242 -11.190 1.00 98.50 343 LYS A CA 1
ATOM 2647 C C . LYS A 1 343 ? 21.518 6.954 -11.090 1.00 98.50 343 LYS A C 1
ATOM 2649 O O . LYS A 1 343 ? 22.621 6.889 -11.617 1.00 98.50 343 LYS A O 1
ATOM 2654 N N . ARG A 1 344 ? 20.937 5.900 -10.509 1.00 97.56 344 ARG A N 1
ATOM 2655 C CA . ARG A 1 344 ? 21.627 4.620 -10.274 1.00 97.56 344 ARG A CA 1
ATOM 2656 C C . ARG A 1 344 ? 22.060 3.932 -11.567 1.00 97.56 344 ARG A C 1
ATOM 2658 O O . ARG A 1 344 ? 23.125 3.326 -11.617 1.00 97.56 344 ARG A O 1
ATOM 2665 N N . PHE A 1 345 ? 21.250 4.022 -12.620 1.00 97.69 345 PHE A N 1
ATOM 2666 C CA . PHE A 1 345 ? 21.600 3.488 -13.931 1.00 97.69 345 PHE A CA 1
ATOM 2667 C C . PHE A 1 345 ? 22.770 4.264 -14.550 1.00 97.69 345 PHE A C 1
ATOM 2669 O O . PHE A 1 345 ? 23.657 3.649 -15.135 1.00 97.69 345 PHE A O 1
ATOM 2676 N N . GLY A 1 346 ? 22.815 5.589 -14.370 1.00 97.19 346 GLY A N 1
ATOM 2677 C CA . GLY A 1 346 ? 23.949 6.434 -14.753 1.00 97.19 346 GLY A CA 1
ATOM 2678 C C . GLY A 1 346 ? 25.242 6.082 -14.014 1.00 97.19 346 GLY A C 1
ATOM 2679 O O . GLY A 1 346 ? 26.284 5.957 -14.654 1.00 97.19 346 GLY A O 1
ATOM 2680 N N . ASP A 1 347 ? 25.160 5.825 -12.705 1.00 96.38 347 ASP A N 1
ATOM 2681 C CA . ASP A 1 347 ? 26.310 5.462 -11.859 1.00 96.38 347 ASP A CA 1
ATOM 2682 C C . ASP A 1 347 ? 27.021 4.178 -12.338 1.00 96.38 347 ASP A C 1
ATOM 2684 O O . ASP A 1 347 ? 28.220 4.006 -12.124 1.00 96.38 347 ASP A O 1
ATOM 2688 N N . ILE A 1 348 ? 26.309 3.290 -13.045 1.00 94.06 348 ILE A N 1
ATOM 2689 C CA . ILE A 1 348 ? 26.865 2.065 -13.652 1.00 94.06 348 ILE A CA 1
ATOM 2690 C C . ILE A 1 348 ? 27.146 2.197 -15.165 1.00 94.06 348 ILE A C 1
ATOM 2692 O O . ILE A 1 348 ? 27.289 1.193 -15.883 1.00 94.06 348 ILE A O 1
ATOM 2696 N N . GLY A 1 349 ? 27.186 3.428 -15.683 1.00 94.25 349 GLY A N 1
ATOM 2697 C CA . GLY A 1 349 ? 27.460 3.754 -17.087 1.00 94.25 349 GLY A CA 1
ATOM 2698 C C . GLY A 1 349 ? 26.287 3.525 -18.048 1.00 94.25 349 GLY A C 1
ATOM 2699 O O . GLY A 1 349 ? 26.489 3.445 -19.260 1.00 94.25 349 GLY A O 1
ATOM 2700 N N . GLY A 1 350 ? 25.070 3.355 -17.534 1.00 96.44 350 GLY A N 1
ATOM 2701 C CA . GLY A 1 350 ? 23.845 3.298 -18.325 1.00 96.44 350 GLY A CA 1
ATOM 2702 C C . GLY A 1 350 ? 23.354 4.686 -18.748 1.00 96.44 350 GLY A C 1
ATOM 2703 O O . GLY A 1 350 ? 23.655 5.700 -18.124 1.00 96.44 350 GLY A O 1
ATOM 2704 N N . LYS A 1 351 ? 22.569 4.748 -19.825 1.00 97.50 351 LYS A N 1
ATOM 2705 C CA . LYS A 1 351 ? 21.986 5.981 -20.362 1.00 97.50 351 LYS A CA 1
ATOM 2706 C C . LYS A 1 351 ? 20.491 5.822 -20.614 1.00 97.50 351 LYS A C 1
ATOM 2708 O O . LYS A 1 351 ? 20.064 4.942 -21.363 1.00 97.50 351 LYS A O 1
ATOM 2713 N N . VAL A 1 352 ? 19.698 6.725 -20.047 1.00 98.38 352 VAL A N 1
ATOM 2714 C CA . VAL A 1 352 ? 18.295 6.900 -20.441 1.00 98.38 352 VAL A CA 1
ATOM 2715 C C . VAL A 1 352 ? 18.269 7.718 -21.729 1.00 98.38 352 VAL A C 1
ATOM 2717 O O . VAL A 1 352 ? 18.715 8.863 -21.737 1.00 98.38 352 VAL A O 1
ATOM 2720 N N . VAL A 1 353 ? 17.816 7.121 -22.832 1.00 98.44 353 VAL A N 1
ATOM 2721 C CA . VAL A 1 353 ? 17.879 7.754 -24.164 1.00 98.44 353 VAL A CA 1
ATOM 2722 C C . VAL A 1 353 ? 16.621 8.537 -24.522 1.00 98.44 353 VAL A C 1
ATOM 2724 O O . VAL A 1 353 ? 16.698 9.437 -25.349 1.00 98.44 353 VAL A O 1
ATOM 2727 N N . THR A 1 354 ? 15.484 8.213 -23.904 1.00 98.62 354 THR A N 1
ATOM 2728 C CA . THR A 1 354 ? 14.221 8.946 -24.054 1.00 98.62 354 THR A CA 1
ATOM 2729 C C . THR A 1 354 ? 13.279 8.648 -22.882 1.00 98.62 354 THR A C 1
ATOM 2731 O O . THR A 1 354 ? 13.473 7.662 -22.156 1.00 98.62 354 THR A O 1
ATOM 2734 N N . LYS A 1 355 ? 12.273 9.507 -22.685 1.00 98.75 355 LYS A N 1
ATOM 2735 C CA . LYS A 1 355 ? 11.210 9.351 -21.687 1.00 98.75 355 LYS A CA 1
ATOM 2736 C C . LYS A 1 355 ? 9.844 9.604 -22.330 1.00 98.75 355 LYS A C 1
ATOM 2738 O O . LYS A 1 355 ? 9.716 10.524 -23.130 1.00 98.75 355 LYS A O 1
ATOM 2743 N N . PHE A 1 356 ? 8.829 8.850 -21.922 1.00 98.75 356 PHE A N 1
ATOM 2744 C CA . PHE A 1 356 ? 7.457 8.969 -22.413 1.00 98.75 356 PHE A CA 1
ATOM 2745 C C . PHE A 1 356 ? 6.461 9.145 -21.268 1.00 98.75 356 PHE A C 1
ATOM 2747 O O . PHE A 1 356 ? 6.572 8.481 -20.236 1.00 98.75 356 PHE A O 1
ATOM 2754 N N . ASP A 1 357 ? 5.474 10.012 -21.488 1.00 98.62 357 ASP A N 1
ATOM 2755 C CA . ASP A 1 357 ? 4.394 10.294 -20.544 1.00 98.62 357 ASP A CA 1
ATOM 2756 C C . ASP A 1 357 ? 3.227 9.310 -20.732 1.00 98.62 357 ASP A C 1
ATOM 2758 O O . ASP A 1 357 ? 2.498 9.355 -21.727 1.00 98.62 357 ASP A O 1
ATOM 2762 N N . LEU A 1 358 ? 3.044 8.427 -19.752 1.00 98.75 358 LEU A N 1
ATOM 2763 C CA . LEU A 1 358 ? 1.952 7.456 -19.692 1.00 98.75 358 LEU A CA 1
ATOM 2764 C C . LEU A 1 358 ? 0.598 8.094 -19.358 1.00 98.75 358 LEU A C 1
ATOM 2766 O O . LEU A 1 358 ? -0.432 7.485 -19.631 1.00 98.75 358 LEU A O 1
ATOM 2770 N N . SER A 1 359 ? 0.561 9.300 -18.793 1.00 98.06 359 SER A N 1
ATOM 2771 C CA . SER A 1 359 ? -0.690 10.002 -18.480 1.00 98.06 359 SER A CA 1
ATOM 2772 C C . SER A 1 359 ? -1.291 10.743 -19.678 1.00 98.06 359 SER A C 1
ATOM 2774 O O . SER A 1 359 ? -2.415 11.238 -19.598 1.00 98.06 359 SER A O 1
ATOM 2776 N N . SER A 1 360 ? -0.578 10.788 -20.807 1.00 98.00 360 SER A N 1
ATOM 2777 C CA . SER A 1 360 ? -1.037 11.465 -22.017 1.00 98.00 360 SER A CA 1
ATOM 2778 C C . SER A 1 360 ? -2.261 10.780 -22.640 1.00 98.00 360 SER A C 1
ATOM 2780 O O . SER A 1 360 ? -2.256 9.577 -22.920 1.00 98.00 360 SER A O 1
ATOM 2782 N N . SER A 1 361 ? -3.302 11.563 -22.937 1.00 97.62 361 SER A N 1
ATOM 2783 C CA . SER A 1 361 ? -4.507 11.091 -23.639 1.00 97.62 361 SER A CA 1
ATOM 2784 C C . SER A 1 361 ? -4.229 10.660 -25.085 1.00 97.62 361 SER A C 1
ATOM 2786 O O . SER A 1 361 ? -4.972 9.854 -25.640 1.00 97.62 361 SER A O 1
ATOM 2788 N N . VAL A 1 362 ? -3.139 11.155 -25.680 1.00 97.12 362 VAL A N 1
ATOM 2789 C CA . VAL A 1 362 ? -2.703 10.852 -27.055 1.00 97.12 362 VAL A CA 1
ATOM 2790 C C . VAL A 1 362 ? -1.515 9.884 -27.101 1.00 97.12 362 VAL A C 1
ATOM 2792 O O . VAL A 1 362 ? -0.854 9.753 -28.131 1.00 97.12 362 VAL A O 1
ATOM 2795 N N . PHE A 1 363 ? -1.216 9.199 -25.991 1.00 98.44 363 PHE A N 1
ATOM 2796 C CA . PHE A 1 363 ? -0.122 8.231 -25.921 1.00 98.44 363 PHE A CA 1
ATOM 2797 C C . PHE A 1 363 ? -0.267 7.114 -26.968 1.00 98.44 363 PHE A C 1
ATOM 2799 O O . PHE A 1 363 ? -1.306 6.452 -27.065 1.00 98.44 363 PHE A O 1
ATOM 2806 N N . ASN A 1 364 ? 0.815 6.851 -27.708 1.00 98.38 364 ASN A N 1
ATOM 2807 C CA . ASN A 1 364 ? 0.876 5.805 -28.724 1.00 98.38 364 ASN A CA 1
ATOM 2808 C C . ASN A 1 364 ? 2.004 4.811 -28.418 1.00 98.38 364 ASN A C 1
ATOM 2810 O O . ASN A 1 364 ? 3.171 5.056 -28.718 1.00 98.38 364 ASN A O 1
ATOM 2814 N N . ALA A 1 365 ? 1.629 3.651 -27.876 1.00 98.19 365 ALA A N 1
ATOM 2815 C CA . ALA A 1 365 ? 2.569 2.608 -27.474 1.00 98.19 365 ALA A CA 1
ATOM 2816 C C . ALA A 1 365 ? 3.498 2.147 -28.611 1.00 98.19 365 ALA A C 1
ATOM 2818 O O . ALA A 1 365 ? 4.706 2.037 -28.416 1.00 98.19 365 ALA A O 1
ATOM 2819 N N . SER A 1 366 ? 2.953 1.889 -29.804 1.00 98.00 366 SER A N 1
ATOM 2820 C CA . SER A 1 366 ? 3.733 1.386 -30.942 1.00 98.00 366 SER A CA 1
ATOM 2821 C C . SER A 1 366 ? 4.759 2.408 -31.427 1.00 98.00 366 SER A C 1
ATOM 2823 O O . SER A 1 366 ? 5.902 2.036 -31.695 1.00 98.00 366 SER A O 1
ATOM 2825 N N . ALA A 1 367 ? 4.367 3.683 -31.508 1.00 98.38 367 ALA A N 1
ATOM 2826 C CA . ALA A 1 367 ? 5.260 4.766 -31.906 1.00 98.38 367 ALA A CA 1
ATOM 2827 C C . ALA A 1 367 ? 6.377 4.975 -30.874 1.00 98.38 367 ALA A C 1
ATOM 2829 O O . ALA A 1 367 ? 7.547 5.016 -31.247 1.00 98.38 367 ALA A O 1
ATOM 2830 N N . SER A 1 368 ? 6.041 5.006 -29.580 1.00 98.50 368 SER A N 1
ATOM 2831 C CA . SER A 1 368 ? 7.033 5.164 -28.511 1.00 98.50 368 SER A CA 1
ATOM 2832 C C . SER A 1 368 ? 8.016 3.990 -28.436 1.00 98.50 368 SER A C 1
ATOM 2834 O O . SER A 1 368 ? 9.209 4.203 -28.225 1.00 98.50 368 SER A O 1
ATOM 2836 N N . ILE A 1 369 ? 7.561 2.750 -28.663 1.00 98.38 369 ILE A N 1
ATOM 2837 C CA . ILE A 1 369 ? 8.455 1.583 -28.767 1.00 98.38 369 ILE A CA 1
ATOM 2838 C C . ILE A 1 369 ? 9.398 1.727 -29.971 1.00 98.38 369 ILE A C 1
ATOM 2840 O O . ILE A 1 369 ? 10.600 1.508 -29.835 1.00 98.38 369 ILE A O 1
ATOM 2844 N N . ALA A 1 370 ? 8.878 2.114 -31.141 1.00 98.06 370 ALA A N 1
ATOM 2845 C CA . ALA A 1 370 ? 9.694 2.290 -32.343 1.00 98.06 370 ALA A CA 1
ATOM 2846 C C . ALA A 1 370 ? 10.751 3.396 -32.169 1.00 98.06 370 ALA A C 1
ATOM 2848 O O . ALA A 1 370 ? 11.897 3.237 -32.591 1.00 98.06 370 ALA A O 1
ATOM 2849 N N . GLU A 1 371 ? 10.395 4.496 -31.504 1.00 98.38 371 GLU A N 1
ATOM 2850 C CA . GLU A 1 371 ? 11.328 5.571 -31.170 1.00 98.38 371 GLU A CA 1
ATOM 2851 C C . GLU A 1 371 ? 12.406 5.107 -30.179 1.00 98.38 371 GLU A C 1
ATOM 2853 O O . GLU A 1 371 ? 13.596 5.320 -30.422 1.00 98.38 371 GLU A O 1
ATOM 2858 N N . ALA A 1 372 ? 12.017 4.408 -29.106 1.00 98.12 372 ALA A N 1
ATOM 2859 C CA . ALA A 1 372 ? 12.959 3.821 -28.154 1.00 98.12 372 ALA A CA 1
ATOM 2860 C C . ALA A 1 372 ? 13.967 2.898 -28.860 1.00 98.12 372 ALA A C 1
ATOM 2862 O O . ALA A 1 372 ? 15.180 3.023 -28.657 1.00 98.12 372 ALA A O 1
ATOM 2863 N N . GLN A 1 373 ? 13.478 2.032 -29.752 1.00 96.81 373 GLN A N 1
ATOM 2864 C CA . GLN A 1 373 ? 14.307 1.139 -30.556 1.00 96.81 373 GLN A CA 1
ATOM 2865 C C . GLN A 1 373 ? 15.257 1.915 -31.481 1.00 96.81 373 GLN A C 1
ATOM 2867 O O . GLN A 1 373 ? 16.443 1.589 -31.539 1.00 96.81 373 GLN A O 1
ATOM 2872 N N . LYS A 1 374 ? 14.782 2.967 -32.162 1.00 97.81 374 LYS A N 1
ATOM 2873 C CA . LYS A 1 374 ? 15.609 3.826 -33.032 1.00 97.81 374 LYS A CA 1
ATOM 2874 C C . LYS A 1 374 ? 16.763 4.485 -32.268 1.00 97.81 374 LYS A C 1
ATOM 2876 O O . LYS A 1 374 ? 17.855 4.634 -32.809 1.00 97.81 374 LYS A O 1
ATOM 2881 N N . LEU A 1 375 ? 16.544 4.846 -31.004 1.00 97.62 375 LEU A N 1
ATOM 2882 C CA . LEU A 1 375 ? 17.571 5.411 -30.118 1.00 97.62 375 LEU A CA 1
ATOM 2883 C C . LEU A 1 375 ? 18.489 4.339 -29.490 1.00 97.62 375 LEU A C 1
ATOM 2885 O O . LEU A 1 375 ? 19.453 4.655 -28.778 1.00 97.62 375 LEU A O 1
ATOM 2889 N N . GLY A 1 376 ? 18.232 3.064 -29.792 1.00 95.31 376 GLY A N 1
ATOM 2890 C CA . GLY A 1 376 ? 19.009 1.911 -29.353 1.00 95.31 376 GLY A CA 1
ATOM 2891 C C . GLY A 1 376 ? 18.666 1.423 -27.946 1.00 95.31 376 GLY A C 1
ATOM 2892 O O . GLY A 1 376 ? 19.496 0.749 -27.338 1.00 95.31 376 GLY A O 1
ATOM 2893 N N . ALA A 1 377 ? 17.500 1.776 -27.396 1.00 96.25 377 ALA A N 1
ATOM 2894 C CA . ALA A 1 377 ? 17.023 1.191 -26.148 1.00 96.25 377 ALA A CA 1
ATOM 2895 C C . ALA A 1 377 ? 16.418 -0.191 -26.406 1.00 96.25 377 ALA A C 1
ATOM 2897 O O . ALA A 1 377 ? 15.459 -0.333 -27.161 1.00 96.25 377 ALA A O 1
ATOM 2898 N N . ASN A 1 378 ? 16.960 -1.203 -25.728 1.00 90.56 378 ASN A N 1
ATOM 2899 C CA . ASN A 1 378 ? 16.388 -2.550 -25.702 1.00 90.56 378 ASN A CA 1
ATOM 2900 C C . ASN A 1 378 ? 15.657 -2.861 -24.381 1.00 90.56 378 ASN A C 1
ATOM 2902 O O . ASN A 1 378 ? 15.096 -3.944 -24.211 1.00 90.56 378 ASN A O 1
ATOM 2906 N N . ILE A 1 379 ? 15.682 -1.910 -23.442 1.00 96.31 379 ILE A N 1
ATOM 2907 C CA . ILE A 1 379 ? 14.961 -1.959 -22.173 1.00 96.31 379 ILE A CA 1
ATOM 2908 C C . ILE A 1 379 ? 13.925 -0.841 -22.156 1.00 96.31 379 ILE A C 1
ATOM 2910 O O . ILE A 1 379 ? 14.263 0.335 -22.316 1.00 96.31 379 ILE A O 1
ATOM 2914 N N . LEU A 1 380 ? 12.678 -1.229 -21.918 1.00 98.25 380 LEU A N 1
ATOM 2915 C CA . LEU A 1 380 ? 11.565 -0.362 -21.579 1.00 98.25 380 LEU A CA 1
ATOM 2916 C C . LEU A 1 380 ? 11.409 -0.411 -20.060 1.00 98.25 380 LEU A C 1
ATOM 2918 O O . LEU A 1 380 ? 11.051 -1.439 -19.485 1.00 98.25 380 LEU A O 1
ATOM 2922 N N . VAL A 1 381 ? 11.725 0.696 -19.405 1.00 98.69 381 VAL A N 1
ATOM 2923 C CA . VAL A 1 381 ? 11.565 0.854 -17.964 1.00 98.69 381 VAL A CA 1
ATOM 2924 C C . VAL A 1 381 ? 10.199 1.475 -17.715 1.00 98.69 381 VAL A C 1
ATOM 2926 O O . VAL A 1 381 ? 9.919 2.548 -18.245 1.00 98.69 381 VAL A O 1
ATOM 2929 N N . VAL A 1 382 ? 9.330 0.799 -16.968 1.00 98.75 382 VAL A N 1
ATOM 2930 C CA . VAL A 1 382 ? 7.897 1.122 -16.920 1.00 98.75 382 VAL A CA 1
ATOM 2931 C C . VAL A 1 382 ? 7.462 1.417 -15.488 1.00 98.75 382 VAL A C 1
ATOM 2933 O O . VAL A 1 382 ? 7.359 0.521 -14.652 1.00 98.75 382 VAL A O 1
ATOM 2936 N N . PHE A 1 383 ? 7.202 2.694 -15.219 1.00 98.75 383 PHE A N 1
ATOM 2937 C CA . PHE A 1 383 ? 6.871 3.244 -13.908 1.00 98.75 383 PHE A CA 1
ATOM 2938 C C . PHE A 1 383 ? 5.538 3.998 -13.963 1.00 98.75 383 PHE A C 1
ATOM 2940 O O . PHE A 1 383 ? 5.532 5.227 -13.925 1.00 98.75 383 PHE A O 1
ATOM 2947 N N . PRO A 1 384 ? 4.391 3.313 -14.079 1.00 98.00 384 PRO A N 1
ATOM 2948 C CA . PRO A 1 384 ? 3.092 3.967 -13.940 1.00 98.00 384 PRO A CA 1
ATOM 2949 C C . PRO A 1 384 ? 2.922 4.599 -12.553 1.00 98.00 384 PRO A C 1
ATOM 2951 O O . PRO A 1 384 ? 3.714 4.374 -11.637 1.00 98.00 384 PRO A O 1
ATOM 2954 N N . ASP A 1 385 ? 1.858 5.377 -12.396 1.00 96.31 385 ASP A N 1
ATOM 2955 C CA . ASP A 1 385 ? 1.415 5.848 -11.088 1.00 96.31 385 ASP A CA 1
ATOM 2956 C C . ASP A 1 385 ? 0.735 4.735 -10.270 1.00 96.31 385 ASP A C 1
ATOM 2958 O O . ASP A 1 385 ? 0.563 3.604 -10.728 1.00 96.31 385 ASP A O 1
ATOM 2962 N N . GLY A 1 386 ? 0.326 5.049 -9.040 1.00 92.56 386 GLY A N 1
ATOM 2963 C CA . GLY A 1 386 ? -0.432 4.132 -8.185 1.00 92.56 386 GLY A CA 1
ATOM 2964 C C . GLY A 1 386 ? -1.908 3.991 -8.579 1.00 92.56 386 GLY A C 1
ATOM 2965 O O . GLY A 1 386 ? -2.731 3.743 -7.703 1.00 92.56 386 GLY A O 1
ATOM 2966 N N . GLY A 1 387 ? -2.278 4.215 -9.846 1.00 93.56 387 GLY A N 1
ATOM 2967 C CA . GLY A 1 387 ? -3.674 4.240 -10.295 1.00 93.56 387 GLY A CA 1
ATOM 2968 C C . GLY A 1 387 ? -4.403 5.546 -9.966 1.00 93.56 387 GLY A C 1
ATOM 2969 O O . GLY A 1 387 ? -5.608 5.539 -9.721 1.00 93.56 387 GLY A O 1
ATOM 2970 N N . THR A 1 388 ? -3.692 6.671 -9.916 1.00 94.69 388 THR A N 1
ATOM 2971 C CA . THR A 1 388 ? -4.227 7.988 -9.520 1.00 94.69 388 THR A CA 1
ATOM 2972 C C . THR A 1 388 ? -4.601 8.857 -10.719 1.00 94.69 388 THR A C 1
ATOM 2974 O O . THR A 1 388 ? -5.595 9.578 -10.650 1.00 94.69 388 THR A O 1
ATOM 2977 N N . SER A 1 389 ? -3.939 8.707 -11.865 1.00 94.69 389 SER A N 1
ATOM 2978 C CA . SER A 1 389 ? -4.337 9.324 -13.135 1.00 94.69 389 SER A CA 1
ATOM 2979 C C . SER A 1 389 ? -5.398 8.508 -13.876 1.00 94.69 389 SER A C 1
ATOM 2981 O O . SER A 1 389 ? -5.719 7.370 -13.524 1.00 94.69 389 SER A O 1
ATOM 2983 N N . THR A 1 390 ? -5.990 9.116 -14.903 1.00 94.56 390 THR A N 1
ATOM 2984 C CA . THR A 1 390 ? -6.979 8.470 -15.779 1.00 94.56 390 THR A CA 1
ATOM 2985 C C . THR A 1 390 ? -6.327 7.513 -16.777 1.00 94.56 390 THR A C 1
ATOM 2987 O O . THR A 1 390 ? -6.890 6.467 -17.085 1.00 94.56 390 THR A O 1
ATOM 2990 N N . TYR A 1 391 ? -5.143 7.860 -17.292 1.00 97.31 391 TYR A N 1
ATOM 2991 C CA . TYR A 1 391 ? -4.533 7.168 -18.431 1.00 97.31 391 TYR A CA 1
ATOM 2992 C C . TYR A 1 391 ? -3.292 6.338 -18.083 1.00 97.31 391 TYR A C 1
ATOM 2994 O O . TYR A 1 391 ? -2.942 5.463 -18.873 1.00 97.31 391 TYR A O 1
ATOM 3002 N N . GLY A 1 392 ? -2.667 6.542 -16.915 1.00 97.25 392 GLY A N 1
ATOM 3003 C CA . GLY A 1 392 ? -1.411 5.886 -16.532 1.00 97.25 392 GLY A CA 1
ATOM 3004 C C . GLY A 1 392 ? -1.458 4.359 -16.642 1.00 97.25 392 GLY A C 1
ATOM 3005 O O . GLY A 1 392 ? -0.688 3.766 -17.403 1.00 97.25 392 GLY A O 1
ATOM 3006 N N . ILE A 1 393 ? -2.406 3.716 -15.950 1.00 95.56 393 ILE A N 1
ATOM 3007 C CA . ILE A 1 393 ? -2.596 2.256 -16.021 1.00 95.56 393 ILE A CA 1
ATOM 3008 C C . ILE A 1 393 ? -3.068 1.806 -17.416 1.00 95.56 393 ILE A C 1
ATOM 3010 O O . ILE A 1 393 ? -2.388 0.962 -18.005 1.00 95.56 393 ILE A O 1
ATOM 3014 N N . PRO A 1 394 ? -4.134 2.375 -18.025 1.00 96.88 394 PRO A N 1
ATOM 3015 C CA . PRO A 1 394 ? -4.560 1.966 -19.367 1.00 96.88 394 PRO A CA 1
ATOM 3016 C C . PRO A 1 394 ? -3.456 2.036 -20.432 1.00 96.88 394 PRO A C 1
ATOM 3018 O O . PRO A 1 394 ? -3.320 1.129 -21.254 1.00 96.88 394 PRO A O 1
ATOM 3021 N N . ASN A 1 395 ? -2.640 3.090 -20.429 1.00 98.56 395 ASN A N 1
ATOM 3022 C CA . ASN A 1 395 ? -1.541 3.242 -21.380 1.00 98.56 395 ASN A CA 1
ATOM 3023 C C . ASN A 1 395 ? -0.372 2.297 -21.085 1.00 98.56 395 ASN A C 1
ATOM 3025 O O . ASN A 1 395 ? 0.265 1.814 -22.022 1.00 98.56 395 ASN A O 1
ATOM 3029 N N . THR A 1 396 ? -0.145 1.954 -19.817 1.00 98.06 396 THR A N 1
ATOM 3030 C CA . THR A 1 396 ? 0.810 0.905 -19.427 1.00 98.06 396 THR A CA 1
ATOM 3031 C C . THR A 1 396 ? 0.398 -0.452 -19.984 1.00 98.06 396 THR A C 1
ATOM 3033 O O . THR A 1 396 ? 1.206 -1.140 -20.605 1.00 98.06 396 THR A O 1
ATOM 3036 N N . LEU A 1 397 ? -0.878 -0.812 -19.859 1.00 96.56 397 LEU A N 1
ATOM 3037 C CA . LEU A 1 397 ? -1.418 -2.051 -20.417 1.00 96.56 397 LEU A CA 1
ATOM 3038 C C . LEU A 1 397 ? -1.313 -2.080 -21.956 1.00 96.56 397 LEU A C 1
ATOM 3040 O O . LEU A 1 397 ? -0.896 -3.087 -22.536 1.00 96.56 397 LEU A O 1
ATOM 3044 N N . LYS A 1 398 ? -1.588 -0.954 -22.637 1.00 97.62 398 LYS A N 1
ATOM 3045 C CA . LYS A 1 398 ? -1.346 -0.812 -24.089 1.00 97.62 398 LYS A CA 1
ATOM 3046 C C . LYS A 1 398 ? 0.130 -1.019 -24.448 1.00 97.62 398 LYS A C 1
ATOM 3048 O O . LYS A 1 398 ? 0.414 -1.688 -25.441 1.00 97.62 398 LYS A O 1
ATOM 3053 N N . LEU A 1 399 ? 1.057 -0.471 -23.656 1.00 97.75 399 LEU A N 1
ATOM 3054 C CA . LEU A 1 399 ? 2.501 -0.625 -23.848 1.00 97.75 399 LEU A CA 1
ATOM 3055 C C . LEU A 1 399 ? 2.937 -2.090 -23.725 1.00 97.75 399 LEU A C 1
ATOM 3057 O O . LEU A 1 399 ? 3.583 -2.608 -24.637 1.00 97.75 399 LEU A O 1
ATOM 3061 N N . VAL A 1 400 ? 2.540 -2.767 -22.643 1.00 95.56 400 VAL A N 1
ATOM 3062 C CA . VAL A 1 400 ? 2.852 -4.188 -22.408 1.00 95.56 400 VAL A CA 1
ATOM 3063 C C . VAL A 1 400 ? 2.341 -5.046 -23.568 1.00 95.56 400 VAL A C 1
ATOM 3065 O O . VAL A 1 400 ? 3.103 -5.827 -24.143 1.00 95.56 400 VAL A O 1
ATOM 3068 N N . LYS A 1 401 ? 1.091 -4.827 -23.997 1.00 94.88 401 LYS A N 1
ATOM 3069 C CA . LYS A 1 401 ? 0.483 -5.533 -25.136 1.00 94.88 401 LYS A CA 1
ATOM 3070 C C . LYS A 1 401 ? 1.210 -5.272 -26.462 1.00 94.88 401 LYS A C 1
ATOM 3072 O O . LYS A 1 401 ? 1.375 -6.187 -27.269 1.00 94.88 401 LYS A O 1
ATOM 3077 N N . ALA A 1 402 ? 1.631 -4.033 -26.719 1.00 95.69 402 ALA A N 1
ATOM 3078 C CA . ALA A 1 402 ? 2.305 -3.654 -27.962 1.00 95.69 402 ALA A CA 1
ATOM 3079 C C . ALA A 1 402 ? 3.757 -4.159 -28.042 1.00 95.69 402 ALA A C 1
ATOM 3081 O O . ALA A 1 402 ? 4.279 -4.353 -29.145 1.00 95.69 402 ALA A O 1
ATOM 3082 N N . ASN A 1 403 ? 4.416 -4.388 -26.902 1.00 94.62 403 ASN A N 1
ATOM 3083 C CA . ASN A 1 403 ? 5.803 -4.846 -26.868 1.00 94.62 403 ASN A CA 1
ATOM 3084 C C . ASN A 1 403 ? 5.975 -6.250 -27.473 1.00 94.62 403 ASN A C 1
ATOM 3086 O O . ASN A 1 403 ? 6.923 -6.448 -28.232 1.00 94.62 403 ASN A O 1
ATOM 3090 N N . ARG A 1 404 ? 5.051 -7.193 -27.212 1.00 89.50 404 ARG A N 1
ATOM 3091 C CA . ARG A 1 404 ? 5.096 -8.583 -27.737 1.00 89.50 404 ARG A CA 1
ATOM 3092 C C . ARG A 1 404 ? 6.475 -9.245 -27.560 1.00 89.50 404 ARG A C 1
ATOM 3094 O O . ARG A 1 404 ? 7.082 -9.714 -28.514 1.00 89.50 404 ARG A O 1
ATOM 3101 N N . GLY A 1 405 ? 7.060 -9.104 -26.369 1.00 89.38 405 GLY A N 1
ATOM 3102 C CA . GLY A 1 405 ? 8.379 -9.665 -26.046 1.00 89.38 405 GLY A CA 1
ATOM 3103 C C . GLY A 1 405 ? 9.577 -9.109 -26.831 1.00 89.38 405 GLY A C 1
ATOM 3104 O O . GLY A 1 405 ? 10.686 -9.620 -26.683 1.00 89.38 405 GLY A O 1
ATOM 3105 N N . ARG A 1 406 ? 9.415 -8.057 -27.646 1.00 91.31 406 ARG A N 1
ATOM 3106 C CA . ARG A 1 406 ? 10.518 -7.508 -28.458 1.00 91.31 406 ARG A CA 1
ATOM 3107 C C . ARG A 1 406 ? 11.619 -6.894 -27.598 1.00 91.31 406 ARG A C 1
ATOM 3109 O O . ARG A 1 406 ? 12.798 -7.137 -27.851 1.00 91.31 406 ARG A O 1
ATOM 3116 N N . HIS A 1 407 ? 11.236 -6.179 -26.545 1.00 94.38 407 HIS A N 1
ATOM 3117 C CA . HIS A 1 407 ? 12.149 -5.541 -25.599 1.00 94.38 407 HIS A CA 1
ATOM 3118 C C . HIS A 1 407 ? 11.965 -6.076 -24.182 1.00 94.38 407 HIS A C 1
ATOM 3120 O O . HIS A 1 407 ? 10.899 -6.591 -23.836 1.00 94.38 407 HIS A O 1
ATOM 3126 N N . TRP A 1 408 ? 12.997 -5.914 -23.355 1.00 95.56 408 TRP A N 1
ATOM 3127 C CA . TRP A 1 408 ? 12.878 -6.135 -21.916 1.00 95.56 408 TRP A CA 1
ATOM 3128 C C . TRP A 1 408 ? 11.943 -5.103 -21.301 1.00 95.56 408 TRP A C 1
ATOM 3130 O O . TRP A 1 408 ? 12.092 -3.912 -21.557 1.00 95.56 408 TRP A O 1
ATOM 3140 N N . VAL A 1 409 ? 11.010 -5.558 -20.474 1.00 97.06 409 VAL A N 1
ATOM 3141 C CA . VAL A 1 409 ? 10.190 -4.720 -19.605 1.00 97.06 409 VAL A CA 1
ATOM 3142 C C . VAL A 1 409 ? 10.715 -4.875 -18.188 1.00 97.06 409 VAL A C 1
ATOM 3144 O O . VAL A 1 409 ? 10.681 -5.971 -17.630 1.00 97.06 409 VAL A O 1
ATOM 3147 N N . ILE A 1 410 ? 11.207 -3.770 -17.635 1.00 97.25 410 ILE A N 1
ATOM 3148 C CA . ILE A 1 410 ? 11.665 -3.660 -16.251 1.00 97.25 410 ILE A CA 1
ATOM 3149 C C . ILE A 1 410 ? 10.755 -2.656 -15.554 1.00 97.25 410 ILE A C 1
ATOM 3151 O O . ILE A 1 410 ? 10.715 -1.496 -15.954 1.00 97.25 410 ILE A O 1
ATOM 3155 N N . GLY A 1 411 ? 9.973 -3.086 -14.568 1.00 97.31 411 GLY A N 1
ATOM 3156 C CA . GLY A 1 411 ? 8.875 -2.263 -14.054 1.00 97.31 411 GLY A CA 1
ATOM 3157 C C . GLY A 1 411 ? 8.754 -2.195 -12.540 1.00 97.31 411 GLY A C 1
ATOM 3158 O O . GLY A 1 411 ? 9.380 -2.957 -11.801 1.00 97.31 411 GLY A O 1
ATOM 3159 N N . SER A 1 412 ? 7.923 -1.259 -12.089 1.00 97.31 412 SER A N 1
ATOM 3160 C CA . SER A 1 412 ? 7.543 -1.131 -10.684 1.00 97.31 412 SER A CA 1
ATOM 3161 C C . SER A 1 412 ? 6.467 -2.142 -10.268 1.00 97.31 412 SER A C 1
ATOM 3163 O O . SER A 1 412 ? 5.865 -2.838 -11.092 1.00 97.31 412 SER A O 1
ATOM 3165 N N . SER A 1 413 ? 6.195 -2.183 -8.965 1.00 95.12 413 SER A N 1
ATOM 3166 C CA . SER A 1 413 ? 5.214 -3.066 -8.326 1.00 95.12 413 SER A CA 1
ATOM 3167 C C . SER A 1 413 ? 3.771 -2.854 -8.793 1.00 95.12 413 SER A C 1
ATOM 3169 O O . SER A 1 413 ? 2.941 -3.748 -8.629 1.00 95.12 413 SER A O 1
ATOM 3171 N N . THR A 1 414 ? 3.457 -1.720 -9.425 1.00 95.00 414 THR A N 1
ATOM 3172 C CA . THR A 1 414 ? 2.140 -1.454 -10.022 1.00 95.00 414 THR A CA 1
ATOM 3173 C C . THR A 1 414 ? 1.779 -2.460 -11.119 1.00 95.00 414 THR A C 1
ATOM 3175 O O . THR A 1 414 ? 0.607 -2.770 -11.296 1.00 95.00 414 THR A O 1
ATOM 3178 N N . LEU A 1 415 ? 2.769 -3.011 -11.832 1.00 96.62 415 LEU A N 1
ATOM 3179 C CA . LEU A 1 415 ? 2.540 -4.033 -12.860 1.00 96.62 415 LEU A CA 1
ATOM 3180 C C . LEU A 1 415 ? 2.256 -5.429 -12.262 1.00 96.62 415 LEU A C 1
ATOM 3182 O O . LEU A 1 415 ? 2.015 -6.379 -13.001 1.00 96.62 415 LEU A O 1
ATOM 3186 N N . TYR A 1 416 ? 2.288 -5.585 -10.933 1.00 95.50 416 TYR A N 1
ATOM 3187 C CA . TYR A 1 416 ? 1.865 -6.811 -10.253 1.00 95.50 416 TYR A CA 1
ATOM 3188 C C . TYR A 1 416 ? 0.330 -6.842 -10.169 1.00 95.50 416 TYR A C 1
ATOM 3190 O O . TYR A 1 416 ? -0.252 -6.451 -9.151 1.00 95.50 416 TYR A O 1
ATOM 3198 N N . SER A 1 417 ? -0.318 -7.247 -11.265 1.00 93.00 417 SER A N 1
ATOM 3199 C CA . SER A 1 417 ? -1.781 -7.311 -11.390 1.00 93.00 417 SER A CA 1
ATOM 3200 C C . SER A 1 417 ? -2.239 -8.421 -12.348 1.00 93.00 417 SER A C 1
ATOM 3202 O O . SER A 1 417 ? -1.466 -8.858 -13.209 1.00 93.00 417 SER A O 1
ATOM 3204 N N . SER A 1 418 ? -3.494 -8.862 -12.218 1.00 90.38 418 SER A N 1
ATOM 3205 C CA . SER A 1 418 ? -4.094 -9.851 -13.125 1.00 90.38 418 SER A CA 1
ATOM 3206 C C . SER A 1 418 ? -4.239 -9.314 -14.550 1.00 90.38 418 SER A C 1
ATOM 3208 O O . SER A 1 418 ? -3.888 -10.012 -15.496 1.00 90.38 418 SER A O 1
ATOM 3210 N N . GLU A 1 419 ? -4.602 -8.042 -14.736 1.00 92.06 419 GLU A N 1
ATOM 3211 C CA . GLU A 1 419 ? -4.717 -7.419 -16.064 1.00 92.06 419 GLU A CA 1
ATOM 3212 C C . GLU A 1 419 ? -3.375 -7.411 -16.805 1.00 92.06 419 GLU A C 1
ATOM 3214 O O . GLU A 1 419 ? -3.318 -7.544 -18.028 1.00 92.06 419 GLU A O 1
ATOM 3219 N N . THR A 1 420 ? -2.265 -7.292 -16.070 1.00 93.94 420 THR A N 1
ATOM 3220 C CA . THR A 1 420 ? -0.932 -7.430 -16.662 1.00 93.94 420 THR A CA 1
ATOM 3221 C C . THR A 1 420 ? -0.697 -8.863 -17.148 1.00 93.94 420 THR A C 1
ATOM 3223 O O . THR A 1 420 ? -0.200 -9.055 -18.260 1.00 93.94 420 THR A O 1
ATOM 3226 N N . LEU A 1 421 ? -1.078 -9.874 -16.359 1.00 92.12 421 LEU A N 1
ATOM 3227 C CA . LEU A 1 421 ? -0.930 -11.290 -16.718 1.00 92.12 421 LEU A CA 1
ATOM 3228 C C . LEU A 1 421 ? -1.794 -11.683 -17.926 1.00 92.12 421 LEU A C 1
ATOM 3230 O O . LEU A 1 421 ? -1.299 -12.373 -18.814 1.00 92.12 421 LEU A O 1
ATOM 3234 N N . GLU A 1 422 ? -3.033 -11.194 -18.014 1.00 90.38 422 GLU A N 1
ATOM 3235 C CA . GLU A 1 422 ? -3.957 -11.464 -19.131 1.00 90.38 422 GLU A CA 1
ATOM 3236 C C . GLU A 1 422 ? -3.439 -10.959 -20.489 1.00 90.38 422 GLU A C 1
ATOM 3238 O O . GLU A 1 422 ? -3.747 -11.513 -21.557 1.00 90.38 422 GLU A O 1
ATOM 3243 N N . LEU A 1 423 ? -2.647 -9.885 -20.469 1.00 89.31 423 LEU A N 1
ATOM 3244 C CA . LEU A 1 423 ? -2.087 -9.269 -21.670 1.00 89.31 423 LEU A CA 1
ATOM 3245 C C . LEU A 1 423 ? -0.761 -9.880 -22.101 1.00 89.31 423 LEU A C 1
ATOM 3247 O O . LEU A 1 423 ? -0.406 -9.779 -23.280 1.00 89.31 423 LEU A O 1
ATOM 3251 N N . LEU A 1 424 ? -0.034 -10.501 -21.175 1.00 87.94 424 LEU A N 1
ATOM 3252 C CA . LEU A 1 424 ? 1.213 -11.167 -21.502 1.00 87.94 424 LEU A CA 1
ATOM 3253 C C . LEU A 1 424 ? 0.960 -12.397 -22.380 1.00 87.94 424 LEU A C 1
ATOM 3255 O O . LEU A 1 424 ? -0.110 -13.012 -22.412 1.00 87.94 424 LEU A O 1
ATOM 3259 N N . ARG A 1 425 ? 1.969 -12.698 -23.187 1.00 83.56 425 ARG A N 1
ATOM 3260 C CA . ARG A 1 425 ? 2.011 -13.819 -24.122 1.00 83.56 425 ARG A CA 1
ATOM 3261 C C . ARG A 1 425 ? 3.329 -14.553 -23.911 1.00 83.56 425 ARG A C 1
ATOM 3263 O O . ARG A 1 425 ? 4.241 -14.031 -23.266 1.00 83.56 425 ARG A O 1
ATOM 3270 N N . GLU A 1 426 ? 3.411 -15.777 -24.417 1.00 84.19 426 GLU A N 1
ATOM 3271 C CA . GLU A 1 426 ? 4.534 -16.687 -24.164 1.00 84.19 426 GLU A CA 1
ATOM 3272 C C . GLU A 1 426 ? 5.898 -16.093 -24.562 1.00 84.19 426 GLU A C 1
ATOM 3274 O O . GLU A 1 426 ? 6.881 -16.243 -23.838 1.00 84.19 426 GLU A O 1
ATOM 3279 N N . ASP A 1 427 ? 5.929 -15.324 -25.650 1.00 82.94 427 ASP A N 1
ATOM 3280 C CA . ASP A 1 427 ? 7.098 -14.598 -26.153 1.00 82.94 427 ASP A CA 1
ATOM 3281 C C . ASP A 1 427 ? 7.603 -13.487 -25.211 1.00 82.94 427 ASP A C 1
ATOM 3283 O O . ASP A 1 427 ? 8.786 -13.141 -25.234 1.00 82.94 427 ASP A O 1
ATOM 3287 N N . ALA A 1 428 ? 6.740 -12.941 -24.352 1.00 85.00 428 ALA A N 1
ATOM 3288 C CA . ALA A 1 428 ? 7.069 -11.849 -23.439 1.00 85.00 428 ALA A CA 1
ATOM 3289 C C . ALA A 1 428 ? 7.579 -12.311 -22.063 1.00 85.00 428 ALA A C 1
ATOM 3291 O O . ALA A 1 428 ? 8.229 -11.530 -21.365 1.00 85.00 428 ALA A O 1
ATOM 3292 N N . LEU A 1 429 ? 7.326 -13.564 -21.666 1.00 84.81 429 LEU A N 1
ATOM 3293 C CA . LEU A 1 429 ? 7.543 -14.038 -20.289 1.00 84.81 429 LEU A CA 1
ATOM 3294 C C . LEU A 1 429 ? 8.999 -13.930 -19.828 1.00 84.81 429 LEU A C 1
ATOM 3296 O O . LEU A 1 429 ? 9.280 -13.482 -18.718 1.00 84.81 429 LEU A O 1
ATOM 3300 N N . ASN A 1 430 ? 9.938 -14.302 -20.700 1.00 83.75 430 ASN A N 1
ATOM 3301 C CA . ASN A 1 430 ? 11.367 -14.310 -20.379 1.00 83.75 430 ASN A CA 1
ATOM 3302 C C . ASN A 1 430 ? 11.997 -12.910 -20.387 1.00 83.75 430 ASN A C 1
ATOM 3304 O O . ASN A 1 430 ? 13.190 -12.790 -20.129 1.00 83.75 430 ASN A O 1
ATOM 3308 N N . ARG A 1 431 ? 11.226 -11.867 -20.718 1.00 91.38 431 ARG A N 1
ATOM 3309 C CA . ARG A 1 431 ? 11.693 -10.480 -20.839 1.00 91.38 431 ARG A CA 1
ATOM 3310 C C . ARG A 1 431 ? 10.860 -9.509 -20.009 1.00 91.38 431 ARG A C 1
ATOM 3312 O O . ARG A 1 431 ? 10.815 -8.323 -20.317 1.00 91.38 431 ARG A O 1
ATOM 3319 N N . PHE A 1 432 ? 10.201 -10.005 -18.968 1.00 95.19 432 PHE A N 1
ATOM 3320 C CA . PHE A 1 432 ? 9.354 -9.214 -18.086 1.00 95.19 432 PHE A CA 1
ATOM 3321 C C . PHE A 1 432 ? 9.773 -9.432 -16.634 1.00 95.19 432 PHE A C 1
ATOM 3323 O O . PHE A 1 432 ? 9.594 -10.523 -16.089 1.00 95.19 432 PHE A O 1
ATOM 3330 N N . VAL A 1 433 ? 10.335 -8.396 -16.012 1.00 96.06 433 VAL A N 1
ATOM 3331 C CA . VAL A 1 433 ? 10.757 -8.423 -14.608 1.00 96.06 433 VAL A CA 1
ATOM 3332 C C . VAL A 1 433 ? 10.255 -7.170 -13.910 1.00 96.06 433 VAL A C 1
ATOM 3334 O O . VAL A 1 433 ? 10.397 -6.060 -14.418 1.00 96.06 433 VAL A O 1
ATOM 3337 N N . ILE A 1 434 ? 9.676 -7.338 -12.729 1.00 97.81 434 ILE A N 1
ATOM 3338 C CA . ILE A 1 434 ? 9.213 -6.220 -11.908 1.00 97.81 434 ILE A CA 1
ATOM 3339 C C . ILE A 1 434 ? 9.712 -6.374 -10.480 1.00 97.81 434 ILE A C 1
ATOM 3341 O O . ILE A 1 434 ? 9.974 -7.486 -10.015 1.00 97.81 434 ILE A O 1
ATOM 3345 N N . VAL A 1 435 ? 9.847 -5.250 -9.785 1.00 97.94 435 VAL A N 1
ATOM 3346 C CA . VAL A 1 435 ? 10.168 -5.229 -8.356 1.00 97.94 435 VAL A CA 1
ATOM 3347 C C . VAL A 1 435 ? 8.887 -5.203 -7.527 1.00 97.94 435 VAL A C 1
ATOM 3349 O O . VAL A 1 435 ? 7.954 -4.467 -7.833 1.00 97.94 435 VAL A O 1
ATOM 3352 N N . VAL A 1 436 ? 8.839 -6.012 -6.474 1.00 97.69 436 VAL A N 1
ATOM 3353 C CA . VAL A 1 436 ? 7.763 -6.050 -5.476 1.00 97.69 436 VAL A CA 1
ATOM 3354 C C . VAL A 1 436 ? 8.355 -6.113 -4.075 1.00 97.69 436 VAL A C 1
ATOM 3356 O O . VAL A 1 436 ? 9.486 -6.553 -3.894 1.00 97.69 436 VAL A O 1
ATOM 3359 N N . ALA A 1 437 ? 7.589 -5.717 -3.064 1.00 96.75 437 ALA A N 1
ATOM 3360 C CA . ALA A 1 437 ? 8.074 -5.690 -1.685 1.00 96.75 437 ALA A CA 1
ATOM 3361 C C . ALA A 1 437 ? 8.221 -7.094 -1.058 1.00 96.75 437 ALA A C 1
ATOM 3363 O O . ALA A 1 437 ? 9.000 -7.295 -0.127 1.00 96.75 437 ALA A O 1
ATOM 3364 N N . TRP A 1 438 ? 7.463 -8.080 -1.555 1.00 97.56 438 TRP A N 1
ATOM 3365 C CA . TRP A 1 438 ? 7.383 -9.424 -0.980 1.00 97.56 438 TRP A CA 1
ATOM 3366 C C . TRP A 1 438 ? 6.775 -10.434 -1.967 1.00 97.56 438 TRP A C 1
ATOM 3368 O O . TRP A 1 438 ? 6.043 -10.056 -2.879 1.00 97.56 438 TRP A O 1
ATOM 3378 N N . HIS A 1 439 ? 7.037 -11.728 -1.773 1.00 97.12 439 HIS A N 1
ATOM 3379 C CA . HIS A 1 439 ? 6.354 -12.802 -2.495 1.00 97.12 439 HIS A CA 1
ATOM 3380 C C . HIS A 1 439 ? 6.219 -14.048 -1.603 1.00 97.12 439 HIS A C 1
ATOM 3382 O O . HIS A 1 439 ? 7.166 -14.409 -0.914 1.00 97.12 439 HIS A O 1
ATOM 3388 N N . TYR A 1 440 ? 5.087 -14.761 -1.652 1.00 94.69 440 TYR A N 1
ATOM 3389 C CA . TYR A 1 440 ? 4.805 -15.905 -0.758 1.00 94.69 440 TYR A CA 1
ATOM 3390 C C . TYR A 1 440 ? 5.797 -17.074 -0.876 1.00 94.69 440 TYR A C 1
ATOM 3392 O O . TYR A 1 440 ? 5.991 -17.818 0.080 1.00 94.69 440 TYR A O 1
ATOM 3400 N N . LEU A 1 441 ? 6.441 -17.223 -2.036 1.00 92.69 441 LEU A N 1
ATOM 3401 C CA . LEU A 1 441 ? 7.520 -18.199 -2.268 1.00 92.69 441 LEU A CA 1
ATOM 3402 C C . LEU A 1 441 ? 8.895 -17.746 -1.749 1.00 92.69 441 LEU A C 1
ATOM 3404 O O . LEU A 1 441 ? 9.810 -18.557 -1.688 1.00 92.69 441 LEU A O 1
ATOM 3408 N N . ASP A 1 442 ? 9.055 -16.465 -1.423 1.00 90.44 442 ASP A N 1
ATOM 3409 C CA . ASP A 1 442 ? 10.314 -15.850 -0.994 1.00 90.44 442 ASP A CA 1
ATOM 3410 C C . ASP A 1 442 ? 10.072 -14.962 0.232 1.00 90.44 442 ASP A C 1
ATOM 3412 O O . ASP A 1 442 ? 10.239 -13.738 0.210 1.00 90.44 442 ASP A O 1
ATOM 3416 N N . THR A 1 443 ? 9.589 -15.608 1.292 1.00 92.88 443 THR A N 1
ATOM 3417 C CA . THR A 1 443 ? 9.227 -14.959 2.549 1.00 92.88 443 THR A CA 1
ATOM 3418 C C . THR A 1 443 ? 10.211 -15.327 3.663 1.00 92.88 443 THR A C 1
ATOM 3420 O O . THR A 1 443 ? 10.563 -16.503 3.802 1.00 92.88 443 THR A O 1
ATOM 3423 N N . PRO A 1 444 ? 10.641 -14.361 4.494 1.00 94.31 444 PRO A N 1
ATOM 3424 C CA . PRO A 1 444 ? 11.407 -14.662 5.702 1.00 94.31 444 PRO A CA 1
ATOM 3425 C C . PRO A 1 444 ? 10.537 -15.313 6.790 1.00 94.31 444 PRO A C 1
ATOM 3427 O O . PRO A 1 444 ? 11.040 -16.113 7.572 1.00 94.31 444 PRO A O 1
ATOM 3430 N N . ASN A 1 445 ? 9.230 -15.028 6.814 1.00 95.81 445 ASN A N 1
ATOM 3431 C CA . ASN A 1 445 ? 8.267 -15.665 7.710 1.00 95.81 445 ASN A CA 1
ATOM 3432 C C . ASN A 1 445 ? 7.467 -16.724 6.937 1.00 95.81 445 ASN A C 1
ATOM 3434 O O . ASN A 1 445 ? 6.602 -16.382 6.124 1.00 95.81 445 ASN A O 1
ATOM 3438 N N . ARG A 1 446 ? 7.777 -18.007 7.162 1.00 93.62 446 ARG A N 1
ATOM 3439 C CA . ARG A 1 446 ? 7.167 -19.138 6.438 1.00 93.62 446 ARG A CA 1
ATOM 3440 C C . ARG A 1 446 ? 5.747 -19.473 6.897 1.00 93.62 446 ARG A C 1
ATOM 3442 O O . ARG A 1 446 ? 5.002 -20.066 6.119 1.00 93.62 446 ARG A O 1
ATOM 3449 N N . ASP A 1 447 ? 5.358 -19.051 8.096 1.00 95.75 447 ASP A N 1
ATOM 3450 C CA . ASP A 1 447 ? 4.036 -19.344 8.658 1.00 95.75 447 ASP A CA 1
ATOM 3451 C C . ASP A 1 447 ? 2.967 -18.413 8.081 1.00 95.75 447 ASP A C 1
ATOM 3453 O O . ASP A 1 447 ? 1.849 -18.842 7.785 1.00 95.75 447 ASP A O 1
ATOM 3457 N N . PHE A 1 448 ? 3.330 -17.147 7.845 1.00 97.56 448 PHE A N 1
ATOM 3458 C CA . PHE A 1 448 ? 2.419 -16.138 7.310 1.00 97.56 448 PHE A CA 1
ATOM 3459 C C . PHE A 1 448 ? 1.684 -16.563 6.024 1.00 97.56 448 PHE A C 1
ATOM 3461 O O . PHE A 1 448 ? 0.452 -16.522 6.030 1.00 97.56 448 PHE A O 1
ATOM 3468 N N . PRO A 1 449 ? 2.349 -16.984 4.924 1.00 96.69 449 PRO A N 1
ATOM 3469 C CA . PRO A 1 449 ? 1.636 -17.339 3.698 1.00 96.69 449 PRO A CA 1
ATOM 3470 C C . PRO A 1 449 ? 0.716 -18.550 3.877 1.00 96.69 449 PRO A C 1
ATOM 3472 O O . PRO A 1 449 ? -0.324 -18.604 3.228 1.00 96.69 449 PRO A O 1
ATOM 3475 N N . GLN A 1 450 ? 1.050 -19.495 4.763 1.00 96.06 450 GLN A N 1
ATOM 3476 C CA . GLN A 1 450 ? 0.204 -20.664 5.022 1.00 96.06 450 GLN A CA 1
ATOM 3477 C C . GLN A 1 450 ? -1.054 -20.275 5.799 1.00 96.06 450 GLN A C 1
ATOM 3479 O O . GLN A 1 450 ? -2.165 -20.661 5.427 1.00 96.06 450 GLN A O 1
ATOM 3484 N N . ALA A 1 451 ? -0.895 -19.454 6.840 1.00 96.81 451 ALA A N 1
ATOM 3485 C CA . ALA A 1 451 ? -2.013 -18.897 7.589 1.00 96.81 451 ALA A CA 1
ATOM 3486 C C . ALA A 1 451 ? -2.912 -18.032 6.692 1.00 96.81 451 ALA A C 1
ATOM 3488 O O . ALA A 1 451 ? -4.131 -18.202 6.693 1.00 96.81 451 ALA A O 1
ATOM 3489 N N . ALA A 1 452 ? -2.310 -17.171 5.866 1.00 97.50 452 ALA A N 1
ATOM 3490 C CA . ALA A 1 452 ? -3.023 -16.331 4.913 1.00 97.50 452 ALA A CA 1
ATOM 3491 C C . ALA A 1 452 ? -3.793 -17.176 3.889 1.00 97.50 452 ALA A C 1
ATOM 3493 O O . ALA A 1 452 ? -4.976 -16.938 3.664 1.00 97.50 452 ALA A O 1
ATOM 3494 N N . LYS A 1 453 ? -3.168 -18.217 3.328 1.00 95.56 453 LYS A N 1
ATOM 3495 C CA . LYS A 1 453 ? -3.825 -19.124 2.383 1.00 95.56 453 LYS A CA 1
ATOM 3496 C C . LYS A 1 453 ? -5.026 -19.831 3.001 1.00 95.56 453 LYS A C 1
ATOM 3498 O O . LYS A 1 453 ? -6.086 -19.882 2.383 1.00 95.56 453 LYS A O 1
ATOM 3503 N N . LYS A 1 454 ? -4.888 -20.323 4.236 1.00 96.19 454 LYS A N 1
ATOM 3504 C CA . LYS A 1 454 ? -5.991 -20.941 4.983 1.00 96.19 454 LYS A CA 1
ATOM 3505 C C . LYS A 1 454 ? -7.121 -19.949 5.264 1.00 96.19 454 LYS A C 1
ATOM 3507 O O . LYS A 1 454 ? -8.287 -20.313 5.155 1.00 96.19 454 LYS A O 1
ATOM 3512 N N . LEU A 1 455 ? -6.785 -18.713 5.631 1.00 97.12 455 LEU A N 1
ATOM 3513 C CA . LEU A 1 455 ? -7.770 -17.689 5.966 1.00 97.12 455 LEU A CA 1
ATOM 3514 C C . LEU A 1 455 ? -8.530 -17.210 4.722 1.00 97.12 455 LEU A C 1
ATOM 3516 O O . LEU A 1 455 ? -9.757 -17.129 4.746 1.00 97.12 455 LEU A O 1
ATOM 3520 N N . TRP A 1 456 ? -7.813 -16.909 3.641 1.00 96.50 456 TRP A N 1
ATOM 3521 C CA . TRP A 1 456 ? -8.352 -16.228 2.460 1.00 96.50 456 TRP A CA 1
ATOM 3522 C C . TRP A 1 456 ? -8.753 -17.167 1.320 1.00 96.50 456 TRP A C 1
ATOM 3524 O O . TRP A 1 456 ? -9.375 -16.719 0.359 1.00 96.50 456 TRP A O 1
ATOM 3534 N N . GLY A 1 457 ? -8.424 -18.458 1.419 1.00 93.00 457 GLY A N 1
ATOM 3535 C CA . GLY A 1 457 ? -8.701 -19.458 0.383 1.00 93.00 457 GLY A CA 1
ATOM 3536 C C . GLY A 1 457 ? -7.748 -19.396 -0.815 1.00 93.00 457 GLY A C 1
ATOM 3537 O O . GLY A 1 457 ? -8.007 -20.032 -1.832 1.00 93.00 457 GLY A O 1
ATOM 3538 N N . GLY A 1 458 ? -6.652 -18.640 -0.720 1.00 90.88 458 GLY A N 1
ATOM 3539 C CA . GLY A 1 458 ? -5.697 -18.451 -1.807 1.00 90.88 458 GLY A CA 1
ATOM 3540 C C . GLY A 1 458 ? -4.443 -17.702 -1.367 1.00 90.88 458 GLY A C 1
ATOM 3541 O O . GLY A 1 458 ? -4.383 -17.147 -0.270 1.00 90.88 458 GLY A O 1
ATOM 3542 N N . ASN A 1 459 ? -3.421 -17.702 -2.223 1.00 92.94 459 ASN A N 1
ATOM 3543 C CA . ASN A 1 459 ? -2.201 -16.940 -1.962 1.00 92.94 459 ASN A CA 1
ATOM 3544 C C . ASN A 1 459 ? -2.503 -15.436 -1.935 1.00 92.94 459 ASN A C 1
ATOM 3546 O O . ASN A 1 459 ? -3.381 -14.956 -2.647 1.00 92.94 459 ASN A O 1
ATOM 3550 N N . VAL A 1 460 ? -1.735 -14.697 -1.139 1.00 96.06 460 VAL A N 1
ATOM 3551 C CA . VAL A 1 460 ? -1.889 -13.247 -0.978 1.00 96.06 460 VAL A CA 1
ATOM 3552 C C . VAL A 1 460 ? -0.740 -12.481 -1.627 1.00 96.06 460 VAL A C 1
ATOM 3554 O O . VAL A 1 460 ? 0.327 -13.043 -1.890 1.00 96.06 460 VAL A O 1
ATOM 3557 N N . SER A 1 461 ? -0.964 -11.197 -1.905 1.00 96.44 461 SER A N 1
ATOM 3558 C CA . SER A 1 461 ? 0.020 -10.325 -2.547 1.00 96.44 461 SER A CA 1
ATOM 3559 C C . SER A 1 461 ? 0.958 -9.662 -1.534 1.00 96.44 461 SER A C 1
ATOM 3561 O O . SER A 1 461 ? 0.781 -9.742 -0.314 1.00 96.44 461 SER A O 1
ATOM 3563 N N . TRP A 1 462 ? 1.948 -8.937 -2.057 1.00 97.69 462 TRP A N 1
ATOM 3564 C CA . TRP A 1 462 ? 2.809 -8.080 -1.251 1.00 97.69 462 TRP A CA 1
ATOM 3565 C C . TRP A 1 462 ? 2.032 -6.980 -0.513 1.00 97.69 462 TRP A C 1
ATOM 3567 O O . TRP A 1 462 ? 2.418 -6.649 0.603 1.00 97.69 462 TRP A O 1
ATOM 3577 N N . ARG A 1 463 ? 0.921 -6.466 -1.074 1.00 97.75 463 ARG A N 1
ATOM 3578 C CA . ARG A 1 463 ? 0.082 -5.435 -0.429 1.00 97.75 463 ARG A CA 1
ATOM 3579 C C . ARG A 1 463 ? -0.590 -5.974 0.827 1.00 97.75 463 ARG A C 1
ATOM 3581 O O . ARG A 1 463 ? -0.674 -5.265 1.828 1.00 97.75 463 ARG A O 1
ATOM 3588 N N . THR A 1 464 ? -0.994 -7.244 0.818 1.00 98.69 464 THR A N 1
ATOM 3589 C CA . THR A 1 464 ? -1.499 -7.925 2.017 1.00 98.69 464 THR A CA 1
ATOM 3590 C C . THR A 1 464 ? -0.398 -8.098 3.059 1.00 98.69 464 THR A C 1
ATOM 3592 O O . THR A 1 464 ? -0.622 -7.787 4.226 1.00 98.69 464 THR A O 1
ATOM 3595 N N . ALA A 1 465 ? 0.798 -8.535 2.653 1.00 98.69 465 ALA A N 1
ATOM 3596 C CA . ALA A 1 465 ? 1.925 -8.720 3.569 1.00 98.69 465 ALA A CA 1
ATOM 3597 C C . ALA A 1 465 ? 2.368 -7.402 4.236 1.00 98.69 465 ALA A C 1
ATOM 3599 O O . ALA A 1 465 ? 2.506 -7.349 5.455 1.00 98.69 465 ALA A O 1
ATOM 3600 N N . THR A 1 466 ? 2.528 -6.312 3.480 1.00 98.69 466 THR A N 1
ATOM 3601 C CA . THR A 1 466 ? 2.964 -5.021 4.045 1.00 98.69 466 THR A CA 1
ATOM 3602 C C . THR A 1 466 ? 1.877 -4.334 4.878 1.00 98.69 466 THR A C 1
ATOM 3604 O O . THR A 1 466 ? 2.199 -3.635 5.842 1.00 98.69 466 THR A O 1
ATOM 3607 N N . SER A 1 467 ? 0.596 -4.561 4.568 1.00 98.88 467 SER A N 1
ATOM 3608 C CA . SER A 1 467 ? -0.539 -4.076 5.377 1.00 98.88 467 SER A CA 1
ATOM 3609 C C . SER A 1 467 ? -0.708 -4.866 6.675 1.00 98.88 467 SER A C 1
ATOM 3611 O O . SER A 1 467 ? -1.006 -4.290 7.725 1.00 98.88 467 SER A O 1
ATOM 3613 N N . TYR A 1 468 ? -0.454 -6.178 6.630 1.00 98.88 468 TYR A N 1
ATOM 3614 C CA . TYR A 1 468 ? -0.331 -6.999 7.831 1.00 98.88 468 TYR A CA 1
ATOM 3615 C C . TYR A 1 468 ? 0.789 -6.452 8.724 1.00 98.88 468 TYR A C 1
ATOM 3617 O O . TYR A 1 468 ? 0.550 -6.154 9.891 1.00 98.88 468 TYR A O 1
ATOM 3625 N N . ASP A 1 469 ? 1.965 -6.188 8.155 1.00 98.88 469 ASP A N 1
ATOM 3626 C CA . ASP A 1 469 ? 3.104 -5.615 8.878 1.00 98.88 469 ASP A CA 1
ATOM 3627 C C . ASP A 1 469 ? 2.796 -4.255 9.501 1.00 98.88 469 ASP A C 1
ATOM 3629 O O . ASP A 1 469 ? 3.118 -4.033 10.667 1.00 98.88 469 ASP A O 1
ATOM 3633 N N . ALA A 1 470 ? 2.124 -3.358 8.772 1.00 98.94 470 ALA A N 1
ATOM 3634 C CA . ALA A 1 470 ? 1.719 -2.055 9.305 1.00 98.94 470 ALA A CA 1
ATOM 3635 C C . ALA A 1 470 ? 0.805 -2.205 10.531 1.00 98.94 470 ALA A C 1
ATOM 3637 O O . ALA A 1 470 ? 0.961 -1.496 11.527 1.00 98.94 470 ALA A O 1
ATOM 3638 N N . THR A 1 471 ? -0.097 -3.189 10.497 1.00 98.88 471 THR A N 1
ATOM 3639 C CA . THR A 1 471 ? -0.968 -3.501 11.635 1.00 98.88 471 THR A CA 1
ATOM 3640 C C . THR A 1 471 ? -0.177 -4.097 12.797 1.00 98.88 471 THR A C 1
ATOM 3642 O O . THR A 1 471 ? -0.387 -3.694 13.940 1.00 98.88 471 THR A O 1
ATOM 3645 N N . ARG A 1 472 ? 0.767 -5.011 12.533 1.00 98.56 472 ARG A N 1
ATOM 3646 C CA . ARG A 1 472 ? 1.646 -5.603 13.557 1.00 98.56 472 ARG A CA 1
ATOM 3647 C C . ARG A 1 472 ? 2.516 -4.557 14.249 1.00 98.56 472 ARG A C 1
ATOM 3649 O O . ARG A 1 472 ? 2.617 -4.587 15.471 1.00 98.56 472 ARG A O 1
ATOM 3656 N N . VAL A 1 473 ? 3.077 -3.608 13.500 1.00 98.88 473 VAL A N 1
ATOM 3657 C CA . VAL A 1 473 ? 3.829 -2.464 14.042 1.00 98.88 473 VAL A CA 1
ATOM 3658 C C . VAL A 1 473 ? 2.978 -1.668 15.024 1.00 98.88 473 VAL A C 1
ATOM 3660 O O . VAL A 1 473 ? 3.404 -1.414 16.151 1.00 98.88 473 VAL A O 1
ATOM 3663 N N . LEU A 1 474 ? 1.755 -1.325 14.620 1.00 98.56 474 LEU A N 1
ATOM 3664 C CA . LEU A 1 474 ? 0.819 -0.597 15.465 1.00 98.56 474 LEU A CA 1
ATOM 3665 C C . LEU A 1 474 ? 0.474 -1.404 16.724 1.00 98.56 474 LEU A C 1
ATOM 3667 O O . LEU A 1 474 ? 0.575 -0.878 17.830 1.00 98.56 474 LEU A O 1
ATOM 3671 N N . ILE A 1 475 ? 0.114 -2.682 16.574 1.00 98.50 475 ILE A N 1
ATOM 3672 C CA . ILE A 1 475 ? -0.180 -3.591 17.692 1.00 98.50 475 ILE A CA 1
ATOM 3673 C C . ILE A 1 475 ? 0.984 -3.609 18.688 1.00 98.50 475 ILE A C 1
ATOM 3675 O O . ILE A 1 475 ? 0.765 -3.364 19.872 1.00 98.50 475 ILE A O 1
ATOM 3679 N N . SER A 1 476 ? 2.219 -3.810 18.219 1.00 98.31 476 SER A N 1
ATOM 3680 C CA . SER A 1 476 ? 3.405 -3.821 19.080 1.00 98.31 476 SER A CA 1
ATOM 3681 C C . SER A 1 476 ? 3.621 -2.490 19.801 1.00 98.31 476 SER A C 1
ATOM 3683 O O . SER A 1 476 ? 4.046 -2.476 20.957 1.00 98.31 476 SER A O 1
ATOM 3685 N N . ALA A 1 477 ? 3.302 -1.361 19.161 1.00 98.56 477 ALA A N 1
ATOM 3686 C CA . ALA A 1 477 ? 3.355 -0.059 19.815 1.00 98.56 477 ALA A CA 1
ATOM 3687 C C . ALA A 1 477 ? 2.286 0.102 20.908 1.00 98.56 477 ALA A C 1
ATOM 3689 O O . ALA A 1 477 ? 2.560 0.712 21.944 1.00 98.56 477 ALA A O 1
ATOM 3690 N N . LEU A 1 478 ? 1.084 -0.447 20.708 1.00 98.12 478 LEU A N 1
ATOM 3691 C CA . LEU A 1 478 ? 0.024 -0.451 21.720 1.00 98.12 478 LEU A CA 1
ATOM 3692 C C . LEU A 1 478 ? 0.363 -1.376 22.899 1.00 98.12 478 LEU A C 1
ATOM 3694 O O . LEU A 1 478 ? 0.165 -0.989 24.047 1.00 98.12 478 LEU A O 1
ATOM 3698 N N . GLU A 1 479 ? 0.910 -2.567 22.639 1.00 97.25 479 GLU A N 1
ATOM 3699 C CA . GLU A 1 479 ? 1.305 -3.541 23.671 1.00 97.25 479 GLU A CA 1
ATOM 3700 C C . GLU A 1 479 ? 2.364 -2.971 24.628 1.00 97.25 479 GLU A C 1
ATOM 3702 O O . GLU A 1 479 ? 2.298 -3.192 25.837 1.00 97.25 479 GLU A O 1
ATOM 3707 N N . LYS A 1 480 ? 3.292 -2.157 24.108 1.00 97.38 480 LYS A N 1
ATOM 3708 C CA . LYS A 1 480 ? 4.342 -1.473 24.885 1.00 97.38 480 LYS A CA 1
ATOM 3709 C C . LYS A 1 480 ? 3.821 -0.348 25.796 1.00 97.38 480 LYS A C 1
ATOM 3711 O O . LYS A 1 480 ? 4.612 0.277 26.501 1.00 97.38 480 LYS A O 1
ATOM 3716 N N . GLN A 1 481 ? 2.515 -0.076 25.811 1.00 96.19 481 GLN A N 1
ATOM 3717 C CA . GLN A 1 481 ? 1.899 0.975 26.619 1.00 96.19 481 GLN A CA 1
ATOM 3718 C C . GLN A 1 481 ? 0.882 0.399 27.610 1.00 96.19 481 GLN A C 1
ATOM 3720 O O . GLN A 1 481 ? 0.007 -0.385 27.250 1.00 96.19 481 GLN A O 1
ATOM 3725 N N . LYS A 1 482 ? 0.931 0.865 28.867 1.00 92.06 482 LYS A N 1
ATOM 3726 C CA . LYS A 1 482 ? -0.101 0.536 29.871 1.00 92.06 482 LYS A CA 1
ATOM 3727 C C . LYS A 1 482 ? -1.459 1.147 29.511 1.00 92.06 482 LYS A C 1
ATOM 3729 O O . LYS A 1 482 ? -2.478 0.472 29.600 1.00 92.06 482 LYS A O 1
ATOM 3734 N N . THR A 1 483 ? -1.444 2.407 29.075 1.00 92.88 483 THR A N 1
ATOM 3735 C CA . THR A 1 483 ? -2.622 3.149 28.607 1.00 92.88 483 THR A CA 1
ATOM 3736 C C . THR A 1 483 ? -2.283 3.778 27.259 1.00 92.88 483 THR A C 1
ATOM 3738 O O . THR A 1 483 ? -1.676 4.851 27.231 1.00 92.88 483 THR A O 1
ATOM 3741 N N . PRO A 1 484 ? -2.598 3.105 26.142 1.00 95.50 484 PRO A N 1
ATOM 3742 C CA . PRO A 1 484 ? -2.248 3.590 24.821 1.00 95.50 484 PRO A CA 1
ATOM 3743 C C . PRO A 1 484 ? -2.860 4.950 24.487 1.00 95.50 484 PRO A C 1
ATOM 3745 O O . PRO A 1 484 ? -4.041 5.200 24.722 1.00 95.50 484 PRO A O 1
ATOM 3748 N N . THR A 1 485 ? -2.042 5.826 23.907 1.00 96.75 485 THR A N 1
ATOM 3749 C CA . THR A 1 485 ? -2.442 7.156 23.419 1.00 96.75 485 THR A CA 1
ATOM 3750 C C . THR A 1 485 ? -1.800 7.426 22.064 1.00 96.75 485 THR A C 1
ATOM 3752 O O . THR A 1 485 ? -0.781 6.819 21.737 1.00 96.75 485 THR A O 1
ATOM 3755 N N . ARG A 1 486 ? -2.335 8.378 21.287 1.00 97.50 486 ARG A N 1
ATOM 3756 C CA . ARG A 1 486 ? -1.731 8.788 20.005 1.00 97.50 486 ARG A CA 1
ATOM 3757 C C . ARG A 1 486 ? -0.261 9.201 20.157 1.00 97.50 486 ARG A C 1
ATOM 3759 O O . ARG A 1 486 ? 0.599 8.710 19.431 1.00 97.50 486 ARG A O 1
ATOM 3766 N N . GLN A 1 487 ? 0.043 10.044 21.150 1.00 97.81 487 GLN A N 1
ATOM 3767 C CA . GLN A 1 487 ? 1.422 10.470 21.410 1.00 97.81 487 GLN A CA 1
ATOM 3768 C C . GLN A 1 487 ? 2.303 9.312 21.879 1.00 97.81 487 GLN A C 1
ATOM 3770 O O . GLN A 1 487 ? 3.475 9.255 21.527 1.00 97.81 487 GLN A O 1
ATOM 3775 N N . GLY A 1 488 ? 1.763 8.386 22.672 1.00 98.31 488 GLY A N 1
ATOM 3776 C CA . GLY A 1 488 ? 2.516 7.217 23.105 1.00 98.31 488 GLY A CA 1
ATOM 3777 C C . GLY A 1 488 ? 2.828 6.259 21.952 1.00 98.31 488 GLY A C 1
ATOM 3778 O O . GLY A 1 488 ? 3.953 5.777 21.877 1.00 98.31 488 GLY A O 1
ATOM 3779 N N . VAL A 1 489 ? 1.900 6.055 21.006 1.00 98.62 489 VAL A N 1
ATOM 3780 C CA . VAL A 1 489 ? 2.176 5.299 19.769 1.00 98.62 489 VAL A CA 1
ATOM 3781 C C . VAL A 1 489 ? 3.312 5.962 18.990 1.00 98.62 489 VAL A C 1
ATOM 3783 O O . VAL A 1 489 ? 4.277 5.286 18.653 1.00 98.62 489 VAL A O 1
ATOM 3786 N N . GLN A 1 490 ? 3.245 7.280 18.772 1.00 98.50 490 GLN A N 1
ATOM 3787 C CA . GLN A 1 490 ? 4.299 8.020 18.071 1.00 98.50 490 GLN A CA 1
ATOM 3788 C C . GLN A 1 490 ? 5.663 7.854 18.756 1.00 98.50 490 GLN A C 1
ATOM 3790 O O . GLN A 1 490 ? 6.633 7.493 18.096 1.00 98.50 490 GLN A O 1
ATOM 3795 N N . LYS A 1 491 ? 5.729 8.048 20.079 1.00 98.38 491 LYS A N 1
ATOM 3796 C CA . LYS A 1 491 ? 6.975 7.918 20.849 1.00 98.38 491 LYS A CA 1
ATOM 3797 C C . LYS A 1 491 ? 7.565 6.516 20.782 1.00 98.38 491 LYS A C 1
ATOM 3799 O O . LYS A 1 491 ? 8.773 6.384 20.650 1.00 98.38 491 LYS A O 1
ATOM 3804 N N . VAL A 1 492 ? 6.726 5.483 20.880 1.00 98.62 492 VAL A N 1
ATOM 3805 C CA . VAL A 1 492 ? 7.190 4.094 20.809 1.00 98.62 492 VAL A CA 1
ATOM 3806 C C . VAL A 1 492 ? 7.745 3.772 19.426 1.00 98.62 492 VAL A C 1
ATOM 3808 O O . VAL A 1 492 ? 8.768 3.107 19.347 1.00 98.62 492 VAL A O 1
ATOM 3811 N N . LEU A 1 493 ? 7.101 4.232 18.350 1.00 98.69 493 LEU A N 1
ATOM 3812 C CA . LEU A 1 493 ? 7.575 3.975 16.986 1.00 98.69 493 LEU A CA 1
ATOM 3813 C C . LEU A 1 493 ? 8.820 4.790 16.616 1.00 98.69 493 LEU A C 1
ATOM 3815 O O . LEU A 1 493 ? 9.639 4.312 15.838 1.00 98.69 493 LEU A O 1
ATOM 3819 N N . ALA A 1 494 ? 8.966 5.992 17.175 1.00 98.06 494 ALA A N 1
ATOM 3820 C CA . ALA A 1 494 ? 10.134 6.847 16.975 1.00 98.06 494 ALA A CA 1
ATOM 3821 C C . ALA A 1 494 ? 11.343 6.456 17.850 1.00 98.06 494 ALA A C 1
ATOM 3823 O O . ALA A 1 494 ? 12.420 7.025 17.674 1.00 98.06 494 ALA A O 1
ATOM 3824 N N . ASP A 1 495 ? 11.186 5.523 18.798 1.00 97.81 495 ASP A N 1
ATOM 3825 C CA . ASP A 1 495 ? 12.302 5.001 19.589 1.00 97.81 495 ASP A CA 1
ATOM 3826 C C . ASP A 1 495 ? 13.288 4.265 18.659 1.00 97.81 495 ASP A C 1
ATOM 3828 O O . ASP A 1 495 ? 12.882 3.319 17.979 1.00 97.81 495 ASP A O 1
ATOM 3832 N N . PRO A 1 496 ? 14.584 4.630 18.633 1.00 95.62 496 PRO A N 1
ATOM 3833 C CA . PRO A 1 496 ? 15.584 3.954 17.803 1.00 95.62 496 PRO A CA 1
ATOM 3834 C C . PRO A 1 496 ? 15.734 2.450 18.081 1.00 95.62 496 PRO A C 1
ATOM 3836 O O . PRO A 1 496 ? 16.250 1.718 17.239 1.00 95.62 496 PRO A O 1
ATOM 3839 N N . ASN A 1 497 ? 15.297 1.981 19.254 1.00 96.94 497 ASN A N 1
ATOM 3840 C CA . ASN A 1 497 ? 15.306 0.572 19.645 1.00 96.94 497 ASN A CA 1
ATOM 3841 C C . ASN A 1 497 ? 13.983 -0.140 19.329 1.00 96.94 497 ASN A C 1
ATOM 3843 O O . ASN A 1 497 ? 13.820 -1.320 19.666 1.00 96.94 497 ASN A O 1
ATOM 3847 N N . PHE A 1 498 ? 13.013 0.551 18.724 1.00 98.38 498 PHE A N 1
ATOM 3848 C CA . PHE A 1 498 ? 11.788 -0.083 18.273 1.00 98.38 498 PHE A CA 1
ATOM 3849 C C . PHE A 1 498 ? 12.104 -1.144 17.221 1.00 98.38 498 PHE A C 1
ATOM 3851 O O . PHE A 1 498 ? 12.719 -0.885 16.187 1.00 98.38 498 PHE A O 1
ATOM 3858 N N . GLN A 1 499 ? 11.623 -2.351 17.484 1.00 98.06 499 GLN A N 1
ATOM 3859 C CA . GLN A 1 499 ? 11.625 -3.440 16.528 1.00 98.06 499 GLN A CA 1
ATOM 3860 C C . GLN A 1 499 ? 10.420 -4.341 16.776 1.00 98.06 499 GLN A C 1
ATOM 3862 O O . GLN A 1 499 ? 9.978 -4.521 17.917 1.00 98.06 499 GLN A O 1
ATOM 3867 N N . THR A 1 500 ? 9.911 -4.917 15.697 1.00 98.06 500 THR A N 1
ATOM 3868 C CA . THR A 1 500 ? 8.913 -5.985 15.715 1.00 98.06 500 THR A CA 1
ATOM 3869 C C . THR A 1 500 ? 9.138 -6.918 14.525 1.00 98.06 500 THR A C 1
ATOM 3871 O O . THR A 1 500 ? 10.042 -6.701 13.716 1.00 98.06 500 THR A O 1
ATOM 3874 N N . GLU A 1 501 ? 8.316 -7.954 14.413 1.00 97.19 501 GLU A N 1
ATOM 3875 C CA . GLU A 1 501 ? 8.337 -8.901 13.304 1.00 97.19 501 GLU A CA 1
ATOM 3876 C C . GLU A 1 501 ? 6.970 -8.996 12.627 1.00 97.19 501 GLU A C 1
ATOM 3878 O O . GLU A 1 501 ? 5.913 -8.866 13.256 1.00 97.19 501 GLU A O 1
ATOM 3883 N N . GLY A 1 502 ? 7.004 -9.251 11.322 1.00 97.44 502 GLY A N 1
ATOM 3884 C CA . GLY A 1 502 ? 5.825 -9.412 10.486 1.00 97.44 502 GLY A CA 1
ATOM 3885 C C . GLY A 1 502 ? 5.991 -10.483 9.406 1.00 97.44 502 GLY A C 1
ATOM 3886 O O . GLY A 1 502 ? 6.862 -11.353 9.469 1.00 97.44 502 GLY A O 1
ATOM 3887 N N . ALA A 1 503 ? 5.132 -10.422 8.395 1.00 98.06 503 ALA A N 1
ATOM 3888 C CA . ALA A 1 503 ? 5.183 -11.233 7.187 1.00 98.06 503 ALA A CA 1
ATOM 3889 C C . ALA A 1 503 ? 6.492 -11.033 6.412 1.00 98.06 503 ALA A C 1
ATOM 3891 O O . ALA A 1 503 ? 7.054 -11.985 5.871 1.00 98.06 503 ALA A O 1
ATOM 3892 N N . THR A 1 504 ? 7.002 -9.800 6.374 1.00 97.75 504 THR A N 1
ATOM 3893 C CA . THR A 1 504 ? 8.238 -9.469 5.649 1.00 97.75 504 THR A CA 1
ATOM 3894 C C . THR A 1 504 ? 9.490 -9.501 6.537 1.00 97.75 504 THR A C 1
ATOM 3896 O O . THR A 1 504 ? 10.544 -9.014 6.130 1.00 97.75 504 THR A O 1
ATOM 3899 N N . GLY A 1 505 ? 9.408 -10.111 7.725 1.00 97.06 505 GLY A N 1
ATOM 3900 C CA . GLY A 1 505 ? 10.534 -10.295 8.646 1.00 97.06 505 GLY A CA 1
ATOM 3901 C C . GLY A 1 505 ? 10.631 -9.183 9.687 1.00 97.06 505 GLY A C 1
ATOM 3902 O O . GLY A 1 505 ? 9.608 -8.661 10.130 1.00 97.06 505 GLY A O 1
ATOM 3903 N N . LYS A 1 506 ? 11.859 -8.839 10.089 1.00 98.00 506 LYS A N 1
ATOM 3904 C CA . LYS A 1 506 ? 12.132 -7.763 11.049 1.00 98.00 506 LYS A CA 1
ATOM 3905 C C . LYS A 1 506 ? 11.708 -6.402 10.486 1.00 98.00 506 LYS A C 1
ATOM 3907 O O . LYS A 1 506 ? 11.897 -6.131 9.297 1.00 98.00 506 LYS A O 1
ATOM 3912 N N . ILE A 1 507 ? 11.133 -5.567 11.347 1.00 98.62 507 ILE A N 1
ATOM 3913 C CA . ILE A 1 507 ? 10.707 -4.204 11.036 1.00 98.62 507 ILE A CA 1
ATOM 3914 C C . ILE A 1 507 ? 11.242 -3.263 12.120 1.00 98.62 507 ILE A C 1
ATOM 3916 O O . ILE A 1 507 ? 10.824 -3.355 13.277 1.00 98.62 507 ILE A O 1
ATOM 3920 N N . SER A 1 508 ? 12.119 -2.340 11.733 1.00 98.56 508 SER A N 1
ATOM 3921 C CA . SER A 1 508 ? 12.525 -1.167 12.519 1.00 98.56 508 SER A CA 1
ATOM 3922 C C . SER A 1 508 ? 12.540 0.094 11.648 1.00 98.56 508 SER A C 1
ATOM 3924 O O . SER A 1 508 ? 12.424 0.021 10.419 1.00 98.56 508 SER A O 1
ATOM 3926 N N . PHE A 1 509 ? 12.679 1.265 12.279 1.00 98.38 509 PHE A N 1
ATOM 3927 C CA . PHE A 1 509 ? 12.622 2.550 11.582 1.00 98.38 509 PHE A CA 1
ATOM 3928 C C . PHE A 1 509 ? 13.867 3.421 11.800 1.00 98.38 509 PHE A C 1
ATOM 3930 O O . PHE A 1 509 ? 14.446 3.468 12.882 1.00 98.38 509 PHE A O 1
ATOM 3937 N N . ALA A 1 510 ? 14.296 4.108 10.742 1.00 95.75 510 ALA A N 1
ATOM 3938 C CA . ALA A 1 510 ? 15.210 5.245 10.787 1.00 95.75 510 ALA A CA 1
ATOM 3939 C C . ALA A 1 510 ? 14.413 6.486 10.370 1.00 95.75 510 ALA A C 1
ATOM 3941 O O . ALA A 1 510 ? 14.024 6.617 9.205 1.00 95.75 510 ALA A O 1
ATOM 3942 N N . GLY A 1 511 ? 14.107 7.352 11.340 1.00 95.62 511 GLY A N 1
ATOM 3943 C CA . GLY A 1 511 ? 12.990 8.287 11.189 1.00 95.62 511 GLY A CA 1
ATOM 3944 C C . GLY A 1 511 ? 11.691 7.500 10.987 1.00 95.62 511 GLY A C 1
ATOM 3945 O O . GLY A 1 511 ? 11.464 6.504 11.662 1.00 95.62 511 GLY A O 1
ATOM 3946 N N . GLY A 1 512 ? 10.892 7.888 9.998 1.00 97.25 512 GLY A N 1
ATOM 3947 C CA . GLY A 1 512 ? 9.692 7.166 9.565 1.00 97.25 512 GLY A CA 1
ATOM 3948 C C . GLY A 1 512 ? 9.942 6.055 8.539 1.00 97.25 512 GLY A C 1
ATOM 3949 O O . GLY A 1 512 ? 9.020 5.332 8.154 1.00 97.25 512 GLY A O 1
ATOM 3950 N N . ASN A 1 513 ? 11.170 5.916 8.040 1.00 97.75 513 ASN A N 1
ATOM 3951 C CA . ASN A 1 513 ? 11.495 4.956 6.990 1.00 97.75 513 ASN A CA 1
ATOM 3952 C C . ASN A 1 513 ? 11.871 3.604 7.571 1.00 97.75 513 ASN A C 1
ATOM 3954 O O . ASN A 1 513 ? 12.657 3.535 8.511 1.00 97.75 513 ASN A O 1
ATOM 3958 N N . ARG A 1 514 ? 11.385 2.522 6.960 1.00 97.31 514 ARG A N 1
ATOM 3959 C CA . ARG A 1 514 ? 11.860 1.182 7.295 1.00 97.31 514 ARG A CA 1
ATOM 3960 C C . ARG A 1 514 ? 13.363 1.045 7.037 1.00 97.31 514 ARG A C 1
ATOM 3962 O O . ARG A 1 514 ? 13.838 1.453 5.977 1.00 97.31 514 ARG A O 1
ATOM 3969 N N . GLN A 1 515 ? 14.088 0.452 7.986 1.00 96.88 515 GLN A N 1
ATOM 3970 C CA . GLN A 1 515 ? 15.531 0.214 7.863 1.00 96.88 515 GLN A CA 1
ATOM 3971 C C . GLN A 1 515 ? 15.844 -0.998 6.982 1.00 96.88 515 GLN A C 1
ATOM 3973 O O . GLN A 1 515 ? 16.750 -0.952 6.150 1.00 96.88 515 GLN A O 1
ATOM 3978 N N . GLU A 1 516 ? 15.101 -2.091 7.151 1.00 96.69 516 GLU A N 1
ATOM 3979 C CA . GLU A 1 516 ? 15.298 -3.296 6.357 1.00 96.69 516 GLU A CA 1
ATOM 3980 C C . GLU A 1 516 ? 14.896 -3.078 4.893 1.00 96.69 516 GLU A C 1
ATOM 3982 O O . GLU A 1 516 ? 13.801 -2.608 4.574 1.00 96.69 516 GLU A O 1
ATOM 3987 N N . SER A 1 517 ? 15.780 -3.482 3.981 1.00 93.56 517 SER A N 1
ATOM 3988 C CA . SER A 1 517 ? 15.483 -3.503 2.550 1.00 93.56 517 SER A CA 1
ATOM 3989 C C . SER A 1 517 ? 14.604 -4.704 2.219 1.00 93.56 517 SER A C 1
ATOM 3991 O O . SER A 1 517 ? 15.074 -5.841 2.229 1.00 93.56 517 SER A O 1
ATOM 3993 N N . ILE A 1 518 ? 13.342 -4.448 1.886 1.00 93.88 518 ILE A N 1
ATOM 3994 C CA . ILE A 1 518 ? 12.392 -5.473 1.462 1.00 93.88 518 ILE A CA 1
ATOM 3995 C C . ILE A 1 518 ? 11.972 -5.226 0.013 1.00 93.88 518 ILE A C 1
ATOM 3997 O O . ILE A 1 518 ? 10.996 -4.546 -0.290 1.00 93.88 518 ILE A O 1
ATOM 4001 N N . ALA A 1 519 ? 12.761 -5.775 -0.904 1.00 95.00 519 ALA A N 1
ATOM 4002 C CA . ALA A 1 519 ? 12.463 -5.789 -2.327 1.00 95.00 519 ALA A CA 1
ATOM 4003 C C . ALA A 1 519 ? 12.825 -7.155 -2.910 1.00 95.00 519 ALA A C 1
ATOM 4005 O O . ALA A 1 519 ? 13.798 -7.794 -2.507 1.00 95.00 519 ALA A O 1
ATOM 4006 N N . LYS A 1 520 ? 12.013 -7.609 -3.858 1.00 95.44 520 LYS A N 1
ATOM 4007 C CA . LYS A 1 520 ? 12.125 -8.880 -4.563 1.00 95.44 520 LYS A CA 1
ATOM 4008 C C . LYS A 1 520 ? 11.868 -8.629 -6.037 1.00 95.44 520 LYS A C 1
ATOM 4010 O O . LYS A 1 520 ? 10.950 -7.898 -6.394 1.00 95.44 520 LYS A O 1
ATOM 4015 N N . LEU A 1 521 ? 12.658 -9.261 -6.893 1.00 96.38 521 LEU A N 1
ATOM 4016 C CA . LEU A 1 521 ? 12.386 -9.276 -8.323 1.00 96.38 521 LEU A CA 1
ATOM 4017 C C . LEU A 1 521 ? 11.525 -10.490 -8.645 1.00 96.38 521 LEU A C 1
ATOM 4019 O O . LEU A 1 521 ? 11.843 -11.614 -8.241 1.00 96.38 521 LEU A O 1
ATOM 4023 N N . VAL A 1 522 ? 10.451 -10.264 -9.391 1.00 96.44 522 VAL A N 1
ATOM 4024 C CA . VAL A 1 522 ? 9.574 -11.320 -9.890 1.00 96.44 522 VAL A CA 1
ATOM 4025 C C . VAL A 1 522 ? 9.506 -11.284 -11.409 1.00 96.44 522 VAL A C 1
ATOM 4027 O O . VAL A 1 522 ? 9.576 -10.227 -12.033 1.00 96.44 522 VAL A O 1
ATOM 4030 N N . LYS A 1 523 ? 9.362 -12.469 -11.992 1.00 94.12 523 LYS A N 1
ATOM 4031 C CA . LYS A 1 523 ? 9.147 -12.722 -13.418 1.00 94.12 523 LYS A CA 1
ATOM 4032 C C . LYS A 1 523 ? 7.829 -13.459 -13.613 1.00 94.12 523 LYS A C 1
ATOM 4034 O O . LYS A 1 523 ? 7.230 -13.924 -12.642 1.00 94.12 523 LYS A O 1
ATOM 4039 N N . VAL A 1 524 ? 7.407 -13.618 -14.861 1.00 92.56 524 VAL A N 1
ATOM 4040 C CA . VAL A 1 524 ? 6.172 -14.336 -15.194 1.00 92.56 524 VAL A CA 1
ATOM 4041 C C . VAL A 1 524 ? 6.482 -15.729 -15.731 1.00 92.56 524 VAL A C 1
ATOM 4043 O O . VAL A 1 524 ? 7.403 -15.921 -16.522 1.00 92.56 524 VAL A O 1
ATOM 4046 N N . VAL A 1 525 ? 5.712 -16.723 -15.293 1.00 89.81 525 VAL A N 1
ATOM 4047 C CA . VAL A 1 525 ? 5.785 -18.104 -15.789 1.00 89.81 525 VAL A CA 1
ATOM 4048 C C . VAL A 1 525 ? 4.395 -18.634 -16.118 1.00 89.81 525 VAL A C 1
ATOM 4050 O O . VAL A 1 525 ? 3.401 -18.183 -15.551 1.00 89.81 525 VAL A O 1
ATOM 4053 N N . ARG A 1 526 ? 4.334 -19.629 -17.009 1.00 87.25 526 ARG A N 1
ATOM 4054 C CA . ARG A 1 526 ? 3.123 -20.417 -17.255 1.00 87.25 526 ARG A CA 1
ATOM 4055 C C . ARG A 1 526 ? 2.686 -21.145 -15.983 1.00 87.25 526 ARG A C 1
ATOM 4057 O O . ARG A 1 526 ? 3.523 -21.625 -15.217 1.00 87.25 526 ARG A O 1
ATOM 4064 N N . SER A 1 527 ? 1.378 -21.220 -15.777 1.00 82.94 527 SER A N 1
ATOM 4065 C CA . SER A 1 527 ? 0.751 -21.922 -14.664 1.00 82.94 527 SER A CA 1
ATOM 4066 C C . SER A 1 527 ? -0.602 -22.459 -15.103 1.00 82.94 527 SER A C 1
ATOM 4068 O O . SER A 1 527 ? -1.519 -21.683 -15.347 1.00 82.94 527 SER A O 1
ATOM 4070 N N . ASN A 1 528 ? -0.751 -23.784 -15.135 1.00 74.88 528 ASN A N 1
ATOM 4071 C CA . ASN A 1 528 ? -2.041 -24.420 -15.430 1.00 74.88 528 ASN A CA 1
ATOM 4072 C C . ASN A 1 528 ? -3.060 -24.218 -14.290 1.00 74.88 528 ASN A C 1
ATOM 4074 O O . ASN A 1 528 ? -4.248 -24.465 -14.464 1.00 74.88 528 ASN A O 1
ATOM 4078 N N . CYS A 1 529 ? -2.588 -23.762 -13.126 1.00 70.25 529 CYS A N 1
ATOM 4079 C CA . CYS A 1 529 ? -3.385 -23.540 -11.921 1.00 70.25 529 CYS A CA 1
ATOM 4080 C C . CYS A 1 529 ? -3.878 -22.094 -11.766 1.00 70.25 529 CYS A C 1
ATOM 4082 O O . CYS A 1 529 ? -4.573 -21.802 -10.797 1.00 70.25 529 CYS A O 1
ATOM 4084 N N . ALA A 1 530 ? -3.433 -21.173 -12.626 1.00 71.75 530 ALA A N 1
ATOM 4085 C CA . ALA A 1 530 ? -3.796 -19.761 -12.530 1.00 71.75 530 ALA A CA 1
ATOM 4086 C C . ALA A 1 530 ? -4.919 -19.452 -13.534 1.00 71.75 530 ALA A C 1
ATOM 4088 O O . ALA A 1 530 ? -4.810 -19.915 -14.673 1.00 71.75 530 ALA A O 1
ATOM 4089 N N . PRO A 1 531 ? -5.956 -18.677 -13.162 1.00 69.88 531 PRO A N 1
ATOM 4090 C CA . PRO A 1 531 ? -7.029 -18.286 -14.082 1.00 69.88 531 PRO A CA 1
ATOM 4091 C C . PRO A 1 531 ? -6.506 -17.667 -15.386 1.00 69.88 531 PRO A C 1
ATOM 4093 O O . PRO A 1 531 ? -6.988 -17.977 -16.471 1.00 69.88 531 PRO A O 1
ATOM 4096 N N . GLU A 1 532 ? -5.450 -16.862 -15.290 1.00 76.81 532 GLU A N 1
ATOM 4097 C CA . GLU A 1 532 ? -4.824 -16.143 -16.399 1.00 76.81 532 GLU A CA 1
ATOM 4098 C C . GLU A 1 532 ? -3.829 -17.009 -17.193 1.00 76.81 532 GLU A C 1
ATOM 4100 O O . GLU A 1 532 ? -3.134 -16.506 -18.072 1.00 76.81 532 GLU A O 1
ATOM 4105 N N . SER A 1 533 ? -3.697 -18.305 -16.876 1.00 82.50 533 SER A N 1
ATOM 4106 C CA . SER A 1 533 ? -2.670 -19.230 -17.406 1.00 82.50 533 SER A CA 1
ATOM 4107 C C . SER A 1 533 ? -1.211 -18.850 -17.093 1.00 82.50 533 SER A C 1
ATOM 4109 O O . SER A 1 533 ? -0.275 -19.583 -17.438 1.00 82.50 533 SER A O 1
ATOM 4111 N N . TYR A 1 534 ? -1.001 -17.729 -16.404 1.00 88.56 534 TYR A N 1
ATOM 4112 C CA . TYR A 1 534 ? 0.293 -17.176 -16.029 1.00 88.56 534 TYR A CA 1
ATOM 4113 C C . TYR A 1 534 ? 0.288 -16.732 -14.572 1.00 88.56 534 TYR A C 1
ATOM 4115 O O . TYR A 1 534 ? -0.757 -16.473 -13.988 1.00 88.56 534 TYR A O 1
ATOM 4123 N N . LYS A 1 535 ? 1.475 -16.626 -13.973 1.00 90.62 535 LYS A N 1
ATOM 4124 C CA . LYS A 1 535 ? 1.633 -16.032 -12.645 1.00 90.62 535 LYS A CA 1
ATOM 4125 C C . LYS A 1 535 ? 3.011 -15.429 -12.436 1.00 90.62 535 LYS A C 1
ATOM 4127 O O . LYS A 1 535 ? 3.984 -15.843 -13.071 1.00 90.62 535 LYS A O 1
ATOM 4132 N N . PHE A 1 536 ? 3.096 -14.522 -11.471 1.00 93.56 536 PHE A N 1
ATOM 4133 C CA . PHE A 1 536 ? 4.365 -14.029 -10.958 1.00 93.56 536 PHE A CA 1
ATOM 4134 C C . PHE A 1 536 ? 5.054 -15.071 -10.066 1.00 93.56 536 PHE A C 1
ATOM 4136 O O . PHE A 1 536 ? 4.407 -15.788 -9.298 1.00 93.56 536 PHE A O 1
ATOM 4143 N N . VAL A 1 537 ? 6.378 -15.157 -10.184 1.00 93.50 537 VAL A N 1
ATOM 4144 C CA . VAL A 1 537 ? 7.265 -15.945 -9.318 1.00 93.50 537 VAL A CA 1
ATOM 4145 C C . VAL A 1 537 ? 8.591 -15.206 -9.122 1.00 93.50 537 VAL A C 1
ATOM 4147 O O . VAL A 1 537 ? 8.975 -14.426 -9.994 1.00 93.50 537 VAL A O 1
ATOM 4150 N N . PRO A 1 538 ? 9.338 -15.451 -8.031 1.00 94.06 538 PRO A N 1
ATOM 4151 C CA . PRO A 1 538 ? 10.665 -14.867 -7.850 1.00 94.06 538 PRO A CA 1
ATOM 4152 C C . PRO A 1 538 ? 11.607 -15.193 -9.017 1.00 94.06 538 PRO A C 1
ATOM 4154 O O . PRO A 1 538 ? 11.531 -16.273 -9.607 1.00 94.06 538 PRO A O 1
ATOM 4157 N N . VAL A 1 539 ? 12.532 -14.290 -9.351 1.00 91.56 539 VAL A N 1
ATOM 4158 C CA . VAL A 1 539 ? 13.458 -14.492 -10.488 1.00 91.56 539 VAL A CA 1
ATOM 4159 C C . VAL A 1 539 ? 14.344 -15.735 -10.345 1.00 91.56 539 VAL A C 1
ATOM 4161 O O . VAL A 1 539 ? 14.639 -16.383 -11.353 1.00 91.56 539 VAL A O 1
ATOM 4164 N N . TRP A 1 540 ? 14.687 -16.123 -9.110 1.00 87.25 540 TRP A N 1
ATOM 4165 C CA . TRP A 1 540 ? 15.444 -17.343 -8.803 1.00 87.25 540 TRP A CA 1
ATOM 4166 C C . TRP A 1 540 ? 14.644 -18.637 -9.020 1.00 87.25 540 TRP A C 1
ATOM 4168 O O . TRP A 1 540 ? 15.225 -19.718 -9.043 1.00 87.25 540 TRP A O 1
ATOM 4178 N N . TYR A 1 541 ? 13.323 -18.555 -9.206 1.00 82.00 541 TYR A N 1
ATOM 4179 C CA . TYR A 1 541 ? 12.466 -19.721 -9.404 1.00 82.00 541 TYR A CA 1
ATOM 4180 C C . TYR A 1 541 ? 12.795 -20.415 -10.742 1.00 82.00 541 TYR A C 1
ATOM 4182 O O . TYR A 1 541 ? 12.556 -19.854 -11.819 1.00 82.00 541 TYR A O 1
ATOM 4190 N N . GLY A 1 542 ? 13.405 -21.604 -10.670 1.00 72.88 542 GLY A N 1
ATOM 4191 C CA . GLY A 1 542 ? 13.952 -22.355 -11.811 1.00 72.88 542 GLY A CA 1
ATOM 4192 C C . GLY A 1 542 ? 13.036 -23.452 -12.376 1.00 72.88 542 GLY A C 1
ATOM 4193 O O . GLY A 1 542 ? 11.933 -23.685 -11.880 1.00 72.88 542 GLY A O 1
ATOM 4194 N N . GLU A 1 543 ? 13.509 -24.153 -13.414 1.00 60.25 543 GLU A N 1
ATOM 4195 C CA . GLU A 1 543 ? 12.753 -25.208 -14.116 1.00 60.25 543 GLU A CA 1
ATOM 4196 C C . GLU A 1 543 ? 12.384 -26.407 -13.236 1.00 60.25 543 GLU A C 1
ATOM 4198 O O . GLU A 1 543 ? 11.273 -26.924 -13.346 1.00 60.25 543 GLU A O 1
ATOM 4203 N N . GLU A 1 544 ? 13.257 -26.810 -12.309 1.00 59.56 544 GLU A N 1
ATOM 4204 C CA . GLU A 1 544 ? 12.977 -27.918 -11.384 1.00 59.56 544 GLU A CA 1
ATOM 4205 C C . GLU A 1 544 ? 11.736 -27.661 -10.520 1.00 59.56 544 GLU A C 1
ATOM 4207 O O . GLU A 1 544 ? 10.980 -28.580 -10.216 1.00 59.56 544 GLU A O 1
ATOM 4212 N N . HIS A 1 545 ? 11.475 -26.393 -10.191 1.00 62.19 545 HIS A N 1
ATOM 4213 C CA . HIS A 1 545 ? 10.307 -25.990 -9.415 1.00 62.19 545 HIS A CA 1
ATOM 4214 C C . HIS A 1 545 ? 9.063 -25.804 -10.306 1.00 62.19 545 HIS A C 1
ATOM 4216 O O . HIS A 1 545 ? 7.933 -25.912 -9.831 1.00 62.19 545 HIS A O 1
ATOM 4222 N N . ARG A 1 546 ? 9.250 -25.590 -11.616 1.00 58.53 546 ARG A N 1
ATOM 4223 C CA . ARG A 1 546 ? 8.190 -25.382 -12.620 1.00 58.53 546 ARG A CA 1
ATOM 4224 C C . ARG A 1 546 ? 7.302 -26.619 -12.796 1.00 58.53 546 ARG A C 1
ATOM 4226 O O . ARG A 1 546 ? 6.088 -26.472 -12.914 1.00 58.53 546 ARG A O 1
ATOM 4233 N N . LYS A 1 547 ? 7.871 -27.828 -12.677 1.00 55.38 547 LYS A N 1
ATOM 4234 C CA . LYS A 1 547 ? 7.128 -29.108 -12.713 1.00 55.38 547 LYS A CA 1
ATOM 4235 C C . LYS A 1 547 ? 6.036 -29.207 -11.636 1.00 55.38 547 LYS A C 1
ATOM 4237 O O . LYS A 1 547 ? 5.030 -29.883 -11.845 1.00 55.38 547 LYS A O 1
ATOM 4242 N N . ASN A 1 548 ? 6.198 -28.508 -10.508 1.00 56.34 548 ASN A N 1
ATOM 4243 C CA . ASN A 1 548 ? 5.201 -28.461 -9.431 1.00 56.34 548 ASN A CA 1
ATOM 4244 C C . ASN A 1 548 ? 4.052 -27.476 -9.711 1.00 56.34 548 ASN A C 1
ATOM 4246 O O . ASN A 1 548 ? 3.048 -27.512 -9.012 1.00 56.34 548 ASN A O 1
ATOM 4250 N N . LEU A 1 549 ? 4.185 -26.600 -10.714 1.00 56.12 549 LEU A N 1
ATOM 4251 C CA . LEU A 1 549 ? 3.147 -25.650 -11.143 1.00 56.12 549 LEU A CA 1
ATOM 4252 C C . LEU A 1 549 ? 2.342 -26.138 -12.345 1.00 56.12 549 LEU A C 1
ATOM 4254 O O . LEU A 1 549 ? 1.250 -25.642 -12.601 1.00 56.12 549 LEU A O 1
ATOM 4258 N N . GLU A 1 550 ? 2.889 -27.084 -13.102 1.00 50.97 550 GLU A N 1
ATOM 4259 C CA . GLU A 1 550 ? 2.179 -27.743 -14.200 1.00 50.97 550 GLU A CA 1
ATOM 4260 C C . GLU A 1 550 ? 1.193 -28.791 -13.687 1.00 50.97 550 GLU A C 1
ATOM 4262 O O . GLU A 1 550 ? 0.148 -29.014 -14.301 1.00 50.97 550 GLU A O 1
ATOM 4267 N N . LYS A 1 551 ? 1.504 -29.396 -12.537 1.00 54.16 551 LYS A N 1
ATOM 4268 C CA . LYS A 1 551 ? 0.577 -30.229 -11.783 1.00 54.16 551 LYS A CA 1
ATOM 4269 C C . LYS A 1 551 ? -0.280 -29.298 -10.937 1.00 54.16 551 LYS A C 1
ATOM 4271 O O . LYS A 1 551 ? 0.220 -28.735 -9.967 1.00 54.16 551 LYS A O 1
ATOM 4276 N N . CYS A 1 552 ? -1.556 -29.150 -11.283 1.00 57.31 552 CYS A N 1
ATOM 4277 C CA . CYS A 1 552 ? -2.575 -28.549 -10.422 1.00 57.31 552 CYS A CA 1
ATOM 4278 C C . CYS A 1 552 ? -2.750 -29.402 -9.163 1.00 57.31 552 CYS A C 1
ATOM 4280 O O . CYS A 1 552 ? -3.729 -30.126 -9.013 1.00 57.31 552 CYS A O 1
ATOM 4282 N N . ALA A 1 553 ? -1.748 -29.410 -8.288 1.00 40.72 553 ALA A N 1
ATOM 4283 C CA . ALA A 1 553 ? -1.837 -30.100 -7.027 1.00 40.72 553 ALA A CA 1
ATOM 4284 C C . ALA A 1 553 ? -2.851 -29.331 -6.182 1.00 40.72 553 ALA A C 1
ATOM 4286 O O . ALA A 1 553 ? -2.649 -28.155 -5.883 1.00 40.72 553 ALA A O 1
ATOM 4287 N N . ASN A 1 554 ? -3.938 -30.012 -5.825 1.00 37.00 554 ASN A N 1
ATOM 4288 C CA . ASN A 1 554 ? -4.812 -29.653 -4.715 1.00 37.00 554 ASN A CA 1
ATOM 4289 C C . ASN A 1 554 ? -3.984 -29.622 -3.415 1.00 37.00 554 ASN A C 1
ATOM 4291 O O . ASN A 1 554 ? -4.015 -30.568 -2.631 1.00 37.00 554 ASN A O 1
ATOM 4295 N N . GLN A 1 555 ? -3.196 -28.569 -3.222 1.00 35.69 555 GLN A N 1
ATOM 4296 C CA . GLN A 1 555 ? -2.435 -28.267 -2.012 1.00 35.69 555 GLN A CA 1
ATOM 4297 C C . GLN A 1 555 ? -2.599 -26.799 -1.701 1.00 35.69 555 GLN A C 1
ATOM 4299 O O . GLN A 1 555 ? -2.485 -25.982 -2.643 1.00 35.69 555 GLN A O 1
#

Foldseek 3Di:
DLVVLQVVLQVVLCVQQVDRQVPFDQDPVQRFTPRCVSHVPDDPLVVVLSRQSNRPDSVSHDPDVVSVVVSVVVVVPDDDDPDDDDDDDDDDDPPVVVVVVVVVPPDPQLDDLDPPLQKDLLLDDNADDPPVALSVQLNPCVSVVVLVSNLVSLVVVCVVALLALSSLLNNLSSVCRVFAAQEAEEEALRLFDVVLRSQLSLLQSLLQCVCSVPVPQLRHHYHYMYGHQNLEQVSLCSVLVVQLVSQSHQAYEDDAFQSSCVSNQVSCQVSLHAYEYLHHAFCVVVVQLPDDLRRAAYLFYHLLLQLVVLLCCCVVPVVDQEEEEEFACPGSRRVRNVVSNQVSSVVVNHHYQYYHHQLDPPDDLLVSVVVSVVSPHQEYEQRFGLSNGPGRVVSSLVNLLNCQLSGAYEYEPSCQDLSNLLSDDPSNQVRYKYKALDDQVGWPDVVVQVSSCVSNVHGHGSSSFSSNVSSQLQSVQSSPDPDRHSSSSSVLLQPQPDWDATRRGIFHDDRNHTPDSRMFMWTKDAAPQDPSRIHIDTPPCDPVNVVVRNPNPPD

Solvent-accessible surface area (backbone atoms only — not comparable to full-atom values): 29272 Å² total; per-residue (Å²): 104,50,68,55,37,28,55,51,24,43,50,49,50,22,73,64,52,77,43,63,66,84,80,43,58,66,38,91,88,76,65,39,73,66,55,59,86,66,40,76,87,57,58,67,69,59,53,50,51,40,52,33,25,48,35,77,54,63,87,64,20,56,86,47,70,68,55,52,51,56,55,54,57,53,70,77,67,68,77,84,79,82,78,75,86,73,85,84,82,84,87,88,82,89,70,63,64,67,58,51,55,66,67,73,63,70,67,81,71,87,58,76,74,65,74,94,72,52,48,30,45,29,48,51,83,80,68,87,74,62,77,94,36,42,46,45,56,10,21,51,25,36,54,70,68,37,30,71,59,11,33,55,27,18,50,57,27,37,73,76,41,50,66,48,28,67,48,51,38,27,31,51,32,30,72,36,70,94,45,65,57,52,36,31,35,38,44,31,30,43,78,68,35,58,66,62,20,46,32,32,40,39,9,38,30,51,47,36,48,56,31,60,76,68,68,36,51,90,84,20,35,59,32,57,30,42,31,49,28,40,52,33,40,69,45,24,35,52,50,39,59,55,51,68,70,40,80,65,47,41,35,35,37,26,39,52,34,31,51,31,28,64,50,21,48,64,57,28,50,78,62,52,35,26,29,27,12,30,53,42,25,22,62,76,55,52,57,50,12,62,40,86,88,40,28,42,34,26,61,35,40,41,24,60,60,48,24,50,55,55,43,48,48,35,62,75,74,64,71,61,50,33,28,21,40,36,25,18,82,88,29,50,34,15,42,34,33,50,51,38,30,53,51,56,31,40,78,74,69,28,42,78,74,49,77,43,57,28,52,44,93,82,61,50,44,63,61,53,51,51,51,31,46,74,71,58,23,55,32,41,34,42,28,52,34,80,65,62,61,90,28,16,58,63,44,47,54,46,34,61,50,60,45,68,35,74,41,34,38,44,33,41,48,74,64,73,45,68,73,51,41,62,54,55,51,85,71,24,32,91,33,36,40,29,38,34,60,44,44,73,94,67,45,80,32,72,61,47,51,55,53,45,23,70,60,40,76,41,85,69,56,37,47,16,36,23,22,24,28,33,42,42,53,50,50,55,30,42,54,78,35,97,75,70,41,30,65,51,37,35,53,45,56,64,35,79,83,36,66,49,70,37,39,79,27,72,46,37,43,58,56,18,38,37,64,58,84,42,68,40,54,30,26,47,42,79,20,76,67,33,96,57,44,33,42,80,42,52,65,84,68,49,71,86,61,46,63,65,37,64,46,71,64,97,120